Protein AF-A0A0F9PXG5-F1 (afdb_monomer)

Sequence (577 aa):
MISINYDQIYNNWIKPELEKRKAEGLIENDFRFTKCLITFSKNSGTIVKFNKEAVFTVLMKVLLKESKNKGDPITIEEVNDIADVELPKENGEKIPFIYVQFNGSYSEGALYDIIFDFTPKYFLTDTEKEQSAELTRKSLVKLFRRELREKIIRYIAHFKDILVQNGFWVIPALLPSPLNKIIVTIQNNNVSEAKELFLNHCSNQFLKELLKNWWELKEFSDRREVIEEAFFCHNNGRFIPAISTLLPHLEGIITEFGHSISTNMPFRQESKTKKVRDLLSEISLATYEFQSVLYFTFSFLIDGPLLETFKDWFQKVNVNFPNRHVVGHGKFIRELYTQENSIKVFLLLDTIYWIIKEFTNVNVIEHQEMTKKLHKINILDLKGKIEEALNEVEEILNYSKFTMKYDFFRQAVYYKMVFYYELEKLEEALELFEKYGINELSETFLNPFNIKSLLLAKKGEFEEAHRIIDEVIENTQKILEKLNYTDSKGEIFQMEGKFEESIKIYEGILKRVKEDLEPKAFIYFNHITHLKLGICYNEEGNVEKALEHIKEGKRIAEKRKLEKWIKKAEELLSKIN

Foldseek 3Di:
DDDDDPVNVCVPPVVVVVVVCVVVVVDDPPDDFQKWKWWADPVPGIDIAGDVRRDWDWDWQFQDPDDDDPPDDDDLQRGDATDWIDADDDPNHHTWMKMWGFWFDPPFDTDIDIQTDPLSPDPDDPVVNVVSVVVSTVVVRVVVLVVSQLVQLVVCVVCLVLQLLLLHWSQVLQPPPDVSVLSVCVVVVNNVVSLVRLDVVLDLVSLVVLLVPLCVDPLRVVCVVLQVVLSVCLNVVNQLSNCLSLLVSVLVSLQVLLVVQDVDADDDSLRNLVSSLVSLCLDRPDGSSLNSLSVRLSCSCNVGQAAPDDDDLPDDGSLSEDHSVCSVVPPDDPSVRGSNNSSSSSSSVSSVSVNSVVSVVSVVVVVVVLVVLLVVLVVCVLQVVLVVSLVSLVVQCSSVSDAPVDPSVLSSLLSNLVSCVVVVVLVVSVVSCVVRVVDDDDLVRLSSLLSVLLSCLLVVVLVVSLVSLVVSLVSHPDPLVNLVSLLSVLVSCVSVVVLVVSLVSLVVSLVCLVPPHDPVSVQDCQLVSLQSNLVSCVSVVNLVSSLVSLVVSLVSCVVVVSNVSVVVSVVSVVPRD

Structure (mmCIF, N/CA/C/O backbone):
data_AF-A0A0F9PXG5-F1
#
_entry.id   AF-A0A0F9PXG5-F1
#
loop_
_atom_site.group_PDB
_atom_site.id
_atom_site.type_symbol
_atom_site.label_atom_id
_atom_site.label_alt_id
_atom_site.label_comp_id
_atom_site.label_asym_id
_atom_site.label_entity_id
_atom_site.label_seq_id
_atom_site.pdbx_PDB_ins_code
_atom_site.Cartn_x
_atom_site.Cartn_y
_atom_site.Cartn_z
_atom_site.occupancy
_atom_site.B_iso_or_equiv
_atom_site.auth_seq_id
_atom_site.auth_comp_id
_atom_site.auth_asym_id
_atom_site.auth_atom_id
_atom_site.pdbx_PDB_model_num
ATOM 1 N N . MET A 1 1 ? -5.270 26.452 6.415 1.00 36.47 1 MET A N 1
ATOM 2 C CA . MET A 1 1 ? -5.156 25.462 5.325 1.00 36.47 1 MET A CA 1
ATOM 3 C C . MET A 1 1 ? -6.578 25.015 5.013 1.00 36.47 1 MET A C 1
ATOM 5 O O . MET A 1 1 ? -7.193 24.405 5.874 1.00 36.47 1 MET A O 1
ATOM 9 N N . ILE A 1 2 ? -7.164 25.461 3.899 1.00 42.31 2 ILE A N 1
ATOM 10 C CA . ILE A 1 2 ? -8.535 25.073 3.524 1.00 42.31 2 ILE A CA 1
ATOM 11 C C . ILE A 1 2 ? -8.444 23.638 3.000 1.00 42.31 2 ILE A C 1
ATOM 13 O O . ILE A 1 2 ? -7.787 23.411 1.988 1.00 42.31 2 ILE A O 1
ATOM 17 N N . SER A 1 3 ? -9.028 22.668 3.704 1.00 45.66 3 SER A N 1
ATOM 18 C CA . SER A 1 3 ? -9.149 21.301 3.194 1.00 45.66 3 SER A CA 1
ATOM 19 C C . SER A 1 3 ? -10.336 21.253 2.236 1.00 45.66 3 SER A C 1
ATOM 21 O O . SER A 1 3 ? -11.483 21.285 2.677 1.00 45.66 3 SER A O 1
ATOM 23 N N . ILE A 1 4 ? -10.065 21.212 0.935 1.00 64.44 4 ILE A N 1
ATOM 24 C CA . ILE A 1 4 ? -11.089 20.932 -0.073 1.00 64.44 4 ILE A CA 1
ATOM 25 C C . ILE A 1 4 ? -11.163 19.411 -0.207 1.00 64.44 4 ILE A C 1
ATOM 27 O O . ILE A 1 4 ? -10.162 18.788 -0.561 1.00 64.44 4 ILE A O 1
ATOM 31 N N . ASN A 1 5 ? -12.316 18.816 0.097 1.00 78.88 5 ASN A N 1
ATOM 32 C CA . ASN A 1 5 ? -12.546 17.387 -0.123 1.00 78.88 5 ASN A CA 1
ATOM 33 C C . ASN A 1 5 ? -13.300 17.144 -1.444 1.00 78.88 5 ASN A C 1
ATOM 35 O O . ASN A 1 5 ? -13.889 18.060 -2.024 1.00 78.88 5 ASN A O 1
ATOM 39 N N . TYR A 1 6 ? -13.264 15.903 -1.933 1.00 82.56 6 TYR A N 1
ATOM 40 C CA . TYR A 1 6 ? -13.930 15.528 -3.181 1.00 82.56 6 TYR A CA 1
ATOM 41 C C . TYR A 1 6 ? -15.434 15.824 -3.150 1.00 82.56 6 TYR A C 1
ATOM 43 O O . TYR A 1 6 ? -15.949 16.353 -4.128 1.00 82.56 6 TYR A O 1
ATOM 51 N N . ASP A 1 7 ? -16.122 15.572 -2.034 1.00 82.19 7 ASP A N 1
ATOM 52 C CA . ASP A 1 7 ? -17.572 15.779 -1.931 1.00 82.19 7 ASP A CA 1
ATOM 53 C C . ASP A 1 7 ? -17.975 17.236 -2.148 1.00 82.19 7 ASP A C 1
ATOM 55 O O . ASP A 1 7 ? -18.969 17.515 -2.818 1.00 82.19 7 ASP A O 1
ATOM 59 N N . GLN A 1 8 ? -17.193 18.185 -1.628 1.00 86.81 8 GLN A N 1
ATOM 60 C CA . GLN A 1 8 ? -17.407 19.605 -1.893 1.00 86.81 8 GLN A CA 1
ATOM 61 C C . GLN A 1 8 ? -17.221 19.920 -3.374 1.00 86.81 8 GLN A C 1
ATOM 63 O O . GLN A 1 8 ? -18.039 20.630 -3.957 1.00 86.81 8 GLN A O 1
ATOM 68 N N . ILE A 1 9 ? -16.169 19.383 -3.999 1.00 91.50 9 ILE A N 1
ATOM 69 C CA . ILE A 1 9 ? -15.919 19.607 -5.425 1.00 91.50 9 ILE A CA 1
ATOM 70 C C . ILE A 1 9 ? -17.053 19.016 -6.266 1.00 91.50 9 ILE A C 1
ATOM 72 O O . ILE A 1 9 ? -17.557 19.655 -7.196 1.00 91.50 9 ILE A O 1
ATOM 76 N N . TYR A 1 10 ? -17.463 17.802 -5.910 1.00 90.50 10 TYR A N 1
ATOM 77 C CA . TYR A 1 10 ? -18.487 17.055 -6.602 1.00 90.50 10 TYR A CA 1
ATOM 78 C C . TYR A 1 10 ? -19.829 17.774 -6.525 1.00 90.50 10 TYR A C 1
ATOM 80 O O . TYR A 1 10 ? -20.414 18.088 -7.556 1.00 90.50 10 TYR A O 1
ATOM 88 N N . ASN A 1 11 ? -20.284 18.108 -5.319 1.00 91.81 11 ASN A N 1
ATOM 89 C CA . ASN A 1 11 ? -21.596 18.711 -5.114 1.00 91.81 11 ASN A CA 1
ATOM 90 C C . ASN A 1 11 ? -21.688 20.152 -5.634 1.00 91.81 11 ASN A C 1
ATOM 92 O O . ASN A 1 11 ? -22.747 20.541 -6.119 1.00 91.81 11 ASN A O 1
ATOM 96 N N . ASN A 1 12 ? -20.604 20.935 -5.574 1.00 94.06 12 ASN A N 1
ATOM 97 C CA . ASN A 1 12 ? -20.651 22.352 -5.950 1.00 94.06 12 ASN A CA 1
ATOM 98 C C . ASN A 1 12 ? -20.439 22.609 -7.446 1.00 94.06 12 ASN A C 1
ATOM 100 O O . ASN A 1 12 ? -20.960 23.596 -7.962 1.00 94.06 12 ASN A O 1
ATOM 104 N N . TRP A 1 13 ? -19.658 21.773 -8.139 1.00 96.06 13 TRP A N 1
ATOM 105 C CA . TRP A 1 13 ? -19.266 22.050 -9.528 1.00 96.06 13 TRP A CA 1
ATOM 106 C C . TRP A 1 13 ? -19.490 20.875 -10.477 1.00 96.06 13 TRP A C 1
ATOM 108 O O . TRP A 1 13 ? -20.027 21.078 -11.561 1.00 96.06 13 TRP A O 1
ATOM 118 N N . ILE A 1 14 ? -19.116 19.651 -10.093 1.00 94.69 14 ILE A N 1
ATOM 119 C CA . ILE A 1 14 ? -19.193 18.502 -11.011 1.00 94.69 14 ILE A CA 1
ATOM 120 C C . ILE A 1 14 ? -20.640 18.052 -11.221 1.00 94.69 14 ILE A C 1
ATOM 122 O O . ILE A 1 14 ? -21.097 17.978 -12.357 1.00 94.69 14 ILE A O 1
ATOM 126 N N . LYS A 1 15 ? -21.368 17.760 -10.139 1.00 95.25 15 LYS A N 1
ATOM 127 C CA . LYS A 1 15 ? -22.744 17.257 -10.181 1.00 95.25 15 LYS A CA 1
ATOM 128 C C . LYS A 1 15 ? -23.694 18.233 -10.890 1.00 95.25 15 LYS A C 1
ATOM 130 O O . LYS A 1 15 ? -24.381 17.766 -11.796 1.00 95.25 15 LYS A O 1
ATOM 135 N N . PRO A 1 16 ? -23.697 19.550 -10.594 1.00 97.38 16 PRO A N 1
ATOM 136 C CA . PRO A 1 16 ? -24.563 20.489 -11.307 1.00 97.38 16 PRO A CA 1
ATOM 137 C C . PRO A 1 16 ? -24.283 20.550 -12.814 1.00 97.38 16 PRO A C 1
ATOM 139 O O . PRO A 1 16 ? -25.218 20.586 -13.611 1.00 97.38 16 PRO A O 1
ATOM 142 N N . GLU A 1 17 ? -23.011 20.519 -13.228 1.00 97.56 17 GLU A N 1
ATOM 143 C CA . GLU A 1 17 ? -22.664 20.512 -14.655 1.00 97.56 17 GLU A CA 1
ATOM 144 C C . GLU A 1 17 ? -23.072 19.194 -15.334 1.00 97.56 17 GLU A C 1
ATOM 146 O O . GLU A 1 17 ? -23.584 19.213 -16.453 1.00 97.56 17 GLU A O 1
ATOM 151 N N . LEU A 1 18 ? -22.883 18.046 -14.672 1.00 95.56 18 LEU A N 1
ATOM 152 C CA . LEU A 1 18 ? -23.339 16.752 -15.191 1.00 95.56 18 LEU A CA 1
ATOM 153 C C . LEU A 1 18 ? -24.863 16.720 -15.357 1.00 95.56 18 LEU A C 1
ATOM 155 O O . LEU A 1 18 ? -25.353 16.285 -16.397 1.00 95.56 18 LEU A O 1
ATOM 159 N N . GLU A 1 19 ? -25.614 17.202 -14.364 1.00 95.88 19 GLU A N 1
ATOM 160 C CA . GLU A 1 19 ? -27.078 17.290 -14.417 1.00 95.88 19 GLU A CA 1
ATOM 161 C C . GLU A 1 19 ? -27.542 18.208 -15.553 1.00 95.88 19 GLU A C 1
ATOM 163 O O . GLU A 1 19 ? -28.428 17.829 -16.322 1.00 95.88 19 GLU A O 1
ATOM 168 N N . LYS A 1 20 ? -26.890 19.365 -15.724 1.00 97.19 20 LYS A N 1
ATOM 169 C CA . LYS A 1 20 ? -27.151 20.289 -16.832 1.00 97.19 20 LYS A CA 1
ATOM 170 C C . LYS A 1 20 ? -26.907 19.632 -18.192 1.00 97.19 20 LYS A C 1
ATOM 172 O O . LYS A 1 20 ? -27.815 19.589 -19.019 1.00 97.19 20 LYS A O 1
ATOM 177 N N . ARG A 1 21 ? -25.715 19.071 -18.426 1.00 97.31 21 ARG A N 1
ATOM 178 C CA . ARG A 1 21 ? -25.371 18.432 -19.710 1.00 97.31 21 ARG A CA 1
ATOM 179 C C . ARG A 1 21 ? -26.264 17.231 -20.014 1.00 97.31 21 ARG A C 1
ATOM 181 O O . ARG A 1 21 ? -26.576 16.986 -21.176 1.00 97.31 21 ARG A O 1
ATOM 188 N N . LYS A 1 22 ? -26.699 16.498 -18.983 1.00 95.62 22 LYS A N 1
ATOM 189 C CA . LYS A 1 22 ? -27.663 15.401 -19.120 1.00 95.62 22 LYS A CA 1
ATOM 190 C C . LYS A 1 22 ? -29.046 15.911 -19.532 1.00 95.62 22 LYS A C 1
ATOM 192 O O . LYS A 1 22 ? -29.649 15.329 -20.428 1.00 95.62 22 LYS A O 1
ATOM 197 N N . ALA A 1 23 ? -29.530 16.998 -18.931 1.00 96.38 23 ALA A N 1
ATOM 198 C CA . ALA A 1 23 ? -30.794 17.630 -19.318 1.00 96.38 23 ALA A CA 1
ATOM 199 C C . ALA A 1 23 ? -30.759 18.188 -20.754 1.00 96.38 23 ALA A C 1
ATOM 201 O O . ALA A 1 23 ? -31.767 18.154 -21.454 1.00 96.38 23 ALA A O 1
ATOM 202 N N . GLU A 1 24 ? -29.592 18.650 -21.207 1.00 97.56 24 GLU A N 1
ATOM 203 C CA . GLU A 1 24 ? -29.355 19.153 -22.567 1.00 97.56 24 GLU A CA 1
ATOM 204 C C . GLU A 1 24 ? -29.084 18.038 -23.601 1.00 97.56 24 GLU A C 1
ATOM 206 O O . GLU A 1 24 ? -28.956 18.323 -24.790 1.00 97.56 24 GLU A O 1
ATOM 211 N N . GLY A 1 25 ? -28.985 16.771 -23.178 1.00 95.44 25 GLY A N 1
ATOM 212 C CA . GLY A 1 25 ? -28.681 15.641 -24.066 1.00 95.44 25 GLY A CA 1
ATOM 213 C C . GLY A 1 25 ? -27.252 15.641 -24.625 1.00 95.44 25 GLY A C 1
ATOM 214 O O . GLY A 1 25 ? -26.995 15.013 -25.649 1.00 95.44 25 GLY A O 1
ATOM 215 N N . LEU A 1 26 ? -26.319 16.344 -23.974 1.00 94.50 26 LEU A N 1
ATOM 216 C CA . LEU A 1 26 ? -24.920 16.468 -24.408 1.00 94.50 26 LEU A CA 1
ATOM 217 C C . LEU A 1 26 ? -24.028 15.307 -23.949 1.00 94.50 26 LEU A C 1
ATOM 219 O O . LEU A 1 26 ? -22.894 15.186 -24.411 1.00 94.50 26 LEU A O 1
ATOM 223 N N . ILE A 1 27 ? -24.509 14.481 -23.018 1.00 93.81 27 ILE A N 1
ATOM 224 C CA . ILE A 1 27 ? -23.796 13.310 -22.497 1.00 93.81 27 ILE A CA 1
ATOM 225 C C . ILE A 1 27 ? -24.729 12.100 -22.397 1.00 93.81 27 ILE A C 1
ATOM 227 O O . ILE A 1 27 ? -25.932 12.242 -22.175 1.00 93.81 27 ILE A O 1
ATOM 231 N N . GLU A 1 28 ? -24.158 10.907 -22.553 1.00 92.31 28 GLU A N 1
ATOM 232 C CA . GLU A 1 28 ? -24.869 9.627 -22.472 1.00 92.31 28 GLU A CA 1
ATOM 233 C C . GLU A 1 28 ? -25.287 9.290 -21.028 1.00 92.31 28 GLU A C 1
ATOM 235 O O . GLU A 1 28 ? -24.721 9.791 -20.053 1.00 92.31 28 GLU A O 1
ATOM 240 N N . ASN A 1 29 ? -26.287 8.415 -20.874 1.00 83.88 29 ASN A N 1
ATOM 241 C CA . ASN A 1 29 ? -26.815 8.038 -19.556 1.00 83.88 29 ASN A CA 1
ATOM 242 C C . ASN A 1 29 ? -25.798 7.305 -18.669 1.00 83.88 29 ASN A C 1
ATOM 244 O O . ASN A 1 29 ? -25.914 7.358 -17.445 1.00 83.88 29 ASN A O 1
ATOM 248 N N . ASP A 1 30 ? -24.825 6.633 -19.274 1.00 87.62 30 ASP A N 1
ATOM 249 C CA . ASP A 1 30 ? -23.741 5.895 -18.631 1.00 87.62 30 ASP A CA 1
ATOM 250 C C . ASP A 1 30 ? -22.410 6.664 -18.644 1.00 87.62 30 ASP A C 1
ATOM 252 O O . ASP A 1 30 ? -21.361 6.088 -18.343 1.00 87.62 30 ASP A O 1
ATOM 256 N N . PHE A 1 31 ? -22.439 7.971 -18.939 1.00 91.38 31 PHE A N 1
ATOM 257 C CA . PHE A 1 31 ? -21.251 8.817 -18.937 1.00 91.38 31 PHE A CA 1
ATOM 258 C C . PHE A 1 31 ? -20.500 8.729 -17.602 1.00 91.38 31 PHE A C 1
ATOM 260 O O . PHE A 1 31 ? -21.036 9.018 -16.530 1.00 91.38 31 PHE A O 1
ATOM 267 N N . ARG A 1 32 ? -19.211 8.388 -17.680 1.00 88.38 32 ARG A N 1
ATOM 268 C CA . ARG A 1 32 ? -18.279 8.414 -16.548 1.00 88.38 32 ARG A CA 1
ATOM 269 C C . ARG A 1 32 ? -17.172 9.413 -16.834 1.00 88.38 32 ARG A C 1
ATOM 271 O O . ARG A 1 32 ? -16.545 9.372 -17.896 1.00 88.38 32 ARG A O 1
ATOM 278 N N . PHE A 1 33 ? -16.889 10.287 -15.873 1.00 90.00 33 PHE A N 1
ATOM 279 C CA . PHE A 1 33 ? -15.689 11.106 -15.944 1.00 90.00 33 PHE A CA 1
ATOM 280 C C . PHE A 1 33 ? -14.537 10.415 -15.213 1.00 90.00 33 PHE A C 1
ATOM 282 O O . PHE A 1 33 ? -14.688 9.899 -14.109 1.00 90.00 33 PHE A O 1
ATOM 289 N N . THR A 1 34 ? -13.371 10.418 -15.842 1.00 88.06 34 THR A N 1
ATOM 290 C CA . THR A 1 34 ? -12.097 10.027 -15.230 1.00 88.06 34 THR A CA 1
ATOM 291 C C . THR A 1 34 ? -11.223 11.247 -14.962 1.00 88.06 34 THR A C 1
ATOM 293 O O . THR A 1 34 ? -10.235 11.152 -14.241 1.00 88.06 34 THR A O 1
ATOM 296 N N . LYS A 1 35 ? -11.554 12.394 -15.570 1.00 93.94 35 LYS A N 1
ATOM 297 C CA . LYS A 1 35 ? -10.848 13.667 -15.410 1.00 93.94 35 LYS A CA 1
ATOM 298 C C . LYS A 1 35 ? -11.836 14.822 -15.406 1.00 93.94 35 LYS A C 1
ATOM 300 O O . LYS A 1 35 ? -12.778 14.824 -16.200 1.00 93.94 35 LYS A O 1
ATOM 305 N N . CYS A 1 36 ? -11.586 15.810 -14.563 1.00 96.56 36 CYS A N 1
ATOM 306 C CA . CYS A 1 36 ? -12.350 17.044 -14.504 1.00 96.56 36 CYS A CA 1
ATOM 307 C C . CYS A 1 36 ? -11.406 18.227 -14.284 1.00 96.56 36 CYS A C 1
ATOM 309 O O . CYS A 1 36 ? -10.600 18.209 -13.358 1.00 96.56 36 CYS A O 1
ATOM 311 N N . LEU A 1 37 ? -11.519 19.261 -15.114 1.00 97.62 37 LEU A N 1
ATOM 312 C CA . LEU A 1 37 ? -10.841 20.541 -14.930 1.00 97.62 37 LEU A CA 1
ATOM 313 C C . LEU A 1 37 ? -11.894 21.626 -14.710 1.00 97.62 37 LEU A C 1
ATOM 315 O O . LEU A 1 37 ? -12.709 21.895 -15.590 1.00 97.62 37 LEU A O 1
ATOM 319 N N . ILE A 1 38 ? -11.856 22.246 -13.539 1.00 97.56 38 ILE A N 1
ATOM 320 C CA . ILE A 1 38 ? -12.719 23.354 -13.141 1.00 97.56 38 ILE A CA 1
ATOM 321 C C . ILE A 1 38 ? -11.864 24.612 -13.156 1.00 97.56 38 ILE A C 1
ATOM 323 O O . ILE A 1 38 ? -10.874 24.680 -12.434 1.00 97.56 38 ILE A O 1
ATOM 327 N N . THR A 1 39 ? -12.228 25.609 -13.953 1.00 96.50 39 THR A N 1
ATOM 328 C CA . THR A 1 39 ? -11.513 26.891 -14.025 1.00 96.50 39 THR A CA 1
ATOM 329 C C . THR A 1 39 ? -12.414 28.037 -13.598 1.00 96.50 39 THR A C 1
ATOM 331 O O . THR A 1 39 ? -13.595 28.049 -13.941 1.00 96.50 39 THR A O 1
ATOM 334 N N . PHE A 1 40 ? -11.855 29.025 -12.899 1.00 94.38 40 PHE A N 1
ATOM 335 C CA . PHE A 1 40 ? -12.609 30.157 -12.358 1.00 94.38 40 PHE A CA 1
ATOM 336 C C . PHE A 1 40 ? -12.202 31.468 -13.033 1.00 94.38 40 PHE A C 1
ATOM 338 O O . PHE A 1 40 ? -11.329 32.188 -12.540 1.00 94.38 40 PHE A O 1
ATOM 345 N N . SER A 1 41 ? -12.858 31.796 -14.141 1.00 88.00 41 SER A N 1
ATOM 346 C CA . SER A 1 41 ? -12.647 33.047 -14.866 1.00 88.00 41 SER A CA 1
ATOM 347 C C . SER A 1 41 ? -13.385 34.223 -14.212 1.00 88.00 41 SER A C 1
ATOM 349 O O . SER A 1 41 ? -14.432 34.057 -13.584 1.00 88.00 41 SER A O 1
ATOM 351 N N . LYS A 1 42 ? -12.842 35.436 -14.384 1.00 82.06 42 LYS A N 1
ATOM 352 C CA . LYS A 1 42 ? -13.555 36.690 -14.083 1.00 82.06 42 LYS A CA 1
ATOM 353 C C . LYS A 1 42 ? -14.616 37.027 -15.139 1.00 82.06 42 LYS A C 1
ATOM 355 O O . LYS A 1 42 ? -15.621 37.633 -14.794 1.00 82.06 42 LYS A O 1
ATOM 360 N N . ASN A 1 43 ? -14.386 36.644 -16.395 1.00 84.38 43 ASN A N 1
ATOM 361 C CA . ASN A 1 43 ? -15.199 37.030 -17.551 1.00 84.38 43 ASN A CA 1
ATOM 362 C C . ASN A 1 43 ? -16.242 35.968 -17.913 1.00 84.38 43 ASN A C 1
ATOM 364 O O . ASN A 1 43 ? -17.393 36.292 -18.181 1.00 84.38 43 ASN A O 1
ATOM 368 N N . SER A 1 44 ? -15.834 34.699 -17.925 1.00 84.06 44 SER A N 1
ATOM 369 C CA . SER A 1 44 ? -16.652 33.563 -18.364 1.00 84.06 44 SER A CA 1
ATOM 370 C C . SER A 1 44 ? -17.244 32.750 -17.203 1.00 84.06 44 SER A C 1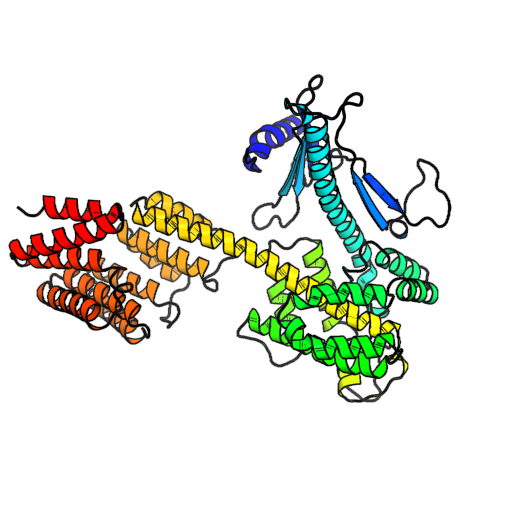
ATOM 372 O O . SER A 1 44 ? -17.989 31.799 -17.426 1.00 84.06 44 SER A O 1
ATOM 374 N N . GLY A 1 45 ? -16.960 33.146 -15.956 1.00 91.25 45 GLY A N 1
ATOM 375 C CA . GLY A 1 45 ? -17.436 32.464 -14.756 1.00 91.25 45 GLY A CA 1
ATOM 376 C C . GLY A 1 45 ? -16.726 31.131 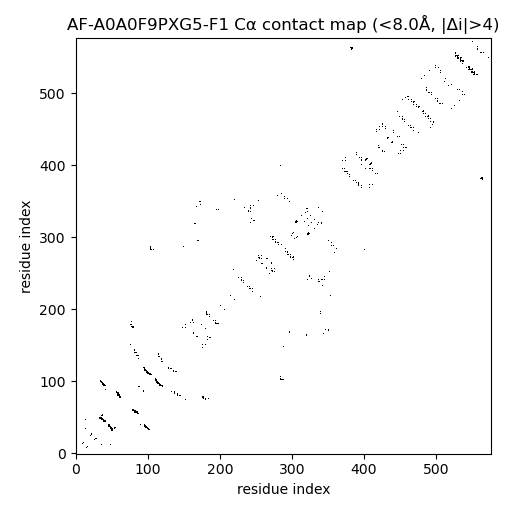-14.502 1.00 91.25 45 GLY A C 1
ATOM 377 O O . GLY A 1 45 ? -15.542 30.963 -14.806 1.00 91.25 45 GLY A O 1
ATOM 378 N N . THR A 1 46 ? -17.435 30.185 -13.887 1.00 95.62 46 THR A N 1
ATOM 379 C CA . THR A 1 46 ? -16.909 28.837 -13.635 1.00 95.62 46 THR A CA 1
ATOM 380 C C . THR A 1 46 ? -17.152 27.956 -14.853 1.00 95.62 46 THR A C 1
ATOM 382 O O . THR A 1 46 ? -18.295 27.775 -15.263 1.00 95.62 46 THR A O 1
ATOM 385 N N . ILE A 1 47 ? -16.086 27.371 -15.395 1.00 96.56 47 ILE A N 1
ATOM 386 C CA . ILE A 1 47 ? -16.161 26.415 -16.504 1.00 96.56 47 ILE A CA 1
ATOM 387 C C . ILE A 1 47 ? -15.708 25.054 -15.993 1.00 96.56 47 ILE A C 1
ATOM 389 O O . ILE A 1 47 ? -14.638 24.942 -15.395 1.00 96.56 47 ILE A O 1
ATOM 393 N N . VAL A 1 48 ? -16.507 24.025 -16.263 1.00 97.38 48 VAL A N 1
ATOM 394 C CA . VAL A 1 48 ? -16.216 22.635 -15.907 1.00 97.38 48 VAL A CA 1
ATOM 395 C C . VAL A 1 48 ? -16.024 21.834 -17.192 1.00 97.38 48 VAL A C 1
ATOM 397 O O . VAL A 1 48 ? -16.894 21.812 -18.062 1.00 97.38 48 VAL A O 1
ATOM 400 N N . LYS A 1 49 ? -14.856 21.204 -17.326 1.00 97.50 49 LYS A N 1
ATOM 401 C CA . LYS A 1 49 ? -14.450 20.415 -18.494 1.00 97.50 49 LYS A CA 1
ATOM 402 C C . LYS A 1 49 ? -14.221 18.969 -18.087 1.00 97.50 49 LYS A C 1
ATOM 404 O O . LYS A 1 49 ? -13.483 18.724 -17.132 1.00 97.50 49 LYS A O 1
ATOM 409 N N . PHE A 1 50 ? -14.778 18.015 -18.831 1.00 97.06 50 PHE A N 1
ATOM 410 C CA . PHE A 1 50 ? -14.648 16.586 -18.523 1.00 97.06 50 PHE A CA 1
ATOM 411 C C . PHE A 1 50 ? -13.804 15.825 -19.546 1.00 97.06 50 PHE A C 1
ATOM 413 O O . PHE A 1 50 ? -13.843 16.096 -20.745 1.00 97.06 50 PHE A O 1
ATOM 420 N N . ASN A 1 51 ? -13.082 14.802 -19.080 1.00 93.94 51 ASN A N 1
ATOM 421 C CA . ASN A 1 51 ? -12.372 13.827 -19.912 1.00 93.94 51 ASN A CA 1
ATOM 422 C C . ASN A 1 51 ? -11.488 14.483 -20.990 1.00 93.94 51 ASN A C 1
ATOM 424 O O . ASN A 1 51 ? -10.457 15.066 -20.665 1.00 93.94 51 ASN A O 1
ATOM 428 N N . LYS A 1 52 ? -11.880 14.391 -22.269 1.00 93.25 52 LYS A N 1
ATOM 429 C CA . LYS A 1 52 ? -11.131 14.939 -23.413 1.00 93.25 52 LYS A CA 1
ATOM 430 C C . LYS A 1 52 ? -11.095 16.471 -23.436 1.00 93.25 52 LYS A C 1
ATOM 432 O O . LYS A 1 52 ? -10.221 17.030 -24.082 1.00 93.25 52 LYS A O 1
ATOM 437 N N . GLU A 1 53 ? -12.016 17.141 -22.746 1.00 95.75 53 GLU A N 1
ATOM 438 C CA . GLU A 1 53 ? -12.057 18.605 -22.638 1.00 95.75 53 GLU A CA 1
ATOM 439 C C . GLU A 1 53 ? -11.076 19.132 -21.580 1.00 95.75 53 GLU A C 1
ATOM 441 O O . GLU A 1 53 ? -10.638 20.282 -21.645 1.00 95.75 53 GLU A O 1
ATOM 446 N N . ALA A 1 54 ? -10.730 18.303 -20.590 1.00 94.88 54 ALA A N 1
ATOM 447 C CA . ALA A 1 54 ? -9.826 18.643 -19.496 1.00 94.88 54 ALA A CA 1
ATOM 448 C C . ALA A 1 54 ? -8.359 18.552 -19.959 1.00 94.88 54 ALA A C 1
ATOM 450 O O . ALA A 1 54 ? -7.630 17.624 -19.607 1.00 94.88 54 ALA A O 1
ATOM 451 N N . VAL A 1 55 ? -7.949 19.502 -20.802 1.00 92.25 55 VAL A N 1
ATOM 452 C CA . VAL A 1 55 ? -6.644 19.506 -21.479 1.00 92.25 55 VAL A CA 1
ATOM 453 C C . VAL A 1 55 ? -5.652 20.433 -20.780 1.00 92.25 55 VAL A C 1
ATOM 455 O O . VAL A 1 55 ? -5.993 21.553 -20.404 1.00 92.25 55 VAL A O 1
ATOM 458 N N . PHE A 1 56 ? -4.406 19.971 -20.680 1.00 94.38 56 PHE A N 1
ATOM 459 C CA . PHE A 1 56 ? -3.235 20.766 -20.317 1.00 94.38 56 PHE A CA 1
ATOM 460 C C . PHE A 1 56 ? -2.213 20.723 -21.453 1.00 94.38 56 PHE A C 1
ATOM 462 O O . PHE A 1 56 ? -2.078 19.702 -22.132 1.00 94.38 56 PHE A O 1
ATOM 469 N N . THR A 1 57 ? -1.457 21.807 -21.621 1.00 93.06 57 THR A N 1
ATOM 470 C CA . THR A 1 57 ? -0.256 21.805 -22.463 1.00 93.06 57 THR A CA 1
ATOM 471 C C . THR A 1 57 ? 0.915 21.309 -21.625 1.00 93.06 57 THR A C 1
ATOM 473 O O . THR A 1 57 ? 1.153 21.815 -20.529 1.00 93.06 57 THR A O 1
ATOM 476 N N . VAL A 1 58 ? 1.657 20.323 -22.125 1.00 93.38 58 VAL A N 1
ATOM 477 C CA . VAL A 1 58 ? 2.828 19.770 -21.432 1.00 93.38 58 VAL A CA 1
ATOM 478 C C . VAL A 1 58 ? 4.088 19.987 -22.257 1.00 93.38 58 VAL A C 1
ATOM 480 O O . VAL A 1 58 ? 4.071 19.849 -23.481 1.00 93.38 58 VAL A O 1
ATOM 483 N N . LEU A 1 59 ? 5.196 20.292 -21.585 1.00 93.56 59 LEU A N 1
ATOM 484 C CA . LEU A 1 59 ? 6.517 20.289 -22.194 1.00 93.56 59 LEU A CA 1
ATOM 485 C C . LEU A 1 59 ? 7.083 18.874 -22.100 1.00 93.56 59 LEU A C 1
ATOM 487 O O . LEU A 1 59 ? 7.501 18.425 -21.032 1.00 93.56 59 LEU A O 1
ATOM 491 N N . MET A 1 60 ? 7.080 18.159 -23.219 1.00 90.56 60 MET A N 1
ATOM 492 C CA . MET A 1 60 ? 7.567 16.785 -23.295 1.00 90.56 60 MET A CA 1
ATOM 493 C C . MET A 1 60 ? 9.040 16.753 -23.708 1.00 90.56 60 MET A C 1
ATOM 495 O O . MET A 1 60 ? 9.445 17.432 -24.649 1.00 90.56 60 MET A O 1
ATOM 499 N N . LYS A 1 61 ? 9.848 15.939 -23.025 1.00 91.44 61 LYS A N 1
ATOM 500 C CA . LYS A 1 61 ? 11.192 15.579 -23.483 1.00 91.44 61 LYS A CA 1
ATOM 501 C C . LYS A 1 61 ? 11.061 14.438 -24.481 1.00 91.44 61 LYS A C 1
ATOM 503 O O . LYS A 1 61 ? 10.518 13.386 -24.139 1.00 91.44 61 LYS A O 1
ATOM 508 N N . VAL A 1 62 ? 11.588 14.648 -25.681 1.00 89.75 62 VAL A N 1
ATOM 509 C CA . VAL A 1 62 ? 11.559 13.673 -26.774 1.00 89.75 62 VAL A CA 1
ATOM 510 C C . VAL A 1 62 ? 12.968 13.318 -27.242 1.00 89.75 62 VAL A C 1
ATOM 512 O O . VAL A 1 62 ? 13.878 14.144 -27.188 1.00 89.75 62 VAL A O 1
ATOM 515 N N . LEU A 1 63 ? 13.145 12.078 -27.689 1.00 83.44 63 LEU A N 1
ATOM 516 C CA . LEU A 1 63 ? 14.369 11.549 -28.284 1.00 83.44 63 LEU A CA 1
ATOM 517 C C . LEU A 1 63 ? 14.189 11.493 -29.798 1.00 83.44 63 LEU A C 1
ATOM 519 O O . LEU A 1 63 ? 13.733 10.491 -30.345 1.00 83.44 63 LEU A O 1
ATOM 523 N N . LEU A 1 64 ? 14.536 12.585 -30.470 1.00 81.94 64 LEU A N 1
ATOM 524 C CA . LEU A 1 64 ? 14.388 12.696 -31.914 1.00 81.94 64 LEU A CA 1
ATOM 525 C C . LEU A 1 64 ? 15.657 12.233 -32.636 1.00 81.94 64 LEU A C 1
ATOM 527 O O . LEU A 1 64 ? 16.758 12.661 -32.292 1.00 81.94 64 LEU A O 1
ATOM 531 N N . LYS A 1 65 ? 15.491 11.381 -33.656 1.00 75.06 65 LYS A N 1
ATOM 532 C CA . LYS A 1 65 ? 16.556 11.098 -34.637 1.00 75.06 65 LYS A CA 1
ATOM 533 C C . LYS A 1 65 ? 16.713 12.261 -35.632 1.00 75.06 65 LYS A C 1
ATOM 535 O O . LYS A 1 65 ? 17.826 12.547 -36.056 1.00 75.06 65 LYS A O 1
ATOM 540 N N . GLU A 1 66 ? 15.616 12.952 -35.949 1.00 81.69 66 GLU A N 1
ATOM 541 C CA . GLU A 1 66 ? 15.549 14.067 -36.903 1.00 81.69 66 GLU A CA 1
ATOM 542 C C . GLU A 1 66 ? 14.699 15.215 -36.339 1.00 81.69 66 GLU A C 1
ATOM 544 O O . GLU A 1 66 ? 13.781 14.990 -35.548 1.00 81.69 66 GLU A O 1
ATOM 549 N N . SER A 1 67 ? 14.984 16.459 -36.730 1.00 84.06 67 SER A N 1
ATOM 550 C CA . SER A 1 67 ? 14.186 17.614 -36.304 1.00 84.06 67 SER A CA 1
ATOM 551 C C . SER A 1 67 ? 12.747 17.498 -36.809 1.00 84.06 67 SER A C 1
ATOM 553 O O . SER A 1 67 ? 12.538 17.294 -38.003 1.00 84.06 67 SER A O 1
ATOM 555 N N . LYS A 1 68 ? 11.768 17.698 -35.921 1.00 85.56 68 LYS A N 1
ATOM 556 C CA . LYS A 1 68 ? 10.339 17.731 -36.259 1.00 85.56 68 LYS A CA 1
ATOM 557 C C . LYS A 1 68 ? 9.795 19.157 -36.267 1.00 85.56 68 LYS A C 1
ATOM 559 O O . LYS A 1 68 ? 10.187 19.983 -35.441 1.00 85.56 68 LYS A O 1
ATOM 564 N N . ASN A 1 69 ? 8.877 19.431 -37.185 1.00 89.25 69 ASN A N 1
ATOM 565 C CA . ASN A 1 69 ? 8.147 20.686 -37.285 1.00 89.25 69 ASN A CA 1
ATOM 566 C C . ASN A 1 69 ? 6.932 20.698 -36.350 1.00 89.25 69 ASN A C 1
ATOM 568 O O . ASN A 1 69 ? 6.431 19.670 -35.890 1.00 89.25 69 ASN A O 1
ATOM 572 N N . LYS A 1 70 ? 6.417 21.900 -36.073 1.00 87.00 70 LYS A N 1
ATOM 573 C CA . LYS A 1 70 ? 5.180 22.061 -35.304 1.00 87.00 70 LYS A CA 1
ATOM 574 C C . LYS A 1 70 ? 4.018 21.385 -36.040 1.00 87.00 70 LYS A C 1
ATOM 576 O O . LYS A 1 70 ? 3.690 21.779 -37.153 1.00 87.00 70 LYS A O 1
ATOM 581 N N . GLY A 1 71 ? 3.357 20.449 -35.364 1.00 87.56 71 GLY A N 1
ATOM 582 C CA . GLY A 1 71 ? 2.230 19.684 -35.906 1.00 87.56 71 GLY A CA 1
ATOM 583 C C . GLY A 1 71 ? 2.598 18.261 -36.325 1.00 87.56 71 GLY A C 1
ATOM 584 O O . GLY A 1 71 ? 1.693 17.447 -36.495 1.00 87.56 71 GLY A O 1
ATOM 585 N N . ASP A 1 72 ? 3.892 17.940 -36.415 1.00 88.50 72 ASP A N 1
ATOM 586 C CA . ASP A 1 72 ? 4.330 16.579 -36.710 1.00 88.50 72 ASP A CA 1
ATOM 587 C C . ASP A 1 72 ? 3.959 15.629 -35.556 1.00 88.50 72 ASP A C 1
ATOM 589 O O . ASP A 1 72 ? 4.084 15.994 -34.378 1.00 88.50 72 ASP A O 1
ATOM 593 N N . PRO A 1 73 ? 3.508 14.398 -35.858 1.00 89.31 73 PRO A N 1
ATOM 594 C CA . PRO A 1 73 ? 3.153 13.431 -34.830 1.00 89.31 73 PRO A CA 1
ATOM 595 C C . PRO A 1 73 ? 4.390 12.990 -34.041 1.00 89.31 73 PRO A C 1
ATOM 597 O O . PRO A 1 73 ? 5.457 12.763 -34.615 1.00 89.31 73 PRO A O 1
ATOM 600 N N . ILE A 1 74 ? 4.229 12.811 -32.728 1.00 88.31 74 ILE A N 1
ATOM 601 C CA . ILE A 1 74 ? 5.223 12.180 -31.850 1.00 88.31 74 ILE A CA 1
ATOM 602 C C . ILE A 1 74 ? 4.770 10.751 -31.562 1.00 88.31 74 ILE A C 1
ATOM 604 O O . ILE A 1 74 ? 3.632 10.516 -31.153 1.00 88.31 74 ILE A O 1
ATOM 608 N N . THR A 1 75 ? 5.667 9.806 -31.804 1.00 88.75 75 THR A N 1
ATOM 609 C CA . THR A 1 75 ? 5.450 8.372 -31.590 1.00 88.75 75 THR A CA 1
ATOM 610 C C . THR A 1 75 ? 5.823 7.971 -30.165 1.00 88.75 75 THR A C 1
ATOM 612 O O . THR A 1 75 ? 6.501 8.715 -29.454 1.00 88.75 75 THR A O 1
ATOM 615 N N . ILE A 1 76 ? 5.364 6.804 -29.709 1.00 84.00 76 ILE A N 1
ATOM 616 C CA . ILE A 1 76 ? 5.535 6.405 -28.309 1.00 84.00 76 ILE A CA 1
ATOM 617 C C . ILE A 1 76 ? 7.006 6.175 -27.957 1.00 84.00 76 ILE A C 1
ATOM 619 O O . ILE A 1 76 ? 7.406 6.506 -26.848 1.00 84.00 76 ILE A O 1
ATOM 623 N N . GLU A 1 77 ? 7.808 5.670 -28.894 1.00 86.44 77 GLU A N 1
ATOM 624 C CA . GLU A 1 77 ? 9.248 5.411 -28.788 1.00 86.44 77 GLU A CA 1
ATOM 625 C C . GLU A 1 77 ? 10.107 6.680 -28.725 1.00 86.44 77 GLU A C 1
ATOM 627 O O . GLU A 1 77 ? 11.244 6.635 -28.251 1.00 86.44 77 GLU A O 1
ATOM 632 N N . GLU A 1 78 ? 9.570 7.813 -29.177 1.00 89.69 78 GLU A N 1
ATOM 633 C CA . GLU A 1 78 ? 10.235 9.114 -29.099 1.00 89.69 78 GLU A CA 1
ATOM 634 C C . GLU A 1 78 ? 10.009 9.783 -27.743 1.00 89.69 78 GLU A C 1
ATOM 636 O O . GLU A 1 78 ? 10.732 10.714 -27.396 1.00 89.69 78 GLU A O 1
ATOM 641 N N . VAL A 1 79 ? 9.030 9.333 -26.953 1.00 89.12 79 VAL A N 1
ATOM 642 C CA . VAL A 1 79 ? 8.715 9.947 -25.661 1.00 89.12 79 VAL A CA 1
ATOM 643 C C . VAL A 1 79 ? 9.703 9.499 -24.585 1.00 89.12 79 VAL A C 1
ATOM 645 O O . VAL A 1 79 ? 9.870 8.306 -24.335 1.00 89.12 79 VAL A O 1
ATOM 648 N N . ASN A 1 80 ? 10.315 10.470 -23.900 1.00 89.50 80 ASN A N 1
ATOM 649 C CA . ASN A 1 80 ? 11.268 10.219 -22.820 1.00 89.50 80 ASN A CA 1
ATOM 650 C C . ASN A 1 80 ? 10.768 10.652 -21.441 1.00 89.50 80 ASN A C 1
ATOM 652 O O . ASN A 1 80 ? 10.973 9.935 -20.471 1.00 89.50 80 ASN A O 1
ATOM 656 N N . ASP A 1 81 ? 10.161 11.832 -21.319 1.00 91.06 81 ASP A N 1
ATOM 657 C CA . ASP A 1 81 ? 9.685 12.338 -20.027 1.00 91.06 81 ASP A CA 1
ATOM 658 C C . ASP A 1 81 ? 8.754 13.548 -20.208 1.00 91.06 81 ASP A C 1
ATOM 660 O O . ASP A 1 81 ? 8.680 14.128 -21.290 1.00 91.06 81 ASP A O 1
ATOM 664 N N . ILE A 1 82 ? 8.096 13.988 -19.139 1.00 93.25 82 ILE A N 1
ATOM 665 C CA . ILE A 1 82 ? 7.429 15.292 -19.059 1.00 93.25 82 ILE A CA 1
ATOM 666 C C . ILE A 1 82 ? 8.304 16.221 -18.217 1.00 93.25 82 ILE A C 1
ATOM 668 O O . ILE A 1 82 ? 8.594 15.931 -17.059 1.00 93.25 82 ILE A O 1
ATOM 672 N N . ALA A 1 83 ? 8.760 17.321 -18.815 1.00 94.06 83 ALA A N 1
ATOM 673 C CA . ALA A 1 83 ? 9.598 18.317 -18.158 1.00 94.06 83 ALA A CA 1
ATOM 674 C C . ALA A 1 83 ? 8.775 19.312 -17.338 1.00 94.06 83 ALA A C 1
ATOM 676 O O . ALA A 1 83 ? 9.178 19.651 -16.230 1.00 94.06 83 ALA A O 1
ATOM 677 N N . ASP A 1 84 ? 7.660 19.782 -17.901 1.00 96.12 84 ASP A N 1
ATOM 678 C CA . ASP A 1 84 ? 6.855 20.851 -17.316 1.00 96.12 84 ASP A CA 1
ATOM 679 C C . ASP A 1 84 ? 5.397 20.807 -17.805 1.00 96.12 84 ASP A C 1
ATOM 681 O O . ASP A 1 84 ? 5.066 20.098 -18.761 1.00 96.12 84 ASP A O 1
ATOM 685 N N . VAL A 1 85 ? 4.524 21.569 -17.147 1.00 96.25 85 VAL A N 1
ATOM 686 C CA . VAL A 1 85 ? 3.098 21.697 -17.459 1.00 96.25 85 VAL A CA 1
ATOM 687 C C . VAL A 1 85 ? 2.698 23.167 -17.448 1.00 96.25 85 VAL A C 1
ATOM 689 O O . VAL A 1 85 ? 2.918 23.881 -16.471 1.00 96.25 85 VAL A O 1
ATOM 692 N N . GLU A 1 86 ? 2.041 23.619 -18.512 1.00 95.50 86 GLU A N 1
ATOM 693 C CA . GLU A 1 86 ? 1.467 24.957 -18.551 1.00 95.50 86 GLU A CA 1
ATOM 694 C C . GLU A 1 86 ? 0.178 25.009 -17.721 1.00 95.50 86 GLU A C 1
ATOM 696 O O . GLU A 1 86 ? -0.757 24.235 -17.942 1.00 95.50 86 GLU A O 1
ATOM 701 N N . LEU A 1 87 ? 0.122 25.940 -16.766 1.00 95.31 87 LEU A N 1
ATOM 702 C CA . LEU A 1 87 ? -1.082 26.179 -15.969 1.00 95.31 87 LEU A CA 1
ATOM 703 C C . LEU A 1 87 ? -2.176 26.858 -16.815 1.00 95.31 87 LEU A C 1
ATOM 705 O O . LEU A 1 87 ? -1.840 27.629 -17.719 1.00 95.31 87 LEU A O 1
ATOM 709 N N . PRO A 1 88 ? -3.470 26.637 -16.513 1.00 95.00 88 PRO A N 1
ATOM 710 C CA . PRO A 1 88 ? -4.575 27.245 -17.246 1.00 95.00 88 PRO A CA 1
ATOM 711 C C . PRO A 1 88 ? -4.479 28.774 -17.299 1.00 95.00 88 PRO A C 1
ATOM 713 O O . PRO A 1 88 ? -4.208 29.433 -16.290 1.00 95.00 88 PRO A O 1
ATOM 716 N N . LYS A 1 89 ? -4.742 29.336 -18.483 1.00 93.25 89 LYS A N 1
ATOM 717 C CA . LYS A 1 89 ? -4.739 30.780 -18.734 1.00 93.25 89 LYS A CA 1
ATOM 718 C C . LYS A 1 89 ? -5.996 31.223 -19.475 1.00 93.25 89 LYS A C 1
ATOM 720 O O . LYS A 1 89 ? -6.527 30.482 -20.297 1.00 93.25 89 LYS A O 1
ATOM 725 N N . GLU A 1 90 ? -6.410 32.461 -19.237 1.00 90.88 90 GLU A N 1
ATOM 726 C CA . GLU A 1 90 ? -7.409 33.180 -20.028 1.00 90.88 90 GLU A CA 1
ATOM 727 C C . GLU A 1 90 ? -6.806 34.527 -20.441 1.00 90.88 90 GLU A C 1
ATOM 729 O O . GLU A 1 90 ? -6.281 35.254 -19.602 1.00 90.88 90 GLU A O 1
ATOM 734 N N . ASN A 1 91 ? -6.813 34.840 -21.741 1.00 88.88 91 ASN A N 1
ATOM 735 C CA . ASN A 1 91 ? -6.199 36.059 -22.296 1.00 88.88 91 ASN A CA 1
ATOM 736 C C . ASN A 1 91 ? -4.726 36.278 -21.881 1.00 88.88 91 ASN A C 1
ATOM 738 O O . ASN A 1 91 ? -4.275 37.407 -21.722 1.00 88.88 91 ASN A O 1
ATOM 742 N N . GLY A 1 92 ? -3.970 35.188 -21.705 1.00 88.56 92 GLY A N 1
ATOM 743 C CA . GLY A 1 92 ? -2.559 35.220 -21.299 1.00 88.56 92 GLY A CA 1
ATOM 744 C C . GLY A 1 92 ? -2.323 35.270 -19.786 1.00 88.56 92 GLY A C 1
ATOM 745 O O . GLY A 1 92 ? -1.201 35.010 -19.349 1.00 88.56 92 GLY A O 1
ATOM 746 N N . GLU A 1 93 ? -3.357 35.507 -18.977 1.00 88.81 93 GLU A N 1
ATOM 747 C CA . GLU A 1 93 ? -3.259 35.543 -17.516 1.00 88.81 93 GLU A CA 1
ATOM 748 C C . GLU A 1 93 ? -3.601 34.187 -16.894 1.00 88.81 93 GLU A C 1
ATOM 750 O O . GLU A 1 93 ? -4.547 33.522 -17.316 1.00 88.81 93 GLU A O 1
ATOM 755 N N . LYS A 1 94 ? -2.843 33.767 -15.870 1.00 91.25 94 LYS A N 1
ATOM 756 C CA . LYS A 1 94 ? -3.122 32.534 -15.113 1.00 91.25 94 LYS A CA 1
ATOM 757 C C . LYS A 1 94 ? -4.481 32.657 -14.419 1.00 91.25 94 LYS A C 1
ATOM 759 O O . LYS A 1 94 ? -4.748 33.666 -13.767 1.00 91.25 94 LYS A O 1
ATOM 764 N N . ILE A 1 95 ? -5.303 31.616 -14.498 1.00 93.56 95 ILE A N 1
ATOM 765 C CA . ILE A 1 95 ? -6.603 31.571 -13.817 1.00 93.56 95 ILE A CA 1
ATOM 766 C C . ILE A 1 95 ? -6.618 30.496 -12.728 1.00 93.56 95 ILE A C 1
ATOM 768 O O . ILE A 1 95 ? -5.945 29.474 -12.871 1.00 93.56 95 ILE A O 1
ATOM 772 N N . PRO A 1 96 ? -7.388 30.691 -11.645 1.00 94.62 96 PRO A N 1
ATOM 773 C CA . PRO A 1 96 ? -7.556 29.659 -10.638 1.00 94.62 96 PRO A CA 1
ATOM 774 C C . PRO A 1 96 ? -8.207 28.411 -11.217 1.00 94.62 96 PRO A C 1
ATOM 776 O O . PRO A 1 96 ? -9.105 28.513 -12.063 1.00 94.62 96 PRO A O 1
ATOM 779 N N . PHE A 1 97 ? -7.823 27.246 -10.707 1.00 95.94 97 PHE A N 1
ATOM 780 C CA . PHE A 1 97 ? -8.402 25.985 -11.145 1.00 95.94 97 PHE A CA 1
ATOM 781 C C . PHE A 1 97 ? -8.385 24.896 -10.069 1.00 95.94 97 PHE A C 1
ATOM 783 O O . PHE A 1 97 ? -7.607 24.942 -9.118 1.00 95.94 97 PHE A O 1
ATOM 790 N N . ILE A 1 98 ? -9.232 23.887 -10.274 1.00 96.25 98 ILE A N 1
ATOM 791 C CA . ILE A 1 98 ? -9.187 22.579 -9.619 1.00 96.25 98 ILE A CA 1
ATOM 792 C C . ILE A 1 98 ? -9.128 21.525 -10.723 1.00 96.25 98 ILE A C 1
ATOM 794 O O . ILE A 1 98 ? -9.949 21.525 -11.638 1.00 96.25 98 ILE A O 1
ATOM 798 N N . TYR A 1 99 ? -8.177 20.611 -10.634 1.00 96.56 99 TYR A N 1
ATOM 799 C CA . TYR A 1 99 ? -8.056 19.439 -11.479 1.00 96.56 99 TYR A CA 1
ATOM 800 C C . TYR A 1 99 ? -8.272 18.186 -10.636 1.00 96.56 99 TYR A C 1
ATOM 802 O O . TYR A 1 99 ? -7.641 18.009 -9.597 1.00 96.56 99 TYR A O 1
ATOM 810 N N . VAL A 1 100 ? -9.182 17.332 -11.090 1.00 93.69 100 VAL A N 1
ATOM 811 C CA . VAL A 1 100 ? -9.558 16.078 -10.442 1.00 93.69 100 VAL A CA 1
ATOM 812 C C . VAL A 1 100 ? -9.291 14.947 -11.424 1.00 93.69 100 VAL A C 1
ATOM 814 O O . VAL A 1 100 ? -9.797 14.980 -12.547 1.00 93.69 100 VAL A O 1
ATOM 817 N N . GLN A 1 101 ? -8.527 13.940 -11.016 1.00 90.44 101 GLN A N 1
ATOM 818 C CA . GLN A 1 101 ? -8.223 12.774 -11.840 1.00 90.44 101 GLN A CA 1
ATOM 819 C C . GLN A 1 101 ? -8.455 11.485 -11.065 1.00 90.44 101 GLN A C 1
ATOM 821 O O . GLN A 1 101 ? -7.878 11.270 -10.007 1.00 90.44 101 GLN A O 1
ATOM 826 N N . PHE A 1 102 ? -9.277 10.612 -11.631 1.00 84.25 102 PHE A N 1
ATOM 827 C CA . PHE A 1 102 ? -9.501 9.265 -11.132 1.00 84.25 102 PHE A CA 1
ATOM 828 C C . PHE A 1 102 ? -8.204 8.451 -11.211 1.00 84.25 102 PHE A C 1
ATOM 830 O O . PHE A 1 102 ? -7.548 8.450 -12.258 1.00 84.25 102 PHE A O 1
ATOM 837 N N . ASN A 1 103 ? -7.830 7.776 -10.123 1.00 73.94 103 ASN A N 1
ATOM 838 C CA . ASN A 1 103 ? -6.545 7.076 -10.019 1.00 73.94 103 ASN A CA 1
ATOM 839 C C . ASN A 1 103 ? -6.642 5.593 -9.591 1.00 73.94 103 ASN A C 1
ATOM 841 O O . ASN A 1 103 ? -5.601 4.938 -9.524 1.00 73.94 103 ASN A O 1
ATOM 845 N N . GLY A 1 104 ? -7.837 5.030 -9.351 1.00 64.19 104 GLY A N 1
ATOM 846 C CA . GLY A 1 104 ? -7.955 3.644 -8.874 1.00 64.19 104 GLY A CA 1
ATOM 847 C C . GLY A 1 104 ? -9.375 3.144 -8.579 1.00 64.19 104 GLY A C 1
ATOM 848 O O . GLY A 1 104 ? -10.314 3.928 -8.540 1.00 64.19 104 GLY A O 1
ATOM 849 N N . SER A 1 105 ? -9.495 1.817 -8.420 1.00 52.03 105 SER A N 1
ATOM 850 C CA . SER A 1 105 ? -10.691 0.960 -8.576 1.00 52.03 105 SER A CA 1
ATOM 851 C C . SER A 1 105 ? -12.056 1.542 -8.170 1.00 52.03 105 SER A C 1
ATOM 853 O O . SER A 1 105 ? -12.251 2.052 -7.073 1.00 52.03 105 SER A O 1
ATOM 855 N N . TYR A 1 106 ? -13.057 1.322 -9.031 1.00 43.88 106 TYR A N 1
ATOM 856 C CA . TYR A 1 106 ? -14.471 1.631 -8.776 1.00 43.88 106 TYR A CA 1
ATOM 857 C C . TYR A 1 106 ? -15.132 0.731 -7.719 1.00 43.88 106 TYR A C 1
ATOM 859 O O . TYR A 1 106 ? -16.276 0.987 -7.352 1.00 43.88 106 TYR A O 1
ATOM 867 N N . SER A 1 107 ? -14.464 -0.333 -7.263 1.00 38.94 107 SER A N 1
ATOM 868 C CA . SER A 1 107 ? -15.081 -1.331 -6.386 1.00 38.94 107 SER A CA 1
ATOM 869 C C . SER A 1 107 ? -15.261 -0.874 -4.934 1.00 38.94 107 SER A C 1
ATOM 871 O O . SER A 1 107 ? -16.114 -1.436 -4.261 1.00 38.94 107 SER A O 1
ATOM 873 N N . GLU A 1 108 ? -14.501 0.117 -4.442 1.00 41.50 108 GLU A N 1
ATOM 874 C CA . GLU A 1 108 ? -14.428 0.415 -2.992 1.00 41.50 108 GLU A CA 1
ATOM 875 C C . GLU A 1 108 ? -14.343 1.919 -2.657 1.00 41.50 108 GLU A C 1
ATOM 877 O O . GLU A 1 108 ? -13.796 2.317 -1.632 1.00 41.50 108 GLU A O 1
ATOM 882 N N . GLY A 1 109 ? -14.902 2.766 -3.525 1.00 48.91 109 GLY A N 1
ATOM 883 C CA . GLY A 1 109 ? -14.818 4.225 -3.418 1.00 48.91 109 GLY A CA 1
ATOM 884 C C . GLY A 1 109 ? -13.789 4.783 -4.396 1.00 48.91 109 GLY A C 1
ATOM 885 O O . GLY A 1 109 ? -12.617 4.422 -4.378 1.00 48.91 109 GLY A O 1
ATOM 886 N N . ALA A 1 110 ? -14.245 5.642 -5.304 1.00 53.03 110 ALA A N 1
ATOM 887 C CA . ALA A 1 110 ? -13.386 6.201 -6.335 1.00 53.03 110 ALA A CA 1
ATOM 888 C C . ALA A 1 110 ? -12.314 7.100 -5.701 1.00 53.03 110 ALA A C 1
ATOM 890 O O . ALA A 1 110 ? -12.628 8.143 -5.127 1.00 53.03 110 ALA A O 1
ATOM 891 N N . LEU A 1 111 ? -11.049 6.703 -5.822 1.00 68.00 111 LEU A N 1
ATOM 892 C CA . LEU A 1 111 ? -9.931 7.547 -5.430 1.00 68.00 111 LEU A CA 1
ATOM 893 C C . LEU A 1 111 ? -9.662 8.577 -6.536 1.00 68.00 111 LEU A C 1
ATOM 895 O O . LEU A 1 111 ? -9.551 8.248 -7.724 1.00 68.00 111 LEU A O 1
ATOM 899 N N . TYR A 1 112 ? -9.564 9.843 -6.132 1.00 82.38 112 TYR A N 1
ATOM 900 C CA . TYR A 1 112 ? -9.248 10.951 -7.023 1.00 82.38 112 TYR A CA 1
ATOM 901 C C . TYR A 1 112 ? -8.030 11.714 -6.516 1.00 82.38 112 TYR A C 1
ATOM 903 O O . TYR A 1 112 ? -7.988 12.146 -5.365 1.00 82.38 112 TYR A O 1
ATOM 911 N N . ASP A 1 113 ? -7.073 11.955 -7.406 1.00 85.38 113 ASP A N 1
ATOM 912 C CA . ASP A 1 113 ? -6.061 12.981 -7.200 1.00 85.38 113 ASP A CA 1
ATOM 913 C C . ASP A 1 113 ? -6.689 14.349 -7.453 1.00 85.38 113 ASP A C 1
ATOM 915 O O . ASP A 1 113 ? -7.278 14.587 -8.511 1.00 85.38 113 ASP A O 1
ATOM 919 N N . ILE A 1 114 ? -6.553 15.249 -6.481 1.00 90.25 114 ILE A N 1
ATOM 920 C CA . ILE A 1 114 ? -7.042 16.623 -6.563 1.00 90.25 114 ILE A CA 1
ATOM 921 C C . ILE A 1 114 ? -5.833 17.555 -6.514 1.00 90.25 114 ILE A C 1
ATOM 923 O O . ILE A 1 114 ? -5.110 17.600 -5.520 1.00 90.25 114 ILE A O 1
ATOM 927 N N . ILE A 1 115 ? -5.630 18.322 -7.581 1.00 92.06 115 ILE A N 1
ATOM 928 C CA . ILE A 1 115 ? -4.619 19.379 -7.662 1.00 92.06 115 ILE A CA 1
ATOM 929 C C . ILE A 1 115 ? -5.341 20.690 -7.924 1.00 92.06 115 ILE A C 1
ATOM 931 O O . ILE A 1 115 ? -6.155 20.771 -8.835 1.00 92.06 115 ILE A O 1
ATOM 935 N N . PHE A 1 116 ? -5.043 21.733 -7.164 1.00 92.56 116 PHE A N 1
ATOM 936 C CA . PHE A 1 116 ? -5.655 23.040 -7.363 1.00 92.56 116 PHE A CA 1
ATOM 937 C C . PHE A 1 116 ? -4.631 24.156 -7.208 1.00 92.56 116 PHE A C 1
ATOM 939 O O . PHE A 1 116 ? -3.654 24.020 -6.474 1.00 92.56 116 PHE A O 1
ATOM 946 N N . ASP A 1 117 ? -4.903 25.275 -7.868 1.00 91.25 117 ASP A N 1
ATOM 947 C CA . ASP A 1 117 ? -4.171 26.523 -7.694 1.00 91.25 117 ASP A CA 1
ATOM 948 C C . ASP A 1 117 ? -5.174 27.672 -7.633 1.00 91.25 117 ASP A C 1
ATOM 950 O O . ASP A 1 117 ? -5.900 27.940 -8.591 1.00 91.25 117 ASP A O 1
ATOM 954 N N . PHE A 1 118 ? -5.228 28.344 -6.483 1.00 88.94 118 PHE A N 1
ATOM 955 C CA . PHE A 1 118 ? -6.049 29.537 -6.276 1.00 88.94 118 PHE A CA 1
ATOM 956 C C . PHE A 1 118 ? -5.222 30.818 -6.141 1.00 88.94 118 PHE A C 1
ATOM 958 O O . PHE A 1 118 ? -5.789 31.895 -5.943 1.00 88.94 118 PHE A O 1
ATOM 965 N N . THR A 1 119 ? -3.896 30.738 -6.283 1.00 84.06 119 THR A N 1
ATOM 966 C CA . THR A 1 119 ? -2.992 31.883 -6.111 1.00 84.06 119 THR A CA 1
ATOM 967 C C . THR A 1 119 ? -3.263 33.075 -7.022 1.00 84.06 119 THR A C 1
ATOM 969 O O . THR A 1 119 ? -3.078 34.196 -6.538 1.00 84.06 119 THR A O 1
ATOM 972 N N . PRO A 1 120 ? -3.808 32.930 -8.250 1.00 76.31 120 PRO A N 1
ATOM 973 C CA . PRO A 1 120 ? -4.147 34.095 -9.065 1.00 76.31 120 PRO A CA 1
ATOM 974 C C . PRO A 1 120 ? -5.205 35.028 -8.443 1.00 76.31 120 PRO A C 1
ATOM 976 O O . PRO A 1 120 ? -5.361 36.157 -8.902 1.00 76.31 120 PRO A O 1
ATOM 979 N N . LYS A 1 121 ? -5.939 34.591 -7.404 1.00 69.31 121 LYS A N 1
ATOM 980 C CA . LYS A 1 121 ? -6.970 35.391 -6.714 1.00 69.31 121 LYS A CA 1
ATOM 981 C C . LYS A 1 121 ? -6.535 35.998 -5.373 1.00 69.31 121 LYS A C 1
ATOM 983 O O . LYS A 1 121 ? -7.301 36.783 -4.820 1.00 69.31 121 LYS A O 1
ATOM 988 N N . TYR A 1 122 ? -5.355 35.671 -4.845 1.00 70.50 122 TYR A N 1
ATOM 989 C CA . TYR A 1 122 ? -4.914 36.150 -3.528 1.00 70.50 122 TYR A CA 1
ATOM 990 C C . TYR A 1 122 ? -4.001 37.384 -3.606 1.00 70.50 122 TYR A C 1
ATOM 992 O O . TYR A 1 122 ? -3.266 37.580 -4.577 1.00 70.50 122 TYR A O 1
ATOM 1000 N N . PHE A 1 123 ? -4.005 38.184 -2.533 1.00 73.06 123 PHE A N 1
ATOM 1001 C CA . PHE A 1 123 ? -3.062 39.285 -2.292 1.00 73.06 123 PHE A CA 1
ATOM 1002 C C . PHE A 1 123 ? -1.676 38.747 -1.893 1.00 73.06 123 PHE A C 1
ATOM 1004 O O . PHE A 1 123 ? -1.202 38.976 -0.786 1.00 73.06 123 PHE A O 1
ATOM 1011 N N . LEU A 1 124 ? -1.060 37.974 -2.785 1.00 78.94 124 LEU A N 1
ATOM 1012 C CA . LEU A 1 124 ? 0.303 37.467 -2.642 1.00 78.94 124 LEU A CA 1
ATOM 1013 C C . LEU A 1 124 ? 1.278 38.331 -3.443 1.00 78.94 124 LEU A C 1
ATOM 1015 O O . LEU A 1 124 ? 0.905 38.907 -4.473 1.00 78.94 124 LEU A O 1
ATOM 1019 N N . THR A 1 125 ? 2.531 38.372 -2.997 1.00 84.56 125 THR A N 1
ATOM 1020 C CA . THR A 1 125 ? 3.635 38.932 -3.784 1.00 84.56 125 THR A CA 1
ATOM 1021 C C . THR A 1 125 ? 3.878 38.096 -5.044 1.00 84.56 125 THR A C 1
ATOM 1023 O O . THR A 1 125 ? 3.527 36.914 -5.105 1.00 84.56 125 THR A O 1
ATOM 1026 N N . ASP A 1 126 ? 4.504 38.684 -6.064 1.00 85.88 126 ASP A N 1
ATOM 1027 C CA . ASP A 1 126 ? 4.801 37.964 -7.312 1.00 85.88 126 ASP A CA 1
ATOM 1028 C C . ASP A 1 126 ? 5.727 36.760 -7.080 1.00 85.88 126 ASP A C 1
ATOM 1030 O O . ASP A 1 126 ? 5.549 35.706 -7.693 1.00 85.88 126 ASP A O 1
ATOM 1034 N N . THR A 1 127 ? 6.650 36.871 -6.121 1.00 85.81 127 THR A N 1
ATOM 1035 C CA . THR A 1 127 ? 7.528 35.773 -5.700 1.00 85.81 127 THR A CA 1
ATOM 1036 C C . THR A 1 127 ? 6.739 34.605 -5.105 1.00 85.81 127 THR A C 1
ATOM 1038 O O . THR A 1 127 ? 6.960 33.458 -5.489 1.00 85.81 127 THR A O 1
ATOM 1041 N N . GLU A 1 128 ? 5.797 34.870 -4.197 1.00 83.25 128 GLU A N 1
ATOM 1042 C CA . GLU A 1 128 ? 4.968 33.826 -3.574 1.00 83.25 128 GLU A CA 1
ATOM 1043 C C . GLU A 1 128 ? 4.042 33.151 -4.593 1.00 83.25 128 GLU A C 1
ATOM 1045 O O . GLU A 1 128 ? 3.871 31.928 -4.570 1.00 83.25 128 GLU A O 1
ATOM 1050 N N . LYS A 1 129 ? 3.484 33.931 -5.530 1.00 83.62 129 LYS A N 1
ATOM 1051 C CA . LYS A 1 129 ? 2.684 33.397 -6.640 1.00 83.62 129 LYS A CA 1
ATOM 1052 C C . LYS A 1 129 ? 3.502 32.449 -7.508 1.00 83.62 129 LYS A C 1
ATOM 1054 O O . LYS A 1 129 ? 3.017 31.376 -7.856 1.00 83.62 129 LYS A O 1
ATOM 1059 N N . GLU A 1 130 ? 4.738 32.809 -7.848 1.00 88.19 130 GLU A N 1
ATOM 1060 C CA . GLU A 1 130 ? 5.568 31.953 -8.695 1.00 88.19 130 GLU A CA 1
ATOM 1061 C C . GLU A 1 130 ? 6.052 30.696 -7.962 1.00 88.19 130 GLU A C 1
ATOM 1063 O O . GLU A 1 130 ? 6.049 29.614 -8.545 1.00 88.19 130 GLU A O 1
ATOM 1068 N N . GLN A 1 131 ? 6.373 30.789 -6.669 1.00 86.75 131 GLN A N 1
ATOM 1069 C CA . GLN A 1 131 ? 6.703 29.615 -5.852 1.00 86.75 131 GLN A CA 1
ATOM 1070 C C . GLN A 1 131 ? 5.534 28.627 -5.757 1.00 86.75 131 GLN A C 1
ATOM 1072 O O . GLN A 1 131 ? 5.726 27.417 -5.893 1.00 86.75 131 GLN A O 1
ATOM 1077 N N . SER A 1 132 ? 4.313 29.122 -5.552 1.00 85.75 132 SER A N 1
ATOM 1078 C CA . SER A 1 132 ? 3.128 28.265 -5.505 1.00 85.75 132 SER A CA 1
ATOM 1079 C C . SER A 1 132 ? 2.786 27.665 -6.872 1.00 85.75 132 SER A C 1
ATOM 1081 O O . SER A 1 132 ? 2.479 26.471 -6.958 1.00 85.75 132 SER A O 1
ATOM 1083 N N . ALA A 1 133 ? 2.920 28.447 -7.947 1.00 89.00 133 ALA A N 1
ATOM 1084 C CA . ALA A 1 133 ? 2.775 27.951 -9.311 1.00 89.00 133 ALA A CA 1
ATOM 1085 C C . ALA A 1 133 ? 3.789 26.836 -9.608 1.00 89.00 133 ALA A C 1
ATOM 1087 O O . ALA A 1 133 ? 3.420 25.810 -10.172 1.00 89.00 133 ALA A O 1
ATOM 1088 N N . GLU A 1 134 ? 5.043 26.985 -9.177 1.00 91.69 134 GLU A N 1
ATOM 1089 C CA . GLU A 1 134 ? 6.080 25.96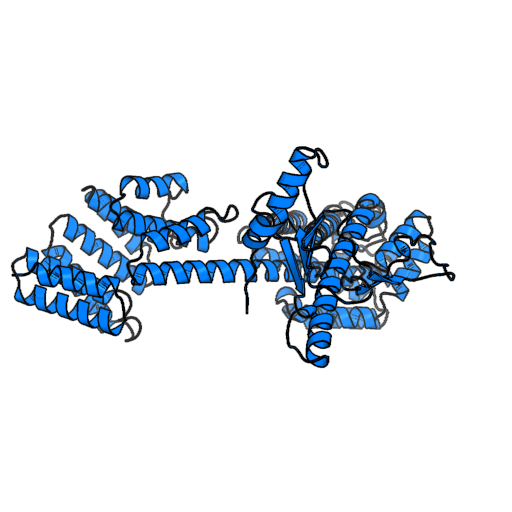5 -9.346 1.00 91.69 134 GLU A CA 1
ATOM 1090 C C . GLU A 1 134 ? 5.744 24.659 -8.610 1.00 91.69 134 GLU A C 1
ATOM 1092 O O . GLU A 1 134 ? 5.880 23.573 -9.173 1.00 91.69 134 GLU A O 1
ATOM 1097 N N . LEU A 1 135 ? 5.248 24.733 -7.372 1.00 89.69 135 LEU A N 1
ATOM 1098 C CA . LEU A 1 135 ? 4.789 23.547 -6.634 1.00 89.69 135 LEU A CA 1
ATOM 1099 C C . LEU A 1 135 ? 3.610 22.853 -7.332 1.00 89.69 135 LEU A C 1
ATOM 1101 O O . LEU A 1 135 ? 3.566 21.619 -7.416 1.00 89.69 135 LEU A O 1
ATOM 1105 N N . THR A 1 136 ? 2.682 23.641 -7.872 1.00 92.31 136 THR A N 1
ATOM 1106 C CA . THR A 1 136 ? 1.539 23.140 -8.643 1.00 92.31 136 THR A CA 1
ATOM 1107 C C . THR A 1 136 ? 2.009 22.447 -9.921 1.00 92.31 136 THR A C 1
ATOM 1109 O O . THR A 1 136 ? 1.615 21.307 -10.177 1.00 92.31 136 THR A O 1
ATOM 1112 N N . ARG A 1 137 ? 2.910 23.077 -10.690 1.00 94.50 137 ARG A N 1
ATOM 1113 C CA . ARG A 1 137 ? 3.513 22.487 -11.896 1.00 94.50 137 ARG A CA 1
ATOM 1114 C C . ARG A 1 137 ? 4.222 21.179 -11.575 1.00 94.50 137 ARG A C 1
ATOM 1116 O O . ARG A 1 137 ? 3.934 20.178 -12.220 1.00 94.50 137 ARG A O 1
ATOM 1123 N N . LYS A 1 138 ? 5.048 21.123 -10.524 1.00 93.94 138 LYS A N 1
ATOM 1124 C CA . LYS A 1 138 ? 5.707 19.876 -10.085 1.00 93.94 138 LYS A CA 1
ATOM 1125 C C . LYS A 1 138 ? 4.710 18.759 -9.772 1.00 93.94 138 LYS A C 1
ATOM 1127 O O . LYS A 1 138 ? 4.945 17.607 -10.142 1.00 93.94 138 LYS A O 1
ATOM 1132 N N . SER A 1 139 ? 3.598 19.090 -9.119 1.00 91.81 139 SER A N 1
ATOM 1133 C CA . SER A 1 139 ? 2.543 18.124 -8.788 1.00 91.81 139 SER A CA 1
ATOM 1134 C C . SER A 1 139 ? 1.838 17.605 -10.046 1.00 91.81 139 SER A C 1
ATOM 1136 O O . SER A 1 139 ? 1.663 16.396 -10.195 1.00 91.81 139 SER A O 1
ATOM 1138 N N . LEU A 1 140 ? 1.518 18.494 -10.994 1.00 94.75 140 LEU A N 1
ATOM 1139 C CA . LEU A 1 140 ? 0.948 18.124 -12.294 1.00 94.75 140 LEU A CA 1
ATOM 1140 C C . LEU A 1 140 ? 1.925 17.300 -13.141 1.00 94.75 140 LEU A C 1
ATOM 1142 O O . LEU A 1 140 ? 1.521 16.299 -13.725 1.00 94.75 140 LEU A O 1
ATOM 1146 N N . VAL A 1 141 ? 3.213 17.658 -13.171 1.00 95.06 141 VAL A N 1
ATOM 1147 C CA . VAL A 1 141 ? 4.260 16.876 -13.847 1.00 95.06 141 VAL A CA 1
ATOM 1148 C C . VAL A 1 141 ? 4.300 15.458 -13.283 1.00 95.06 141 VAL A C 1
ATOM 1150 O O . VAL A 1 141 ? 4.304 14.500 -14.051 1.00 95.06 141 VAL A O 1
ATOM 1153 N N . LYS A 1 142 ? 4.289 15.294 -11.953 1.00 91.44 142 LYS A N 1
ATOM 1154 C CA . LYS A 1 142 ? 4.249 13.967 -11.316 1.00 91.44 142 LYS A CA 1
ATOM 1155 C C . LYS A 1 142 ? 3.008 13.178 -11.748 1.00 91.44 142 LYS A C 1
ATOM 1157 O O . LYS A 1 142 ? 3.132 12.010 -12.117 1.00 91.44 142 LYS A O 1
ATOM 1162 N N . LEU A 1 143 ? 1.839 13.818 -11.741 1.00 90.50 143 LEU A N 1
ATOM 1163 C CA . LEU A 1 143 ? 0.573 13.198 -12.126 1.00 90.50 143 LEU A CA 1
ATOM 1164 C C . LEU A 1 143 ? 0.566 12.757 -13.599 1.00 90.50 143 LEU A C 1
ATOM 1166 O O . LEU A 1 143 ? 0.240 11.610 -13.905 1.00 90.50 143 LEU A O 1
ATOM 1170 N N . PHE A 1 144 ? 0.988 13.628 -14.516 1.00 92.31 144 PHE A N 1
ATOM 1171 C CA . PHE A 1 144 ? 1.020 13.309 -15.943 1.00 92.31 144 PHE A CA 1
ATOM 1172 C C . PHE A 1 144 ? 2.144 12.348 -16.323 1.00 92.31 144 PHE A C 1
ATOM 1174 O O . PHE A 1 144 ? 1.970 11.573 -17.262 1.00 92.31 144 PHE A O 1
ATOM 1181 N N . ARG A 1 145 ? 3.267 12.322 -15.593 1.00 91.94 145 ARG A N 1
ATOM 1182 C CA . ARG A 1 145 ? 4.282 11.266 -15.746 1.00 91.94 145 ARG A CA 1
ATOM 1183 C C . ARG A 1 145 ? 3.692 9.895 -15.442 1.00 91.94 145 ARG A C 1
ATOM 1185 O O . ARG A 1 145 ? 3.923 8.967 -16.211 1.00 91.94 145 ARG A O 1
ATOM 1192 N N . ARG A 1 146 ? 2.903 9.777 -14.369 1.00 88.19 146 ARG A N 1
ATOM 1193 C CA . ARG A 1 146 ? 2.193 8.533 -14.038 1.00 88.19 146 ARG A CA 1
ATOM 1194 C C . ARG A 1 146 ? 1.233 8.143 -15.159 1.00 88.19 146 ARG A C 1
ATOM 1196 O O . ARG A 1 146 ? 1.304 7.030 -15.658 1.00 88.19 146 ARG A O 1
ATOM 1203 N N . GLU A 1 147 ? 0.417 9.078 -15.646 1.00 87.88 147 GLU A N 1
ATOM 1204 C CA . GLU A 1 147 ? -0.487 8.807 -16.775 1.00 87.88 147 GLU A CA 1
ATOM 1205 C C . GLU A 1 147 ? 0.264 8.353 -18.040 1.00 87.88 147 GLU A C 1
ATOM 1207 O O . GLU A 1 147 ? -0.159 7.418 -18.724 1.00 87.88 147 GLU A O 1
ATOM 1212 N N . LEU A 1 148 ? 1.380 9.007 -18.365 1.00 90.50 148 LEU A N 1
ATOM 1213 C CA . LEU A 1 148 ? 2.223 8.628 -19.493 1.00 90.50 148 LEU A CA 1
ATOM 1214 C C . LEU A 1 148 ? 2.758 7.199 -19.325 1.00 90.50 148 LEU A C 1
ATOM 1216 O O . LEU A 1 148 ? 2.684 6.404 -20.263 1.00 90.50 148 LEU A O 1
ATOM 1220 N N . ARG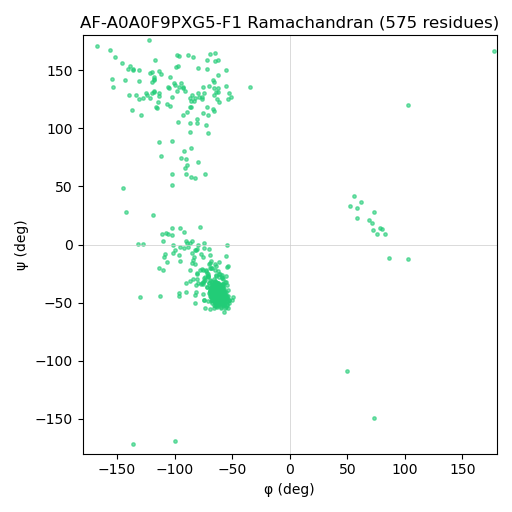 A 1 149 ? 3.245 6.855 -18.128 1.00 91.31 149 ARG A N 1
ATOM 1221 C CA . ARG A 1 149 ? 3.701 5.499 -17.804 1.00 91.31 149 ARG A CA 1
ATOM 1222 C C . ARG A 1 149 ? 2.583 4.481 -17.936 1.00 91.31 149 ARG A C 1
ATOM 1224 O O . ARG A 1 149 ? 2.793 3.465 -18.581 1.00 91.31 149 ARG A O 1
ATOM 1231 N N . GLU A 1 150 ? 1.389 4.757 -17.422 1.00 88.50 150 GLU A N 1
ATOM 1232 C CA . GLU A 1 150 ? 0.240 3.854 -17.551 1.00 88.50 150 GLU A CA 1
ATOM 1233 C C . GLU A 1 150 ? -0.139 3.603 -19.016 1.00 88.50 150 GLU A C 1
ATOM 1235 O O . GLU A 1 150 ? -0.407 2.461 -19.398 1.00 88.50 150 GLU A O 1
ATOM 1240 N N . LYS A 1 151 ? -0.127 4.644 -19.860 1.00 89.00 151 LYS A N 1
ATOM 1241 C CA . LYS A 1 151 ? -0.359 4.500 -21.307 1.00 89.00 151 LYS A CA 1
ATOM 1242 C C . LYS A 1 151 ? 0.701 3.625 -21.962 1.00 89.00 151 LYS A C 1
ATOM 1244 O O . LYS A 1 151 ? 0.363 2.754 -22.760 1.00 89.00 151 LYS A O 1
ATOM 1249 N N . ILE A 1 152 ? 1.964 3.825 -21.600 1.00 90.31 152 ILE A N 1
ATOM 1250 C CA . ILE A 1 152 ? 3.070 3.014 -22.108 1.00 90.31 152 ILE A CA 1
ATOM 1251 C C . ILE A 1 152 ? 2.955 1.578 -21.615 1.00 90.31 152 ILE A C 1
ATOM 1253 O O . ILE A 1 152 ? 3.047 0.670 -22.422 1.00 90.31 152 ILE A O 1
ATOM 1257 N N . ILE A 1 153 ? 2.654 1.339 -20.344 1.00 91.06 153 ILE A N 1
ATOM 1258 C CA . ILE A 1 153 ? 2.445 -0.010 -19.810 1.00 91.06 153 ILE A CA 1
ATOM 1259 C C . ILE A 1 153 ? 1.292 -0.710 -20.533 1.00 91.06 153 ILE A C 1
ATOM 1261 O O . ILE A 1 153 ? 1.429 -1.872 -20.899 1.00 91.06 153 ILE A O 1
ATOM 1265 N N . ARG A 1 154 ? 0.178 -0.014 -20.803 1.00 89.62 154 ARG A N 1
ATOM 1266 C CA . ARG A 1 154 ? -0.924 -0.552 -21.623 1.00 89.62 154 ARG A CA 1
ATOM 1267 C C . ARG A 1 154 ? -0.462 -0.905 -23.028 1.00 89.62 154 ARG A C 1
ATOM 1269 O O . ARG A 1 154 ? -0.832 -1.958 -23.529 1.00 89.62 154 ARG A O 1
ATOM 1276 N N . TYR A 1 155 ? 0.344 -0.060 -23.662 1.00 89.06 155 TYR A N 1
ATOM 1277 C CA . TYR A 1 155 ? 0.932 -0.373 -24.962 1.00 89.06 155 TYR A CA 1
ATOM 1278 C C . TYR A 1 155 ? 1.826 -1.620 -24.876 1.00 89.06 155 TYR A C 1
ATOM 1280 O O . TYR A 1 155 ? 1.606 -2.585 -25.600 1.00 89.06 155 TYR A O 1
ATOM 1288 N N . ILE A 1 156 ? 2.748 -1.650 -23.914 1.00 86.56 156 ILE A N 1
ATOM 1289 C CA . ILE A 1 156 ? 3.685 -2.748 -23.660 1.00 86.56 156 ILE A CA 1
ATOM 1290 C C . ILE A 1 156 ? 2.962 -4.070 -23.359 1.00 86.56 156 ILE A C 1
ATOM 1292 O O . ILE A 1 156 ? 3.404 -5.125 -23.811 1.00 86.56 156 ILE A O 1
ATOM 1296 N N . ALA A 1 157 ? 1.834 -4.023 -22.649 1.00 85.69 157 ALA A N 1
ATOM 1297 C CA . ALA A 1 157 ? 1.019 -5.185 -22.305 1.00 85.69 157 ALA A CA 1
ATOM 1298 C C . ALA A 1 157 ? 0.584 -6.006 -23.529 1.00 85.69 157 ALA A C 1
ATOM 1300 O O . ALA A 1 157 ? 0.497 -7.230 -23.436 1.00 85.69 157 ALA A O 1
ATOM 1301 N N . HIS A 1 158 ? 0.367 -5.358 -24.680 1.00 88.94 158 HIS A N 1
ATOM 1302 C CA . HIS A 1 158 ? 0.017 -6.034 -25.936 1.00 88.94 158 HIS A CA 1
ATOM 1303 C C . HIS A 1 158 ? 1.173 -6.876 -26.503 1.00 88.94 158 HIS A C 1
ATOM 1305 O O . HIS A 1 158 ? 0.955 -7.712 -27.373 1.00 88.94 158 HIS A O 1
ATOM 1311 N N . PHE A 1 159 ? 2.395 -6.680 -26.000 1.00 88.31 159 PHE A N 1
ATOM 1312 C CA . PHE A 1 159 ? 3.622 -7.321 -26.476 1.00 88.31 159 PHE A CA 1
ATOM 1313 C C . PHE A 1 159 ? 4.296 -8.170 -25.393 1.00 88.31 159 PHE A C 1
ATOM 1315 O O . PHE A 1 159 ? 5.507 -8.399 -25.440 1.00 88.31 159 PHE A O 1
ATOM 1322 N N . LYS A 1 160 ? 3.513 -8.649 -24.418 1.00 88.12 160 LYS A N 1
ATOM 1323 C CA . LYS A 1 160 ? 3.989 -9.482 -23.306 1.00 88.12 160 LYS A CA 1
ATOM 1324 C C . LYS A 1 160 ? 4.836 -10.665 -23.783 1.00 88.12 160 LYS A C 1
ATOM 1326 O O . LYS A 1 160 ? 5.919 -10.882 -23.250 1.00 88.12 160 LYS A O 1
ATOM 1331 N N . ASP A 1 161 ? 4.376 -11.403 -24.788 1.00 89.12 161 ASP A N 1
ATOM 1332 C CA . ASP A 1 161 ? 5.063 -12.621 -25.230 1.00 89.12 161 ASP A CA 1
AT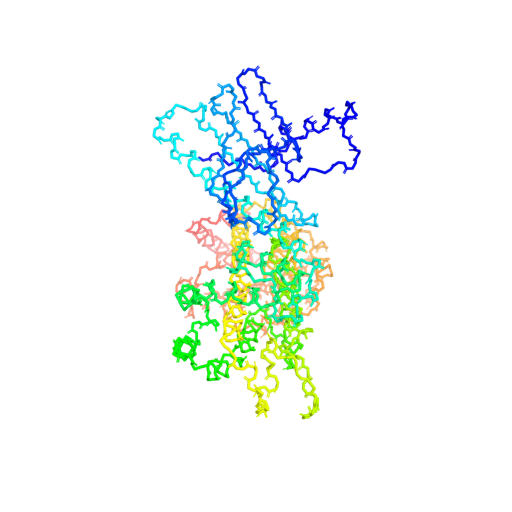OM 1333 C C . ASP A 1 161 ? 6.426 -12.308 -25.859 1.00 89.12 161 ASP A C 1
ATOM 1335 O O . ASP A 1 161 ? 7.418 -12.964 -25.548 1.00 89.12 161 ASP A O 1
ATOM 1339 N N . ILE A 1 162 ? 6.499 -11.248 -26.671 1.00 89.38 162 ILE A N 1
ATOM 1340 C CA . ILE A 1 162 ? 7.749 -10.760 -27.273 1.00 89.38 162 ILE A CA 1
ATOM 1341 C C . ILE A 1 162 ? 8.737 -10.330 -26.181 1.00 89.38 162 ILE A C 1
ATOM 1343 O O . ILE A 1 162 ? 9.924 -10.652 -26.261 1.00 89.38 162 ILE A O 1
ATOM 1347 N N . LEU A 1 163 ? 8.256 -9.635 -25.147 1.00 89.31 163 LEU A N 1
ATOM 1348 C CA . LEU A 1 163 ? 9.073 -9.249 -23.998 1.00 89.31 163 LEU A CA 1
ATOM 1349 C C . LEU A 1 163 ? 9.655 -10.468 -23.281 1.00 89.31 163 LEU A C 1
ATOM 1351 O O . LEU A 1 163 ? 10.874 -10.564 -23.134 1.00 89.31 163 LEU A O 1
ATOM 1355 N N . VAL A 1 164 ? 8.799 -11.414 -22.886 1.00 91.31 164 VAL A N 1
ATOM 1356 C CA . VAL A 1 164 ? 9.205 -12.612 -22.136 1.00 91.31 164 VAL A CA 1
ATOM 1357 C C . VAL A 1 164 ? 10.192 -13.450 -22.951 1.00 91.31 164 VAL A C 1
ATOM 1359 O O . VAL A 1 164 ? 11.221 -13.870 -22.420 1.00 91.31 164 VAL A O 1
ATOM 1362 N N . GLN A 1 165 ? 9.941 -13.636 -24.253 1.00 90.44 165 GLN A N 1
ATOM 1363 C CA . GLN A 1 165 ? 10.848 -14.354 -25.155 1.00 90.44 165 GLN A CA 1
ATOM 1364 C C . GLN A 1 165 ? 12.245 -13.729 -25.195 1.00 90.44 165 GLN A C 1
ATOM 1366 O O . GLN A 1 165 ? 13.233 -14.461 -25.243 1.00 90.44 165 GLN A O 1
ATOM 1371 N N . ASN A 1 166 ? 12.339 -12.400 -25.111 1.00 92.75 166 ASN A N 1
ATOM 1372 C CA . ASN A 1 166 ? 13.599 -11.655 -25.092 1.00 92.75 166 ASN A CA 1
ATOM 1373 C C . ASN A 1 166 ? 14.136 -11.401 -23.669 1.00 92.75 166 ASN A C 1
ATOM 1375 O O . ASN A 1 166 ? 15.093 -10.645 -23.498 1.00 92.75 166 ASN A O 1
ATOM 1379 N N . GLY A 1 167 ? 13.570 -12.042 -22.640 1.00 93.94 167 GLY A N 1
ATOM 1380 C CA . GLY A 1 167 ? 14.051 -11.943 -21.260 1.00 93.94 167 GLY A CA 1
ATOM 1381 C C . GLY A 1 167 ? 13.751 -10.603 -20.584 1.00 93.94 167 GLY A C 1
ATOM 1382 O O . GLY A 1 167 ? 14.515 -10.174 -19.721 1.00 93.94 167 GLY A O 1
ATOM 1383 N N . PHE A 1 168 ? 12.678 -9.932 -20.997 1.00 94.44 168 PHE A N 1
ATOM 1384 C CA . PHE A 1 168 ? 12.211 -8.673 -20.427 1.00 94.44 168 PHE A CA 1
ATOM 1385 C C . PHE A 1 168 ? 10.818 -8.822 -19.798 1.00 94.44 168 PHE A C 1
ATOM 1387 O O . PHE A 1 168 ? 10.034 -9.707 -20.138 1.00 94.44 168 PHE A O 1
ATOM 1394 N N . TRP A 1 169 ? 10.505 -7.896 -18.898 1.00 94.75 169 TRP A N 1
ATOM 1395 C CA . TRP A 1 169 ? 9.185 -7.664 -18.310 1.00 94.75 169 TRP A CA 1
ATOM 1396 C C . TRP A 1 169 ? 8.930 -6.148 -18.297 1.00 94.75 169 TRP A C 1
ATOM 1398 O O . TRP A 1 169 ? 9.691 -5.373 -18.883 1.00 94.75 169 TRP A O 1
ATOM 1408 N N . VAL A 1 170 ? 7.861 -5.695 -17.645 1.00 93.62 170 VAL A N 1
ATOM 1409 C CA . VAL A 1 170 ? 7.669 -4.260 -17.401 1.00 93.62 170 VAL A CA 1
ATOM 1410 C C . VAL A 1 170 ? 8.659 -3.812 -16.325 1.00 93.62 170 VAL A C 1
ATOM 1412 O O . VAL A 1 170 ? 8.440 -4.083 -15.150 1.00 93.62 170 VAL A O 1
ATOM 1415 N N . ILE A 1 171 ? 9.743 -3.145 -16.729 1.00 95.25 171 ILE A N 1
ATOM 1416 C CA . ILE A 1 171 ? 10.839 -2.715 -15.843 1.00 95.25 171 ILE A CA 1
ATOM 1417 C C . ILE A 1 171 ? 10.632 -1.244 -15.442 1.00 95.25 171 ILE A C 1
ATOM 1419 O O . ILE A 1 171 ? 10.897 -0.366 -16.270 1.00 95.25 171 ILE A O 1
ATOM 1423 N N . PRO A 1 172 ? 10.212 -0.928 -14.199 1.00 94.19 172 PRO A N 1
ATOM 1424 C CA . PRO A 1 172 ? 9.886 0.444 -13.794 1.00 94.19 172 PRO A CA 1
ATOM 1425 C C . PRO A 1 172 ? 11.043 1.435 -13.955 1.00 94.19 172 PRO A C 1
ATOM 1427 O O . PRO A 1 172 ? 10.825 2.578 -14.359 1.00 94.19 172 PRO A O 1
ATOM 1430 N N . ALA A 1 173 ? 12.278 0.992 -13.703 1.00 95.31 173 ALA A N 1
ATOM 1431 C CA . ALA A 1 173 ? 13.481 1.811 -13.846 1.00 95.31 173 ALA A CA 1
ATOM 1432 C C . ALA A 1 173 ? 13.764 2.259 -15.291 1.00 95.31 173 ALA A C 1
ATOM 1434 O O . ALA A 1 173 ? 14.509 3.212 -15.498 1.00 95.31 173 ALA A O 1
ATOM 1435 N N . LEU A 1 174 ? 13.168 1.591 -16.284 1.00 94.81 174 LEU A N 1
ATOM 1436 C CA . LEU A 1 174 ? 13.315 1.905 -17.706 1.00 94.81 174 LEU A CA 1
ATOM 1437 C C . LEU A 1 174 ? 12.052 2.551 -18.296 1.00 94.81 174 LEU A C 1
ATOM 1439 O O . LEU A 1 174 ? 11.942 2.671 -19.519 1.00 94.81 174 LEU A O 1
ATOM 1443 N N . LEU A 1 175 ? 11.083 2.930 -17.449 1.00 92.06 175 LEU A N 1
ATOM 1444 C CA . LEU A 1 175 ? 9.856 3.603 -17.863 1.00 92.06 175 LEU A CA 1
ATOM 1445 C C . LEU A 1 175 ? 9.952 5.133 -17.713 1.00 92.06 175 LEU A C 1
ATOM 1447 O O . LEU A 1 175 ? 10.310 5.644 -16.644 1.00 92.06 175 LEU A O 1
ATOM 1451 N N . PRO A 1 176 ? 9.490 5.894 -18.721 1.00 89.12 176 PRO A N 1
ATOM 1452 C CA . PRO A 1 176 ? 8.915 5.412 -19.985 1.00 89.12 176 PRO A CA 1
ATOM 1453 C C . PRO A 1 176 ? 9.964 4.891 -20.989 1.00 89.12 176 PRO A C 1
ATOM 1455 O O . PRO A 1 176 ? 9.685 3.938 -21.715 1.00 89.12 176 PRO A O 1
ATOM 1458 N N . SER A 1 177 ? 11.158 5.488 -20.982 1.00 90.25 177 SER A N 1
ATOM 1459 C CA . SER A 1 177 ? 12.291 5.203 -21.867 1.00 90.25 177 SER A CA 1
ATOM 1460 C C . SER A 1 177 ? 13.491 4.709 -21.052 1.00 90.25 177 SER A C 1
ATOM 1462 O O . SER A 1 177 ? 13.687 5.189 -19.932 1.00 90.25 177 SER A O 1
ATOM 1464 N N . PRO A 1 178 ? 14.300 3.765 -21.576 1.00 93.19 178 PRO A N 1
ATOM 1465 C CA . PRO A 1 178 ? 14.342 3.289 -22.965 1.00 93.19 178 PRO A CA 1
ATOM 1466 C C . PRO A 1 178 ? 13.422 2.099 -23.284 1.00 93.19 178 PRO A C 1
ATOM 1468 O O . PRO A 1 178 ? 13.476 1.595 -24.406 1.00 93.19 178 PRO A O 1
ATOM 1471 N N . LEU A 1 179 ? 12.611 1.605 -22.339 1.00 92.94 179 LEU A N 1
ATOM 1472 C CA . LEU A 1 179 ? 11.879 0.345 -22.523 1.00 92.94 179 LEU A CA 1
ATOM 1473 C C . LEU A 1 179 ? 10.901 0.379 -23.707 1.00 92.94 179 LEU A C 1
ATOM 1475 O O . LEU A 1 179 ? 10.874 -0.558 -24.503 1.00 92.94 179 LEU A O 1
ATOM 1479 N N . ASN A 1 180 ? 10.139 1.465 -23.863 1.00 91.06 180 ASN A N 1
ATOM 1480 C CA . ASN A 1 180 ? 9.269 1.693 -25.024 1.00 91.06 180 ASN A CA 1
ATOM 1481 C C . ASN A 1 180 ? 10.022 1.542 -26.360 1.00 91.06 180 ASN A C 1
ATOM 1483 O O . ASN A 1 180 ? 9.569 0.827 -27.253 1.00 91.06 180 ASN A O 1
ATOM 1487 N N . LYS A 1 181 ? 11.198 2.166 -26.480 1.00 91.38 181 LYS A N 1
ATOM 1488 C CA . LYS A 1 181 ? 12.028 2.138 -27.684 1.00 91.38 181 LYS A CA 1
ATOM 1489 C C . LYS A 1 181 ? 12.622 0.755 -27.928 1.00 91.38 181 LYS A C 1
ATOM 1491 O O . LYS A 1 181 ? 12.632 0.300 -29.069 1.00 91.38 181 LYS A O 1
ATOM 1496 N N . ILE A 1 182 ? 13.078 0.073 -26.877 1.00 92.88 182 ILE A N 1
ATOM 1497 C CA . ILE A 1 182 ? 13.572 -1.310 -26.954 1.00 92.88 182 ILE A CA 1
ATOM 1498 C C . ILE A 1 182 ? 12.488 -2.213 -27.553 1.00 92.88 182 ILE A C 1
ATOM 1500 O O . ILE A 1 182 ? 12.758 -2.945 -28.499 1.00 92.88 182 ILE A O 1
ATOM 1504 N N . ILE A 1 183 ? 11.249 -2.108 -27.069 1.00 90.75 183 ILE A N 1
ATOM 1505 C CA . ILE A 1 183 ? 10.132 -2.945 -27.526 1.00 90.75 183 ILE A CA 1
ATOM 1506 C C . ILE A 1 183 ? 9.797 -2.690 -28.995 1.00 90.75 183 ILE A C 1
ATOM 1508 O O . ILE A 1 183 ? 9.712 -3.645 -29.764 1.00 90.75 183 ILE A O 1
ATOM 1512 N N . VAL A 1 184 ? 9.675 -1.424 -29.405 1.00 90.69 184 VAL A N 1
ATOM 1513 C CA . VAL A 1 184 ? 9.432 -1.067 -30.815 1.00 90.69 184 VAL A CA 1
ATOM 1514 C C . VAL A 1 184 ? 10.568 -1.568 -31.715 1.00 90.69 184 VAL A C 1
ATOM 1516 O O . VAL A 1 184 ? 10.335 -2.087 -32.805 1.00 90.69 184 VAL A O 1
ATOM 1519 N N . THR A 1 185 ? 11.812 -1.491 -31.243 1.00 92.50 185 THR A N 1
ATOM 1520 C CA . THR A 1 185 ? 12.981 -1.968 -31.997 1.00 92.50 185 THR A CA 1
ATOM 1521 C C . THR A 1 185 ? 12.966 -3.496 -32.163 1.00 92.50 185 THR A C 1
ATOM 1523 O O . THR A 1 185 ? 13.258 -4.000 -33.249 1.00 92.50 185 THR A O 1
ATOM 1526 N N . ILE A 1 186 ? 12.553 -4.244 -31.130 1.00 91.56 186 ILE A N 1
ATOM 1527 C CA . ILE A 1 186 ? 12.369 -5.705 -31.207 1.00 91.56 186 ILE A CA 1
ATOM 1528 C C . ILE A 1 186 ? 11.239 -6.067 -32.181 1.00 91.56 186 ILE A C 1
ATOM 1530 O O . ILE A 1 186 ? 11.403 -6.990 -32.974 1.00 91.56 186 ILE A O 1
ATOM 1534 N N . GLN A 1 187 ? 10.120 -5.335 -32.170 1.00 89.62 187 GLN A N 1
ATOM 1535 C CA . GLN A 1 187 ? 8.999 -5.563 -33.097 1.00 89.62 187 GLN A CA 1
ATOM 1536 C C . GLN A 1 187 ? 9.405 -5.404 -34.562 1.00 89.62 187 GLN A C 1
ATOM 1538 O O . GLN A 1 187 ? 8.944 -6.152 -35.420 1.00 89.62 187 GLN A O 1
ATOM 1543 N N . ASN A 1 188 ? 10.319 -4.475 -34.840 1.00 90.50 188 ASN A N 1
ATOM 1544 C CA . ASN A 1 188 ? 10.894 -4.275 -36.167 1.00 90.50 188 ASN A CA 1
ATOM 1545 C C . ASN A 1 188 ? 11.980 -5.314 -36.517 1.00 90.50 188 ASN A C 1
ATOM 1547 O O . ASN A 1 188 ? 12.742 -5.117 -37.461 1.00 90.50 188 ASN A O 1
ATOM 1551 N N . ASN A 1 189 ? 12.060 -6.419 -35.766 1.00 88.44 189 ASN A N 1
ATOM 1552 C CA . ASN A 1 189 ? 13.040 -7.499 -35.900 1.00 88.44 189 ASN A CA 1
ATOM 1553 C C . ASN A 1 189 ? 14.506 -7.052 -35.760 1.00 88.44 189 ASN A C 1
ATOM 1555 O O . ASN A 1 189 ? 15.408 -7.758 -36.210 1.00 88.44 189 ASN A O 1
ATOM 1559 N N . ASN A 1 190 ? 14.773 -5.919 -35.099 1.00 92.25 190 ASN A N 1
ATOM 1560 C CA . ASN A 1 190 ? 16.131 -5.420 -34.885 1.00 92.25 190 ASN A CA 1
ATOM 1561 C C . ASN A 1 190 ? 16.633 -5.696 -33.456 1.00 92.25 190 ASN A C 1
ATOM 1563 O O . ASN A 1 190 ? 16.954 -4.794 -32.682 1.00 92.25 190 ASN A O 1
ATOM 1567 N N . VAL A 1 191 ? 16.697 -6.977 -33.087 1.00 91.44 191 VAL A N 1
ATOM 1568 C CA . VAL A 1 191 ? 17.082 -7.421 -31.731 1.00 91.44 191 VAL A CA 1
ATOM 1569 C C . VAL A 1 191 ? 18.482 -6.926 -31.336 1.00 91.44 191 VAL A C 1
ATOM 1571 O O . VAL A 1 191 ? 18.718 -6.592 -30.175 1.00 91.44 191 VAL A O 1
ATOM 1574 N N . SER A 1 192 ? 19.407 -6.823 -32.294 1.00 92.94 192 SER A N 1
ATOM 1575 C CA . SER A 1 192 ? 20.763 -6.319 -32.054 1.00 92.94 192 SER A CA 1
ATOM 1576 C C . SER A 1 192 ? 20.783 -4.839 -31.657 1.00 92.94 192 SER A C 1
ATOM 1578 O O . SER A 1 192 ? 21.429 -4.505 -30.666 1.00 92.94 192 SER A O 1
ATOM 1580 N N . GLU A 1 193 ? 20.041 -3.969 -32.357 1.00 94.75 193 GLU A N 1
ATOM 1581 C CA . GLU A 1 193 ? 19.911 -2.548 -31.977 1.00 94.75 193 GLU A CA 1
ATOM 1582 C C . GLU A 1 193 ? 19.214 -2.414 -30.616 1.00 94.75 193 GLU A C 1
ATOM 1584 O O . GLU A 1 193 ? 19.647 -1.634 -29.770 1.00 94.75 193 GLU A O 1
ATOM 1589 N N . ALA A 1 194 ? 18.178 -3.217 -30.350 1.00 94.25 194 ALA A N 1
ATOM 1590 C CA . ALA A 1 194 ? 17.480 -3.206 -29.064 1.00 94.25 194 ALA A CA 1
ATOM 1591 C C . ALA A 1 194 ? 18.411 -3.561 -27.891 1.00 94.25 194 ALA A C 1
ATOM 1593 O O . ALA A 1 194 ? 18.381 -2.912 -26.841 1.00 94.25 194 ALA A O 1
ATOM 1594 N N . LYS A 1 195 ? 19.279 -4.560 -28.085 1.00 95.00 195 LYS A N 1
ATOM 1595 C CA . LYS A 1 195 ? 20.310 -4.946 -27.119 1.00 95.00 195 LYS A CA 1
ATOM 1596 C C . LYS A 1 195 ? 21.328 -3.833 -26.895 1.00 95.00 195 LYS A C 1
ATOM 1598 O O . LYS A 1 195 ? 21.681 -3.562 -25.751 1.00 95.00 195 LYS A O 1
ATOM 1603 N N . GLU A 1 196 ? 21.793 -3.181 -27.955 1.00 95.88 196 GLU A N 1
ATOM 1604 C CA . GLU A 1 196 ? 22.728 -2.061 -27.838 1.00 95.88 196 GLU A CA 1
ATOM 1605 C C . GLU A 1 196 ? 22.104 -0.887 -27.069 1.00 95.88 196 GLU A C 1
ATOM 1607 O O . GLU A 1 196 ? 22.714 -0.364 -26.137 1.00 95.88 196 GLU A O 1
ATOM 1612 N N . LEU A 1 197 ? 20.854 -0.529 -27.384 1.00 94.44 197 LEU A N 1
ATOM 1613 C CA . LEU A 1 197 ? 20.097 0.498 -26.661 1.00 94.44 197 LEU A CA 1
ATOM 1614 C C . LEU A 1 197 ? 19.993 0.180 -25.165 1.00 94.44 197 LEU A C 1
ATOM 1616 O O . LEU A 1 197 ? 20.199 1.063 -24.330 1.00 94.44 197 LEU A O 1
ATOM 1620 N N . PHE A 1 198 ? 19.701 -1.078 -24.830 1.00 96.94 198 PHE A N 1
ATOM 1621 C CA . PHE A 1 198 ? 19.638 -1.548 -23.451 1.00 96.94 198 PHE A CA 1
ATOM 1622 C C . PHE A 1 198 ? 20.992 -1.431 -22.737 1.00 96.94 198 PHE A C 1
ATOM 1624 O O . PHE A 1 198 ? 21.071 -0.829 -21.667 1.00 96.94 198 PHE A O 1
ATOM 1631 N N . LEU A 1 199 ? 22.067 -1.951 -23.339 1.00 97.00 199 LEU A N 1
ATOM 1632 C CA . LEU A 1 199 ? 23.409 -1.938 -22.745 1.00 97.00 199 LEU A CA 1
ATOM 1633 C C . LEU A 1 199 ? 23.966 -0.518 -22.578 1.00 97.00 199 LEU A C 1
ATOM 1635 O O . LEU A 1 199 ? 24.576 -0.221 -21.552 1.00 97.00 199 LEU A O 1
ATOM 1639 N N . ASN A 1 200 ? 23.725 0.367 -23.548 1.00 95.38 200 ASN A N 1
ATOM 1640 C CA . ASN A 1 200 ? 24.182 1.755 -23.494 1.00 95.38 200 ASN A CA 1
ATOM 1641 C C . ASN A 1 200 ? 23.474 2.551 -22.392 1.00 95.38 200 ASN A C 1
ATOM 1643 O O . ASN A 1 200 ? 24.090 3.401 -21.749 1.00 95.38 200 ASN A O 1
ATOM 1647 N N . HIS A 1 201 ? 22.186 2.285 -22.157 1.00 95.50 201 HIS A N 1
ATOM 1648 C CA . HIS A 1 201 ? 21.442 2.949 -21.091 1.00 95.50 201 HIS A CA 1
ATOM 1649 C C . HIS A 1 201 ? 21.821 2.409 -19.705 1.00 95.50 201 HIS A C 1
ATOM 1651 O O . HIS A 1 201 ? 22.108 3.179 -18.785 1.00 95.50 201 HIS A O 1
ATOM 1657 N N . CYS A 1 202 ? 21.858 1.085 -19.554 1.00 97.25 202 CYS A N 1
ATOM 1658 C CA . CYS A 1 202 ? 22.106 0.409 -18.283 1.00 97.25 202 CYS A CA 1
ATOM 1659 C C . CYS A 1 202 ? 23.602 0.318 -17.943 1.00 97.25 202 CYS A C 1
ATOM 1661 O O . CYS A 1 202 ? 24.150 -0.761 -17.722 1.00 97.25 202 CYS A O 1
ATOM 1663 N N . SER A 1 203 ? 24.261 1.474 -17.888 1.00 96.69 203 SER A N 1
ATOM 1664 C CA . SER A 1 203 ? 25.668 1.599 -17.507 1.00 96.69 203 SER A CA 1
ATOM 1665 C C . SER A 1 203 ? 25.935 1.189 -16.050 1.00 96.69 203 SER A C 1
ATOM 1667 O O . SER A 1 203 ? 25.037 1.166 -15.206 1.00 96.69 203 SER A O 1
ATOM 1669 N N . ASN A 1 204 ? 27.207 0.967 -15.707 1.00 96.31 204 ASN A N 1
ATOM 1670 C CA . ASN A 1 204 ? 27.608 0.694 -14.320 1.00 96.31 204 ASN A CA 1
ATOM 1671 C C . ASN A 1 204 ? 27.210 1.834 -13.370 1.00 96.31 204 ASN A C 1
ATOM 1673 O O . ASN A 1 204 ? 26.844 1.585 -12.224 1.00 96.31 204 ASN A O 1
ATOM 1677 N N . GLN A 1 205 ? 27.245 3.081 -13.851 1.00 97.25 205 GLN A N 1
ATOM 1678 C CA . GLN A 1 205 ? 26.797 4.234 -13.075 1.00 97.25 205 GLN A CA 1
ATOM 1679 C C . GLN A 1 205 ? 25.283 4.194 -12.846 1.00 97.25 205 GLN A C 1
ATOM 1681 O O . GLN A 1 205 ? 24.841 4.449 -11.733 1.00 97.25 205 GLN A O 1
ATOM 1686 N N . PHE A 1 206 ? 24.497 3.826 -13.861 1.00 97.19 206 PHE A N 1
ATOM 1687 C CA . PHE A 1 206 ? 23.053 3.644 -13.717 1.00 97.19 206 PHE A CA 1
ATOM 1688 C C . PHE A 1 206 ? 22.727 2.581 -12.658 1.00 97.19 206 PHE A C 1
ATOM 1690 O O . PHE A 1 206 ? 21.971 2.856 -11.729 1.00 97.19 206 PHE A O 1
ATOM 1697 N N . LEU A 1 207 ? 23.362 1.406 -12.730 1.00 97.56 207 LEU A N 1
ATOM 1698 C CA . LEU A 1 207 ? 23.179 0.355 -11.725 1.00 97.56 207 LEU A CA 1
ATOM 1699 C C . LEU A 1 207 ? 23.581 0.829 -10.323 1.00 97.56 207 LEU A C 1
ATOM 1701 O O . LEU A 1 207 ? 22.842 0.620 -9.366 1.00 97.56 207 LEU A O 1
ATOM 1705 N N . LYS A 1 208 ? 24.714 1.530 -10.194 1.00 97.25 208 LYS A N 1
ATOM 1706 C CA . LYS A 1 208 ? 25.164 2.089 -8.912 1.00 97.25 208 LYS A CA 1
ATOM 1707 C C . LYS A 1 208 ? 24.134 3.034 -8.292 1.00 97.25 208 LYS A C 1
ATOM 1709 O O . LYS A 1 208 ? 23.974 3.029 -7.076 1.00 97.25 208 LYS A O 1
ATOM 1714 N N . GLU A 1 209 ? 23.458 3.848 -9.102 1.00 96.56 209 GLU A N 1
ATOM 1715 C CA . GLU A 1 209 ? 22.395 4.736 -8.622 1.00 96.56 209 GLU A CA 1
ATOM 1716 C C . GLU A 1 209 ? 21.153 3.963 -8.156 1.00 96.56 209 GLU A C 1
ATOM 1718 O O . GLU A 1 209 ? 20.575 4.344 -7.139 1.00 96.56 209 GLU A O 1
ATOM 1723 N N . LEU A 1 210 ? 20.782 2.857 -8.816 1.00 94.62 210 LEU A N 1
ATOM 1724 C CA . LEU A 1 210 ? 19.682 1.994 -8.355 1.00 94.62 210 LEU A CA 1
ATOM 1725 C C . LEU A 1 210 ? 19.955 1.433 -6.953 1.00 94.62 210 LEU A C 1
ATOM 1727 O O . LEU A 1 210 ? 19.125 1.563 -6.051 1.00 94.62 210 LEU A O 1
ATOM 1731 N N . LEU A 1 211 ? 21.158 0.884 -6.749 1.00 95.94 211 LEU A N 1
ATOM 1732 C CA . LEU A 1 211 ? 21.542 0.221 -5.500 1.00 95.94 211 LEU A CA 1
ATOM 1733 C C . LEU A 1 211 ? 21.492 1.150 -4.277 1.00 95.94 211 LEU A C 1
ATOM 1735 O O . LEU A 1 211 ? 21.296 0.669 -3.165 1.00 95.94 211 LEU A O 1
ATOM 1739 N N . LYS A 1 212 ? 21.634 2.474 -4.445 1.00 95.56 212 LYS A N 1
ATOM 1740 C CA . LYS A 1 212 ? 21.610 3.425 -3.316 1.00 95.56 212 LYS A CA 1
ATOM 1741 C C . LYS A 1 212 ? 20.324 3.350 -2.498 1.00 95.56 212 LYS A C 1
ATOM 1743 O O . LYS A 1 212 ? 20.375 3.545 -1.288 1.00 95.56 212 LYS A O 1
ATOM 1748 N N . ASN A 1 213 ? 19.199 3.074 -3.154 1.00 92.50 213 ASN A N 1
ATOM 1749 C CA . ASN A 1 213 ? 17.890 3.067 -2.507 1.00 92.50 213 ASN A CA 1
ATOM 1750 C C . ASN A 1 213 ? 17.569 1.707 -1.872 1.00 92.50 213 ASN A C 1
ATOM 1752 O O . ASN A 1 213 ? 16.750 1.629 -0.958 1.00 92.50 213 ASN A O 1
ATOM 1756 N N . TRP A 1 214 ? 18.220 0.630 -2.324 1.00 96.31 214 TRP A N 1
ATOM 1757 C CA . TRP A 1 214 ? 17.872 -0.736 -1.926 1.00 96.31 214 TRP A CA 1
ATOM 1758 C C . TRP A 1 214 ? 17.970 -0.963 -0.418 1.00 96.31 214 TRP A C 1
ATOM 1760 O O . TRP A 1 214 ? 17.205 -1.734 0.148 1.00 96.31 214 TRP A O 1
ATOM 1770 N N . TRP A 1 215 ? 18.853 -0.231 0.256 1.00 96.25 215 TRP A N 1
ATOM 1771 C CA . TRP A 1 215 ? 19.143 -0.410 1.678 1.00 96.25 215 TRP A CA 1
ATOM 1772 C C . TRP A 1 215 ? 18.056 0.119 2.621 1.00 96.25 215 TRP A C 1
ATOM 1774 O O . TRP A 1 215 ? 18.183 -0.038 3.830 1.00 96.25 215 TRP A O 1
ATOM 1784 N N . GLU A 1 216 ? 16.997 0.733 2.090 1.00 92.38 216 GLU A N 1
ATOM 1785 C CA . GLU A 1 216 ? 15.832 1.163 2.874 1.00 92.38 216 GLU A CA 1
ATOM 1786 C C . GLU A 1 216 ? 14.946 -0.007 3.335 1.00 92.38 216 GLU A C 1
ATOM 1788 O O . GLU A 1 216 ? 14.197 0.142 4.299 1.00 92.38 216 GLU A O 1
ATOM 1793 N N . LEU A 1 217 ? 15.011 -1.158 2.655 1.00 92.19 217 LEU A N 1
ATOM 1794 C CA . LEU A 1 217 ? 14.220 -2.346 2.979 1.00 92.19 217 LEU A CA 1
ATOM 1795 C C . LEU A 1 217 ? 15.090 -3.415 3.636 1.00 92.19 217 LEU A C 1
ATOM 1797 O O . LEU A 1 217 ? 16.175 -3.729 3.139 1.00 92.19 217 LEU A O 1
ATOM 1801 N N . LYS A 1 218 ? 14.579 -4.020 4.714 1.00 92.69 218 LYS A N 1
ATOM 1802 C CA . LYS A 1 218 ? 15.302 -5.025 5.505 1.00 92.69 218 LYS A CA 1
ATOM 1803 C C . LYS A 1 218 ? 15.746 -6.215 4.651 1.00 92.69 218 LYS A C 1
ATOM 1805 O O . LYS A 1 218 ? 16.884 -6.667 4.748 1.00 92.69 218 LYS A O 1
ATOM 1810 N N . GLU A 1 219 ? 14.873 -6.680 3.762 1.00 93.81 219 GLU A N 1
ATOM 1811 C CA . GLU A 1 219 ? 15.112 -7.820 2.874 1.00 93.81 219 GLU A CA 1
ATOM 1812 C C . GLU A 1 219 ? 16.339 -7.614 1.968 1.00 93.81 219 GLU A C 1
ATOM 1814 O O . GLU A 1 219 ? 17.005 -8.580 1.585 1.00 93.81 219 GLU A O 1
ATOM 1819 N N . PHE A 1 220 ? 16.667 -6.357 1.655 1.00 97.19 220 PHE A N 1
ATOM 1820 C CA . PHE A 1 220 ? 17.825 -5.971 0.852 1.00 97.19 220 PHE A CA 1
ATOM 1821 C C . PHE A 1 220 ? 19.028 -5.573 1.711 1.00 97.19 220 PHE A C 1
ATOM 1823 O O . PHE A 1 220 ? 20.146 -5.982 1.397 1.00 97.19 220 PHE A O 1
ATOM 1830 N N . SER A 1 221 ? 18.830 -4.815 2.797 1.00 96.56 221 SER A N 1
ATOM 1831 C CA . SER A 1 221 ? 19.926 -4.381 3.674 1.00 96.56 221 SER A CA 1
ATOM 1832 C C . SER A 1 221 ? 20.657 -5.557 4.318 1.00 96.56 221 SER A C 1
ATOM 1834 O O . SER A 1 221 ? 21.883 -5.538 4.396 1.00 96.56 221 SER A O 1
ATOM 1836 N N . ASP A 1 222 ? 19.931 -6.616 4.688 1.00 96.25 222 ASP A N 1
ATOM 1837 C CA . ASP A 1 222 ? 20.507 -7.836 5.271 1.00 96.25 222 ASP A CA 1
ATOM 1838 C C . ASP A 1 222 ? 21.421 -8.588 4.277 1.00 96.25 222 ASP A C 1
ATOM 1840 O O . ASP A 1 222 ? 22.225 -9.430 4.671 1.00 96.25 222 ASP A O 1
ATOM 1844 N N . ARG A 1 223 ? 21.323 -8.277 2.976 1.00 97.19 223 ARG A N 1
ATOM 1845 C CA . ARG A 1 223 ? 22.104 -8.879 1.878 1.00 97.19 223 ARG A CA 1
ATOM 1846 C C . ARG A 1 223 ? 23.099 -7.914 1.249 1.00 97.19 223 ARG A C 1
ATOM 1848 O O . ARG A 1 223 ? 23.667 -8.226 0.200 1.00 97.19 223 ARG A O 1
ATOM 1855 N N . ARG A 1 224 ? 23.296 -6.742 1.853 1.00 97.62 224 ARG A N 1
ATOM 1856 C CA . ARG A 1 224 ? 24.058 -5.647 1.255 1.00 97.62 224 ARG A CA 1
ATOM 1857 C C . ARG A 1 224 ? 25.445 -6.079 0.788 1.00 97.62 224 ARG A C 1
ATOM 1859 O O . ARG A 1 224 ? 25.771 -5.850 -0.369 1.00 97.62 224 ARG A O 1
ATOM 1866 N N . GLU A 1 225 ? 26.213 -6.749 1.646 1.00 97.88 225 GLU A N 1
ATOM 1867 C CA . GLU A 1 225 ? 27.574 -7.203 1.321 1.00 97.88 225 GLU A CA 1
ATOM 1868 C C . GLU A 1 225 ? 27.593 -8.112 0.086 1.00 97.88 225 GLU A C 1
ATOM 1870 O O . GLU A 1 225 ? 28.401 -7.932 -0.822 1.00 97.88 225 GLU A O 1
ATOM 1875 N N . VAL A 1 226 ? 26.650 -9.054 0.003 1.00 98.06 226 VAL A N 1
ATOM 1876 C CA . VAL A 1 226 ? 26.575 -10.005 -1.111 1.00 98.06 226 VAL A CA 1
ATOM 1877 C C . VAL A 1 226 ? 26.178 -9.316 -2.419 1.00 98.06 226 VAL A C 1
ATOM 1879 O O . VAL A 1 226 ? 26.720 -9.625 -3.483 1.00 98.06 226 VAL A O 1
ATOM 1882 N N . ILE A 1 227 ? 25.243 -8.366 -2.354 1.00 98.31 227 ILE A N 1
ATOM 1883 C CA . ILE A 1 227 ? 24.805 -7.590 -3.519 1.00 98.31 227 ILE A CA 1
ATOM 1884 C C . ILE A 1 227 ? 25.922 -6.648 -3.991 1.00 98.31 227 ILE A C 1
ATOM 1886 O O . ILE A 1 227 ? 26.160 -6.546 -5.196 1.00 98.31 227 ILE A O 1
ATOM 1890 N N . GLU A 1 228 ? 26.626 -5.985 -3.069 1.00 98.19 228 GLU A N 1
ATOM 1891 C CA . GLU A 1 228 ? 27.761 -5.111 -3.381 1.00 98.19 228 GLU A CA 1
ATOM 1892 C C . GLU A 1 228 ? 28.919 -5.904 -4.013 1.00 98.19 228 GLU A C 1
ATOM 1894 O O . GLU A 1 228 ? 29.495 -5.443 -5.000 1.00 98.19 228 GLU A O 1
ATOM 1899 N N . GLU A 1 229 ? 29.199 -7.126 -3.549 1.00 98.50 229 GLU A N 1
ATOM 1900 C CA . GLU A 1 229 ? 30.207 -8.006 -4.158 1.00 98.50 229 GLU A CA 1
ATOM 1901 C C . GLU A 1 229 ? 29.796 -8.474 -5.564 1.00 98.50 229 GLU A C 1
ATOM 1903 O O . GLU A 1 229 ? 30.594 -8.459 -6.508 1.00 98.50 229 GLU A O 1
ATOM 1908 N N . ALA A 1 230 ? 28.525 -8.836 -5.759 1.00 98.56 230 ALA A N 1
ATOM 1909 C CA . ALA A 1 230 ? 28.017 -9.165 -7.088 1.00 98.56 230 ALA A CA 1
ATOM 1910 C C . ALA A 1 230 ? 28.098 -7.963 -8.045 1.00 98.56 230 ALA A C 1
ATOM 1912 O O . ALA A 1 230 ? 28.434 -8.125 -9.223 1.00 98.56 230 ALA A O 1
ATOM 1913 N N . PHE A 1 231 ? 27.834 -6.752 -7.546 1.00 98.56 231 PHE A N 1
ATOM 1914 C CA . PHE A 1 231 ? 27.984 -5.515 -8.309 1.00 98.56 231 PHE A CA 1
ATOM 1915 C C . PHE A 1 231 ? 29.449 -5.226 -8.642 1.00 98.56 231 PHE A C 1
ATOM 1917 O O . PHE A 1 231 ? 29.760 -4.883 -9.785 1.00 98.56 231 PHE A O 1
ATOM 1924 N N . PHE A 1 232 ? 30.367 -5.440 -7.698 1.00 98.50 232 PHE A N 1
ATOM 1925 C CA . PHE A 1 232 ? 31.802 -5.356 -7.950 1.00 98.50 232 PHE A CA 1
ATOM 1926 C C . PHE A 1 232 ? 32.228 -6.323 -9.062 1.00 98.50 232 PHE A C 1
ATOM 1928 O O . PHE A 1 232 ? 32.902 -5.917 -10.013 1.00 98.50 232 PHE A O 1
ATOM 1935 N N . CYS A 1 233 ? 31.781 -7.580 -9.007 1.00 98.69 233 CYS A N 1
ATOM 1936 C CA . CYS A 1 233 ? 32.026 -8.561 -10.060 1.00 98.69 233 CYS A CA 1
ATOM 1937 C C . CYS A 1 233 ? 31.491 -8.090 -11.422 1.00 98.69 233 CYS A C 1
ATOM 1939 O O . CYS A 1 233 ? 32.233 -8.106 -12.407 1.00 98.69 233 CYS A O 1
ATOM 1941 N N . HIS A 1 234 ? 30.244 -7.616 -11.477 1.00 98.50 234 HIS A N 1
ATOM 1942 C CA . HIS A 1 234 ? 29.638 -7.071 -12.693 1.00 98.50 234 HIS A CA 1
ATOM 1943 C C . HIS A 1 234 ? 30.464 -5.920 -13.284 1.00 98.50 234 HIS A C 1
ATOM 1945 O O . HIS A 1 234 ? 30.824 -5.954 -14.461 1.00 98.50 234 HIS A O 1
ATOM 1951 N N . ASN A 1 235 ? 30.818 -4.937 -12.452 1.00 97.94 235 ASN A N 1
ATOM 1952 C CA . ASN A 1 235 ? 31.566 -3.745 -12.851 1.00 97.94 235 ASN A CA 1
ATOM 1953 C C . ASN A 1 235 ? 32.960 -4.080 -13.416 1.00 97.94 235 ASN A C 1
ATOM 1955 O O . ASN A 1 235 ? 33.488 -3.334 -14.235 1.00 97.94 235 ASN A O 1
ATOM 1959 N N . ASN A 1 236 ? 33.532 -5.223 -13.022 1.00 98.12 236 ASN A N 1
ATOM 1960 C CA . ASN A 1 236 ? 34.807 -5.744 -13.521 1.00 98.12 236 ASN A CA 1
ATOM 1961 C C . ASN A 1 236 ? 34.654 -6.757 -14.678 1.00 98.12 236 ASN A C 1
ATOM 1963 O O . ASN A 1 236 ? 35.590 -7.500 -14.977 1.00 98.12 236 ASN A O 1
ATOM 1967 N N . GLY A 1 237 ? 33.478 -6.846 -15.309 1.00 97.94 237 GLY A N 1
ATOM 1968 C CA . GLY A 1 237 ? 33.222 -7.761 -16.428 1.00 97.94 237 GLY A CA 1
ATOM 1969 C C . GLY A 1 237 ? 33.120 -9.239 -16.033 1.00 97.94 237 GLY A C 1
ATOM 1970 O O . GLY A 1 237 ? 33.148 -10.122 -16.892 1.00 97.94 237 GLY A O 1
ATOM 1971 N N . ARG A 1 238 ? 33.006 -9.544 -14.735 1.00 98.38 238 ARG A N 1
ATOM 1972 C CA . ARG A 1 238 ? 32.893 -10.908 -14.203 1.00 98.38 238 ARG A CA 1
ATOM 1973 C C . ARG A 1 238 ? 31.421 -11.282 -14.024 1.00 98.38 238 ARG A C 1
ATOM 1975 O O . ARG A 1 238 ? 30.900 -11.333 -12.913 1.00 98.38 238 ARG A O 1
ATOM 1982 N N . PHE A 1 239 ? 30.740 -11.563 -15.132 1.00 98.38 239 PHE A N 1
ATOM 1983 C CA . PHE A 1 239 ? 29.291 -11.819 -15.127 1.00 98.38 239 PHE A CA 1
ATOM 1984 C C . PHE A 1 239 ? 28.901 -13.182 -14.545 1.00 98.38 239 PHE A C 1
ATOM 1986 O O . PHE A 1 239 ? 27.842 -13.297 -13.936 1.00 98.38 239 PHE A O 1
ATOM 1993 N N . ILE A 1 240 ? 29.758 -14.203 -14.683 1.00 98.12 240 ILE A N 1
ATOM 1994 C CA . ILE A 1 240 ? 29.521 -15.540 -14.108 1.00 98.12 240 ILE A CA 1
ATOM 1995 C C . ILE A 1 240 ? 29.306 -15.467 -12.589 1.00 98.12 240 ILE A C 1
ATOM 1997 O O . ILE A 1 240 ? 28.237 -15.891 -12.138 1.00 98.12 240 ILE A O 1
ATOM 2001 N N . PRO A 1 241 ? 30.254 -14.934 -11.788 1.00 97.88 241 PRO A N 1
ATOM 2002 C CA . PRO A 1 241 ? 30.049 -14.829 -10.348 1.00 97.88 241 PRO A CA 1
ATOM 2003 C C . PRO A 1 241 ? 28.923 -13.852 -10.000 1.00 97.88 241 PRO A C 1
ATOM 2005 O O . PRO A 1 241 ? 28.124 -14.175 -9.135 1.00 97.88 241 PRO A O 1
ATOM 2008 N N . ALA A 1 242 ? 28.765 -12.730 -10.713 1.00 98.38 242 ALA A N 1
ATOM 2009 C CA . ALA A 1 242 ? 27.673 -11.792 -10.439 1.00 98.38 242 ALA A CA 1
ATOM 2010 C C . ALA A 1 242 ? 26.283 -12.456 -10.538 1.00 98.38 242 ALA A C 1
ATOM 2012 O O . ALA A 1 242 ? 25.472 -12.359 -9.619 1.00 98.38 242 ALA A O 1
ATOM 2013 N N . ILE A 1 243 ? 26.017 -13.180 -11.631 1.00 98.12 243 ILE A N 1
ATOM 2014 C CA . ILE A 1 243 ? 24.737 -13.871 -11.852 1.00 98.12 243 ILE A CA 1
ATOM 2015 C C . ILE A 1 243 ? 24.562 -15.029 -10.867 1.00 98.12 243 ILE A C 1
ATOM 2017 O O . ILE A 1 243 ? 23.489 -15.187 -10.286 1.00 98.12 243 ILE A O 1
ATOM 2021 N N . SER A 1 244 ? 25.612 -15.830 -10.671 1.00 96.62 244 SER A N 1
ATOM 2022 C CA . SER A 1 244 ? 25.549 -17.018 -9.809 1.00 96.62 244 SER A CA 1
ATOM 2023 C C . SER A 1 244 ? 25.315 -16.646 -8.345 1.00 96.62 244 SER A C 1
ATOM 2025 O O . SER A 1 244 ? 24.613 -17.366 -7.641 1.00 96.62 244 SER A O 1
ATOM 2027 N N . THR A 1 245 ? 25.850 -15.501 -7.913 1.00 96.69 245 THR A N 1
ATOM 2028 C CA . THR A 1 245 ? 25.621 -14.939 -6.583 1.00 96.69 245 THR A CA 1
ATOM 2029 C C . THR A 1 245 ? 24.199 -14.402 -6.438 1.00 96.69 245 THR A C 1
ATOM 2031 O O . THR A 1 245 ? 23.529 -14.745 -5.474 1.00 96.69 245 THR A O 1
ATOM 2034 N N . LEU A 1 246 ? 23.691 -13.595 -7.376 1.00 97.12 246 LEU A N 1
ATOM 2035 C CA . LEU A 1 246 ? 22.408 -12.896 -7.189 1.00 97.12 246 LEU A CA 1
ATOM 2036 C C . LEU A 1 246 ? 21.164 -13.779 -7.341 1.00 97.12 246 LEU A C 1
ATOM 2038 O O . LEU A 1 246 ? 20.167 -13.542 -6.657 1.00 97.12 246 LEU A O 1
ATOM 2042 N N . LEU A 1 247 ? 21.190 -14.781 -8.225 1.00 94.88 247 LEU A N 1
ATOM 2043 C CA . LEU A 1 247 ? 19.999 -15.585 -8.534 1.00 94.88 247 LEU A CA 1
ATOM 2044 C C . LEU A 1 247 ? 19.361 -16.261 -7.306 1.00 94.88 247 LEU A C 1
ATOM 2046 O O . LEU A 1 247 ? 18.142 -16.153 -7.157 1.00 94.88 247 LEU A O 1
ATOM 2050 N N . PRO A 1 248 ? 20.117 -16.924 -6.404 1.00 93.38 248 PRO A N 1
ATOM 2051 C CA . PRO A 1 248 ? 19.543 -17.480 -5.179 1.00 93.38 248 PRO A CA 1
ATOM 2052 C C . PRO A 1 248 ? 18.918 -16.419 -4.262 1.00 93.38 248 PRO A C 1
ATOM 2054 O O . PRO A 1 248 ? 17.901 -16.682 -3.619 1.00 93.38 248 PRO A O 1
ATOM 2057 N N . HIS A 1 249 ? 19.485 -15.209 -4.207 1.00 95.00 249 HIS A N 1
ATOM 2058 C CA . HIS A 1 249 ? 18.990 -14.154 -3.319 1.00 95.00 249 HIS A CA 1
ATOM 2059 C C . HIS A 1 249 ? 17.652 -13.573 -3.760 1.00 95.00 249 HIS A C 1
ATOM 2061 O O . HIS A 1 249 ? 16.884 -13.162 -2.895 1.00 95.00 249 HIS A O 1
ATOM 2067 N N . LEU A 1 250 ? 17.326 -13.607 -5.053 1.00 93.38 250 LEU A N 1
ATOM 2068 C CA . LEU A 1 250 ? 15.998 -13.224 -5.527 1.00 93.38 250 LEU A CA 1
ATOM 2069 C C . LEU A 1 250 ? 14.900 -14.111 -4.917 1.00 93.38 250 LEU A C 1
ATOM 2071 O O . LEU A 1 250 ? 13.878 -13.603 -4.460 1.00 93.38 250 LEU A O 1
ATOM 2075 N N . GLU A 1 251 ? 15.128 -15.427 -4.842 1.00 88.94 251 GLU A N 1
ATOM 2076 C CA . GLU A 1 251 ? 14.213 -16.347 -4.152 1.00 88.94 251 GLU A CA 1
ATOM 2077 C C . GLU A 1 251 ? 14.135 -16.040 -2.652 1.00 88.94 251 GLU A C 1
ATOM 2079 O O . GLU A 1 251 ? 13.040 -16.019 -2.082 1.00 88.94 251 GLU A O 1
ATOM 2084 N N . GLY A 1 252 ? 15.291 -15.810 -2.023 1.00 93.00 252 GLY A N 1
ATOM 2085 C CA . GLY A 1 252 ? 15.385 -15.502 -0.597 1.00 93.00 252 GLY A CA 1
ATOM 2086 C C . GLY A 1 252 ? 14.598 -14.248 -0.219 1.00 93.00 252 GLY A C 1
ATOM 2087 O O . GLY A 1 252 ? 13.787 -14.306 0.697 1.00 93.00 252 GLY A O 1
ATOM 2088 N N . ILE A 1 253 ? 14.764 -13.159 -0.977 1.00 96.50 253 ILE A N 1
ATOM 2089 C CA . ILE A 1 253 ? 14.067 -11.881 -0.763 1.00 96.50 253 ILE A CA 1
ATOM 2090 C C . ILE A 1 253 ? 12.550 -12.064 -0.861 1.00 96.50 253 ILE A C 1
ATOM 2092 O O . ILE A 1 253 ? 11.826 -11.671 0.049 1.00 96.50 253 ILE A O 1
ATOM 2096 N N . ILE A 1 254 ? 12.056 -12.708 -1.928 1.00 94.38 254 ILE A N 1
ATOM 2097 C CA . ILE A 1 254 ? 10.612 -12.944 -2.104 1.00 94.38 254 ILE A CA 1
ATOM 2098 C C . ILE A 1 254 ? 10.063 -13.834 -0.981 1.00 94.38 254 ILE A C 1
ATOM 2100 O O . ILE A 1 254 ? 8.955 -13.607 -0.501 1.00 94.38 254 ILE A O 1
ATOM 2104 N N . THR A 1 255 ? 10.822 -14.850 -0.559 1.00 90.75 255 THR A N 1
ATOM 2105 C CA . THR A 1 255 ? 10.404 -15.778 0.501 1.00 90.75 255 THR A CA 1
ATOM 2106 C C . THR A 1 255 ? 10.321 -15.078 1.857 1.00 90.75 255 THR A C 1
ATOM 2108 O O . THR A 1 255 ? 9.316 -15.218 2.547 1.00 90.75 255 THR A O 1
ATOM 2111 N N . GLU A 1 256 ? 11.344 -14.312 2.235 1.00 91.38 256 GLU A N 1
ATOM 2112 C CA . GLU A 1 256 ? 11.373 -13.579 3.505 1.00 91.38 256 GLU A CA 1
ATOM 2113 C C . GLU A 1 256 ? 10.295 -12.506 3.572 1.00 91.38 256 GLU A C 1
ATOM 2115 O O . GLU A 1 256 ? 9.576 -12.434 4.567 1.00 91.38 256 GLU A O 1
ATOM 2120 N N . PHE A 1 257 ? 10.114 -11.746 2.490 1.00 91.62 257 PHE A N 1
ATOM 2121 C CA . PHE A 1 257 ? 9.005 -10.808 2.393 1.00 91.62 257 PHE A CA 1
ATOM 2122 C C . PHE A 1 257 ? 7.653 -11.532 2.491 1.00 91.62 257 PHE A C 1
ATOM 2124 O O . PHE A 1 257 ? 6.766 -11.111 3.222 1.00 91.62 257 PHE A O 1
ATOM 2131 N N . GLY A 1 258 ? 7.495 -12.681 1.829 1.00 85.38 258 GLY A N 1
ATOM 2132 C CA . GLY A 1 258 ? 6.289 -13.500 1.962 1.00 85.38 258 GLY A CA 1
ATOM 2133 C C . GLY A 1 258 ? 5.994 -13.913 3.407 1.00 85.38 258 GLY A C 1
ATOM 2134 O O . GLY A 1 258 ? 4.843 -13.857 3.832 1.00 85.38 258 GLY A O 1
ATOM 2135 N N . HIS A 1 259 ? 7.025 -14.263 4.181 1.00 82.50 259 HIS A N 1
ATOM 2136 C CA . HIS A 1 259 ? 6.891 -14.568 5.607 1.00 82.50 259 HIS A CA 1
ATOM 2137 C C . HIS A 1 259 ? 6.599 -13.341 6.478 1.00 82.50 259 HIS A C 1
ATOM 2139 O O . HIS A 1 259 ? 5.966 -13.492 7.522 1.00 82.50 259 HIS A O 1
ATOM 2145 N N . SER A 1 260 ? 7.015 -12.138 6.069 1.00 81.19 260 SER A N 1
ATOM 2146 C CA . SER A 1 260 ? 6.679 -10.910 6.798 1.00 81.19 260 SER A CA 1
ATOM 2147 C C . SER A 1 260 ? 5.204 -10.525 6.644 1.00 81.19 260 SER A C 1
ATOM 2149 O O . SER A 1 260 ? 4.643 -9.902 7.544 1.00 81.19 260 SER A O 1
ATOM 2151 N N . ILE A 1 261 ? 4.550 -10.958 5.558 1.00 78.56 261 ILE A N 1
ATOM 2152 C CA . ILE A 1 261 ? 3.130 -10.679 5.284 1.00 78.56 261 ILE A CA 1
ATOM 2153 C C . ILE A 1 261 ? 2.199 -11.894 5.446 1.00 78.56 261 ILE A C 1
ATOM 2155 O O . ILE A 1 261 ? 0.979 -11.746 5.368 1.00 78.56 261 ILE A O 1
ATOM 2159 N N . SER A 1 262 ? 2.724 -13.107 5.652 1.00 73.50 262 SER A N 1
ATOM 2160 C CA . SER A 1 262 ? 1.911 -14.314 5.837 1.00 73.50 262 SER A CA 1
ATOM 2161 C C . SER A 1 262 ? 2.609 -15.400 6.653 1.00 73.50 262 SER A C 1
ATOM 2163 O O . SER A 1 262 ? 3.751 -15.771 6.396 1.00 73.50 262 SER A O 1
ATOM 2165 N N . THR A 1 263 ? 1.874 -15.998 7.593 1.00 69.94 263 THR A N 1
ATOM 2166 C CA . THR A 1 263 ? 2.345 -17.134 8.403 1.00 69.94 263 THR A CA 1
ATOM 2167 C C . THR A 1 263 ? 2.213 -18.485 7.693 1.00 69.94 263 THR A C 1
ATOM 2169 O O . THR A 1 263 ? 2.860 -19.449 8.093 1.00 69.94 263 THR A O 1
ATOM 2172 N N . ASN A 1 264 ? 1.411 -18.571 6.624 1.00 76.69 264 ASN A N 1
ATOM 2173 C CA . ASN A 1 264 ? 1.160 -19.806 5.876 1.00 76.69 264 ASN A CA 1
ATOM 2174 C C . ASN A 1 264 ? 1.778 -19.734 4.473 1.00 76.69 264 ASN A C 1
ATOM 2176 O O . ASN A 1 264 ? 1.085 -19.514 3.472 1.00 76.69 264 ASN A O 1
ATOM 2180 N N . MET A 1 265 ? 3.100 -19.899 4.417 1.00 82.69 265 MET A N 1
ATOM 2181 C CA . MET A 1 265 ? 3.861 -19.916 3.170 1.00 82.69 265 MET A CA 1
ATOM 2182 C C . MET A 1 265 ? 4.135 -21.356 2.710 1.00 82.69 265 MET A C 1
ATOM 2184 O O . MET A 1 265 ? 4.588 -22.180 3.507 1.00 82.69 265 MET A O 1
ATOM 2188 N N . PRO A 1 266 ? 3.889 -21.691 1.429 1.00 82.19 266 PRO A N 1
ATOM 2189 C CA . PRO A 1 266 ? 4.160 -23.027 0.904 1.00 82.19 266 PRO A CA 1
ATOM 2190 C C . PRO A 1 266 ? 5.668 -23.303 0.809 1.00 82.19 266 PRO A C 1
ATOM 2192 O O . PRO A 1 266 ? 6.484 -22.391 0.817 1.00 82.19 266 PRO A O 1
ATOM 2195 N N . PHE A 1 267 ? 6.059 -24.571 0.655 1.00 79.69 267 PHE A N 1
ATOM 2196 C CA . PHE A 1 267 ? 7.479 -24.936 0.556 1.00 79.69 267 PHE A CA 1
ATOM 2197 C C . PHE A 1 267 ? 8.069 -24.726 -0.851 1.00 79.69 267 PHE A C 1
ATOM 2199 O O . PHE A 1 267 ? 9.196 -24.254 -1.003 1.00 79.69 267 PHE A O 1
ATOM 2206 N N . ARG A 1 268 ? 7.316 -25.073 -1.906 1.00 83.50 268 ARG A N 1
ATOM 2207 C CA . ARG A 1 268 ? 7.797 -25.015 -3.300 1.00 83.50 268 ARG A CA 1
ATOM 2208 C C . ARG A 1 268 ? 7.969 -23.572 -3.774 1.00 83.50 268 ARG A C 1
ATOM 2210 O O . ARG A 1 268 ? 7.078 -22.754 -3.570 1.00 83.50 268 ARG A O 1
ATOM 2217 N N . GLN A 1 269 ? 9.075 -23.290 -4.467 1.00 82.38 269 GLN A N 1
ATOM 2218 C CA . GLN A 1 269 ? 9.437 -21.946 -4.934 1.00 82.38 269 GLN A CA 1
ATOM 2219 C C . GLN A 1 269 ? 8.339 -21.269 -5.761 1.00 82.38 269 GLN A C 1
ATOM 2221 O O . GLN A 1 269 ? 7.876 -20.196 -5.390 1.00 82.38 269 GLN A O 1
ATOM 2226 N N . GLU A 1 270 ? 7.873 -21.920 -6.824 1.00 85.38 270 GLU A N 1
ATOM 2227 C CA . GLU A 1 270 ? 6.797 -21.408 -7.680 1.00 85.38 270 GLU A CA 1
ATOM 2228 C C . GLU A 1 270 ? 5.528 -21.092 -6.871 1.00 85.38 270 GLU A C 1
ATOM 2230 O O . GLU A 1 270 ? 4.933 -20.023 -7.001 1.00 85.38 270 GLU A O 1
ATOM 2235 N N . SER A 1 271 ? 5.155 -21.993 -5.955 1.00 86.88 271 SER A N 1
ATOM 2236 C CA . SER A 1 271 ? 3.999 -21.812 -5.077 1.00 86.88 271 SER A CA 1
ATOM 2237 C C . SER A 1 271 ? 4.183 -20.641 -4.107 1.00 86.88 271 SER A C 1
ATOM 2239 O O . SER A 1 271 ? 3.218 -19.920 -3.862 1.00 86.88 271 SER A O 1
ATOM 2241 N N . LYS A 1 272 ? 5.398 -20.413 -3.582 1.00 89.62 272 LYS A N 1
ATOM 2242 C CA . LYS A 1 272 ? 5.722 -19.255 -2.725 1.00 89.62 272 LYS A CA 1
ATOM 2243 C C . LYS A 1 272 ? 5.563 -17.959 -3.503 1.00 89.62 272 LYS A C 1
ATOM 2245 O O . LYS A 1 272 ? 4.843 -17.069 -3.066 1.00 89.62 272 LYS A O 1
ATOM 2250 N N . THR A 1 273 ? 6.183 -17.879 -4.676 1.00 91.69 273 THR A N 1
ATOM 2251 C CA . THR A 1 273 ? 6.118 -16.705 -5.551 1.00 91.69 273 THR A CA 1
ATOM 2252 C C . THR A 1 273 ? 4.676 -16.402 -5.961 1.00 91.69 273 THR A C 1
ATOM 2254 O O . THR A 1 273 ? 4.251 -15.250 -5.891 1.00 91.69 273 THR A O 1
ATOM 2257 N N . LYS A 1 274 ? 3.882 -17.429 -6.289 1.00 91.69 274 LYS A N 1
ATOM 2258 C CA . LYS A 1 274 ? 2.445 -17.287 -6.556 1.00 91.69 274 LYS A CA 1
ATOM 2259 C C . LYS A 1 274 ? 1.679 -16.772 -5.336 1.00 91.69 274 LYS A C 1
ATOM 2261 O O . LYS A 1 274 ? 0.890 -15.846 -5.472 1.00 91.69 274 LYS A O 1
ATOM 2266 N N . LYS A 1 275 ? 1.946 -17.314 -4.143 1.00 86.94 275 LYS A N 1
ATOM 2267 C CA . LYS A 1 275 ? 1.290 -16.866 -2.909 1.00 86.94 275 LYS A CA 1
ATOM 2268 C C . LYS A 1 275 ? 1.590 -15.398 -2.602 1.00 86.94 275 LYS A C 1
ATOM 2270 O O . LYS A 1 275 ? 0.665 -14.670 -2.262 1.00 86.94 275 LYS A O 1
ATOM 2275 N N . VAL A 1 276 ? 2.839 -14.956 -2.767 1.00 89.12 276 VAL A N 1
ATOM 2276 C CA . VAL A 1 276 ? 3.215 -13.540 -2.599 1.00 89.12 276 VAL A CA 1
ATOM 2277 C C . VAL A 1 276 ? 2.476 -12.660 -3.604 1.00 89.12 276 VAL A C 1
ATOM 2279 O O . VAL A 1 276 ? 1.881 -11.669 -3.200 1.00 89.12 276 VAL A O 1
ATOM 2282 N N . ARG A 1 277 ? 2.445 -13.036 -4.891 1.00 92.44 277 ARG A N 1
ATOM 2283 C CA . ARG A 1 277 ? 1.666 -12.312 -5.908 1.00 92.44 277 ARG A CA 1
ATOM 2284 C C . ARG A 1 277 ? 0.205 -12.166 -5.499 1.00 92.44 277 ARG A C 1
ATOM 2286 O O . ARG A 1 277 ? -0.335 -11.074 -5.600 1.00 92.44 277 ARG A O 1
ATOM 2293 N N . ASP A 1 278 ? -0.417 -13.264 -5.079 1.00 86.38 278 ASP A N 1
ATOM 2294 C CA . ASP A 1 278 ? -1.841 -13.288 -4.753 1.00 86.38 278 ASP A CA 1
ATOM 2295 C C . ASP A 1 278 ? -2.124 -12.357 -3.560 1.00 86.38 278 ASP A C 1
ATOM 2297 O O . ASP A 1 278 ? -2.986 -11.489 -3.664 1.00 86.38 278 ASP A O 1
ATOM 2301 N N . LEU A 1 279 ? -1.305 -12.416 -2.501 1.00 82.44 279 LEU A N 1
ATOM 2302 C CA . LEU A 1 279 ? -1.383 -11.492 -1.359 1.00 82.44 279 LEU A CA 1
ATOM 2303 C C . LEU A 1 279 ? -1.186 -10.023 -1.767 1.00 82.44 279 LEU A C 1
ATOM 2305 O O . LEU A 1 279 ? -1.893 -9.144 -1.289 1.00 82.44 279 LEU A O 1
ATOM 2309 N N . LEU A 1 280 ? -0.238 -9.747 -2.667 1.00 85.12 280 LEU A N 1
ATOM 2310 C CA . LEU A 1 280 ? 0.006 -8.398 -3.183 1.00 85.12 280 LEU A CA 1
ATOM 2311 C C . LEU A 1 280 ? -1.116 -7.908 -4.114 1.00 85.12 280 LEU A C 1
ATOM 2313 O O . LEU A 1 280 ? -1.352 -6.708 -4.227 1.00 85.12 280 LEU A O 1
ATOM 2317 N N . SER A 1 281 ? -1.809 -8.814 -4.801 1.00 81.38 281 SER A N 1
ATOM 2318 C CA . SER A 1 281 ? -2.894 -8.460 -5.721 1.00 81.38 281 SER A CA 1
ATOM 2319 C C . SER A 1 281 ? -4.191 -8.086 -5.004 1.00 81.38 281 SER A C 1
ATOM 2321 O O . SER A 1 281 ? -4.999 -7.349 -5.562 1.00 81.38 281 SER A O 1
ATOM 2323 N N . GLU A 1 282 ? -4.357 -8.522 -3.753 1.00 72.94 282 GLU A N 1
ATOM 2324 C CA . GLU A 1 282 ? -5.510 -8.201 -2.900 1.00 72.94 282 GLU A CA 1
ATOM 2325 C C . GLU A 1 282 ? -5.536 -6.722 -2.446 1.00 72.94 282 GLU A C 1
ATOM 2327 O O . GLU A 1 282 ? -6.498 -6.278 -1.825 1.00 72.94 282 GLU A O 1
ATOM 2332 N N . ILE A 1 283 ? -4.518 -5.921 -2.786 1.00 66.81 283 ILE A N 1
ATOM 2333 C CA . ILE A 1 283 ? -4.440 -4.498 -2.432 1.00 66.81 283 ILE A CA 1
ATOM 2334 C C . ILE A 1 283 ? -5.286 -3.659 -3.388 1.00 66.81 283 ILE A C 1
ATOM 2336 O O . ILE A 1 283 ? -4.901 -3.387 -4.531 1.00 66.81 283 ILE A O 1
ATOM 2340 N N . SER A 1 284 ? -6.410 -3.149 -2.904 1.00 54.97 284 SER A N 1
ATOM 2341 C CA . SER A 1 284 ? -7.344 -2.377 -3.725 1.00 54.97 284 SER A CA 1
ATOM 2342 C C . SER A 1 284 ? -7.011 -0.889 -3.898 1.00 54.97 284 SER A C 1
ATOM 2344 O O . SER A 1 284 ? -7.594 -0.267 -4.784 1.00 54.97 284 SER A O 1
ATOM 2346 N N . LEU A 1 285 ? -6.052 -0.309 -3.152 1.00 58.69 285 LEU A N 1
ATOM 2347 C CA . LEU A 1 285 ? -5.550 1.066 -3.410 1.00 58.69 285 LEU A CA 1
ATOM 2348 C C . LEU A 1 285 ? -4.368 1.121 -4.380 1.00 58.69 285 LEU A C 1
ATOM 2350 O O . LEU A 1 285 ? -3.816 2.193 -4.634 1.00 58.69 285 LEU A O 1
ATOM 2354 N N . ALA A 1 286 ? -3.934 -0.020 -4.903 1.00 67.06 286 ALA A N 1
ATOM 2355 C CA . ALA A 1 286 ? -2.821 -0.030 -5.824 1.00 67.06 286 ALA A CA 1
ATOM 2356 C C . ALA A 1 286 ? -3.176 0.702 -7.127 1.00 67.06 286 ALA A C 1
ATOM 2358 O O . ALA A 1 286 ? -4.232 0.484 -7.728 1.00 67.06 286 ALA A O 1
ATOM 2359 N N . THR A 1 287 ? -2.257 1.547 -7.591 1.00 76.19 287 THR A N 1
ATOM 2360 C CA . THR A 1 287 ? -2.383 2.218 -8.888 1.00 76.19 287 THR A CA 1
ATOM 2361 C C . THR A 1 287 ? -2.399 1.196 -10.026 1.00 76.19 287 THR A C 1
ATOM 2363 O O . THR A 1 287 ? -1.896 0.074 -9.896 1.00 76.19 287 THR A O 1
ATOM 2366 N N . TYR A 1 288 ? -2.926 1.593 -11.188 1.00 81.88 288 TYR A N 1
ATOM 2367 C CA . TYR A 1 288 ? -2.862 0.752 -12.385 1.00 81.88 288 TYR A CA 1
ATOM 2368 C C . TYR A 1 288 ? -1.413 0.384 -12.752 1.00 81.88 288 TYR A C 1
ATOM 2370 O O . TYR A 1 288 ? -1.155 -0.749 -13.162 1.00 81.88 288 TYR A O 1
ATOM 2378 N N . GLU A 1 289 ? -0.470 1.321 -12.582 1.00 85.50 289 GLU A N 1
ATOM 2379 C CA . GLU A 1 289 ? 0.969 1.075 -12.749 1.00 85.50 289 GLU A CA 1
ATOM 2380 C C . GLU A 1 289 ? 1.443 -0.054 -11.827 1.00 85.50 289 GLU A C 1
ATOM 2382 O O . GLU A 1 289 ? 2.000 -1.030 -12.326 1.00 85.50 289 GLU A O 1
ATOM 2387 N N . PHE A 1 290 ? 1.154 0.019 -10.523 1.00 87.06 290 PHE A N 1
ATOM 2388 C CA . PHE A 1 290 ? 1.539 -1.025 -9.569 1.00 87.06 290 PHE A CA 1
ATOM 2389 C C . PHE A 1 290 ? 0.951 -2.383 -9.927 1.00 87.06 290 PHE A C 1
ATOM 2391 O O . PHE A 1 290 ? 1.698 -3.350 -10.048 1.00 87.06 290 PHE A O 1
ATOM 2398 N N . GLN A 1 291 ? -0.363 -2.459 -10.150 1.00 86.31 291 GLN A N 1
ATOM 2399 C CA . GLN A 1 291 ? -1.027 -3.725 -10.469 1.00 86.31 291 GLN A CA 1
ATOM 2400 C C . GLN A 1 291 ? -0.480 -4.343 -11.758 1.00 86.31 291 GLN A C 1
ATOM 2402 O O . GLN A 1 291 ? -0.255 -5.551 -11.838 1.00 86.31 291 GLN A O 1
ATOM 2407 N N . SER A 1 292 ? -0.190 -3.510 -12.758 1.00 88.88 292 SER A N 1
ATOM 2408 C CA . SER A 1 292 ? 0.405 -3.975 -14.007 1.00 88.88 292 SER A CA 1
ATOM 2409 C C . SER A 1 292 ? 1.834 -4.473 -13.799 1.00 88.88 292 SER A C 1
ATOM 2411 O O . SER A 1 292 ? 2.154 -5.581 -14.220 1.00 88.88 292 SER A O 1
ATOM 2413 N N . VAL A 1 293 ? 2.695 -3.692 -13.138 1.00 92.81 293 VAL A N 1
ATOM 2414 C CA . VAL A 1 293 ? 4.081 -4.094 -12.846 1.00 92.81 293 VAL A CA 1
ATOM 2415 C C . VAL A 1 293 ? 4.100 -5.382 -12.025 1.00 92.81 293 VAL A C 1
ATOM 2417 O O . VAL A 1 293 ? 4.840 -6.301 -12.367 1.00 92.81 293 VAL A O 1
ATOM 2420 N N . LEU A 1 294 ? 3.256 -5.491 -10.996 1.00 93.62 294 LEU A N 1
ATOM 2421 C CA . LEU A 1 294 ? 3.095 -6.698 -10.189 1.00 93.62 294 LEU A CA 1
ATOM 2422 C C . LEU A 1 294 ? 2.742 -7.901 -11.071 1.00 93.62 294 LEU A C 1
ATOM 2424 O O . LEU A 1 294 ? 3.445 -8.912 -11.054 1.00 93.62 294 LEU A O 1
ATOM 2428 N N . TYR A 1 295 ? 1.688 -7.781 -11.879 1.00 92.06 295 TYR A N 1
ATOM 2429 C CA . TYR A 1 295 ? 1.229 -8.856 -12.753 1.00 92.06 295 TYR A CA 1
ATOM 2430 C C . TYR A 1 295 ? 2.303 -9.290 -13.761 1.00 92.06 295 TYR A C 1
ATOM 2432 O O . TYR A 1 295 ? 2.610 -10.480 -13.862 1.00 92.06 295 TYR A O 1
ATOM 2440 N N . PHE A 1 296 ? 2.904 -8.343 -14.490 1.00 93.56 296 PHE A N 1
ATOM 2441 C CA . PHE A 1 296 ? 3.900 -8.654 -15.519 1.00 93.56 296 PHE A CA 1
ATOM 2442 C C . PHE A 1 296 ? 5.182 -9.232 -14.927 1.00 93.56 296 PHE A C 1
ATOM 2444 O O . PHE A 1 296 ? 5.705 -10.202 -15.473 1.00 93.56 296 PHE A O 1
ATOM 2451 N N . THR A 1 297 ? 5.660 -8.693 -13.805 1.00 95.50 297 THR A N 1
ATOM 2452 C CA . THR A 1 297 ? 6.847 -9.212 -13.121 1.00 95.50 297 THR A CA 1
ATOM 2453 C C . THR A 1 297 ? 6.600 -10.622 -12.609 1.00 95.50 297 THR A C 1
ATOM 2455 O O . THR A 1 297 ? 7.359 -11.524 -12.937 1.00 95.50 297 THR A O 1
ATOM 2458 N N . PHE A 1 298 ? 5.523 -10.868 -11.857 1.00 94.69 298 PHE A N 1
ATOM 2459 C CA . PHE A 1 298 ? 5.287 -12.202 -11.301 1.00 94.69 298 PHE A CA 1
ATOM 2460 C C . PHE A 1 298 ? 4.929 -13.238 -12.368 1.00 94.69 298 PHE A C 1
ATOM 2462 O O . PHE A 1 298 ? 5.312 -14.395 -12.218 1.00 94.69 298 PHE A O 1
ATOM 2469 N N . SER A 1 299 ? 4.275 -12.847 -13.464 1.00 92.62 299 SER A N 1
ATOM 2470 C CA . SER A 1 299 ? 4.114 -13.744 -14.613 1.00 92.62 299 SER A CA 1
ATOM 2471 C C . SER A 1 299 ? 5.457 -14.040 -15.290 1.00 92.62 299 SER A C 1
ATOM 2473 O O . SER A 1 299 ? 5.709 -15.183 -15.642 1.00 92.62 299 SER A O 1
ATOM 2475 N N . PHE A 1 300 ? 6.373 -13.070 -15.391 1.00 94.94 300 PHE A N 1
ATOM 2476 C CA . PHE A 1 300 ? 7.738 -13.331 -15.862 1.00 94.94 300 PHE A CA 1
ATOM 2477 C C . PHE A 1 300 ? 8.516 -14.275 -14.928 1.00 94.94 300 PHE A C 1
ATOM 2479 O O . PHE A 1 300 ? 9.257 -15.134 -15.402 1.00 94.94 300 PHE A O 1
ATOM 2486 N N . LEU A 1 301 ? 8.345 -14.147 -13.607 1.00 94.25 301 LEU A N 1
ATOM 2487 C CA . LEU A 1 301 ? 8.976 -15.049 -12.640 1.00 94.25 301 LEU A CA 1
ATOM 2488 C C . LEU A 1 301 ? 8.440 -16.479 -12.771 1.00 94.25 301 LEU A C 1
ATOM 2490 O O . LEU A 1 301 ? 9.234 -17.408 -12.849 1.00 94.25 301 LEU A O 1
ATOM 2494 N N . ILE A 1 302 ? 7.112 -16.636 -12.752 1.00 91.69 302 ILE A N 1
ATOM 2495 C CA . ILE A 1 302 ? 6.417 -17.928 -12.634 1.00 91.69 302 ILE A CA 1
ATOM 2496 C C . ILE A 1 302 ? 6.322 -18.633 -13.989 1.00 91.69 302 ILE A C 1
ATOM 2498 O O . ILE A 1 302 ? 6.688 -19.799 -14.097 1.00 91.69 302 ILE A O 1
ATOM 2502 N N . ASP A 1 303 ? 5.848 -17.922 -15.012 1.00 89.69 303 ASP A N 1
ATOM 2503 C CA . ASP A 1 303 ? 5.560 -18.477 -16.340 1.00 89.69 303 ASP A CA 1
ATOM 2504 C C . ASP A 1 303 ? 6.722 -18.263 -17.328 1.00 89.69 303 ASP A C 1
ATOM 2506 O O . ASP A 1 303 ? 6.689 -18.760 -18.454 1.00 89.69 303 ASP A O 1
ATOM 2510 N N . GLY A 1 304 ? 7.728 -17.474 -16.941 1.00 90.50 304 GLY A N 1
ATOM 2511 C CA . GLY A 1 304 ? 8.867 -17.116 -17.780 1.00 90.50 304 GLY A CA 1
ATOM 2512 C C . GLY A 1 304 ? 10.135 -17.940 -17.514 1.00 90.50 304 GLY A C 1
ATOM 2513 O O . GLY A 1 304 ? 10.124 -18.939 -16.792 1.00 90.50 304 GLY A O 1
ATOM 2514 N N . PRO A 1 305 ? 11.275 -17.520 -18.094 1.00 90.44 305 PRO A N 1
ATOM 2515 C CA . PRO A 1 305 ? 12.498 -18.325 -18.133 1.00 90.44 305 PRO A CA 1
ATOM 2516 C C . PRO A 1 305 ? 13.190 -18.504 -16.774 1.00 90.44 305 PRO A C 1
ATOM 2518 O O . PRO A 1 305 ? 14.050 -19.374 -16.647 1.00 90.44 305 PRO A O 1
ATOM 2521 N N . LEU A 1 306 ? 12.863 -17.693 -15.759 1.00 92.19 306 LEU A N 1
ATOM 2522 C CA . LEU A 1 306 ? 13.545 -17.734 -14.463 1.00 92.19 306 LEU A CA 1
ATOM 2523 C C . LEU A 1 306 ? 13.234 -19.021 -13.681 1.00 92.19 306 LEU A C 1
ATOM 2525 O O . LEU A 1 306 ? 14.176 -19.698 -13.262 1.00 92.19 306 LEU A O 1
ATOM 2529 N N . LEU A 1 307 ? 11.949 -19.317 -13.438 1.00 90.88 307 LEU A N 1
ATOM 2530 C CA . LEU A 1 307 ? 11.496 -20.464 -12.629 1.00 90.88 307 LEU A CA 1
ATOM 2531 C C . LEU A 1 307 ? 10.993 -21.638 -13.469 1.00 90.88 307 LEU A C 1
ATOM 2533 O O . LEU A 1 307 ? 10.487 -22.613 -12.913 1.00 90.88 307 LEU A O 1
ATOM 2537 N N . GLU A 1 308 ? 11.161 -21.576 -14.793 1.00 89.00 308 GLU A N 1
ATOM 2538 C CA . GLU A 1 308 ? 10.853 -22.699 -15.670 1.00 89.00 308 GLU A CA 1
ATOM 2539 C C . GLU A 1 308 ? 11.532 -23.973 -15.144 1.00 89.00 308 GLU A C 1
ATOM 2541 O O . GLU A 1 308 ? 12.741 -24.003 -14.878 1.00 89.00 308 GLU A O 1
ATOM 2546 N N . THR A 1 309 ? 10.733 -25.029 -14.968 1.00 86.06 309 THR A N 1
ATOM 2547 C CA . THR A 1 309 ? 11.210 -26.290 -14.403 1.00 86.06 309 THR A CA 1
ATOM 2548 C C . THR A 1 309 ? 12.268 -26.912 -15.309 1.00 86.06 309 THR A C 1
ATOM 2550 O O . THR A 1 309 ? 12.012 -27.205 -16.477 1.00 86.06 309 THR A O 1
ATOM 2553 N N . PHE A 1 310 ? 13.433 -27.192 -14.735 1.00 86.06 310 PHE A N 1
ATOM 2554 C CA . PHE A 1 310 ? 14.497 -27.952 -15.378 1.00 86.06 310 PHE A CA 1
ATOM 2555 C C . PHE A 1 310 ? 14.264 -29.451 -15.144 1.00 86.06 310 PHE A C 1
ATOM 2557 O O . PHE A 1 310 ? 14.562 -29.965 -14.067 1.00 86.06 310 PHE A O 1
ATOM 2564 N N . LYS A 1 311 ? 13.653 -30.136 -16.120 1.00 86.38 311 LYS A N 1
ATOM 2565 C CA . LYS A 1 311 ? 13.213 -31.539 -15.969 1.00 86.38 311 LYS A CA 1
ATOM 2566 C C . LYS A 1 311 ? 14.273 -32.550 -16.383 1.00 86.38 311 LYS A C 1
ATOM 2568 O O . LYS A 1 311 ? 14.333 -33.637 -15.814 1.00 86.38 311 LYS A O 1
ATOM 2573 N N . ASP A 1 312 ? 15.086 -32.204 -17.374 1.00 87.62 312 ASP A N 1
ATOM 2574 C CA . ASP A 1 312 ? 16.108 -33.089 -17.918 1.00 87.62 312 ASP A CA 1
ATOM 2575 C C . ASP A 1 312 ? 17.357 -32.311 -18.361 1.00 87.62 312 ASP A C 1
ATOM 2577 O O . ASP A 1 312 ? 17.311 -31.117 -18.668 1.00 87.62 312 ASP A O 1
ATOM 2581 N N . TRP A 1 313 ? 18.504 -32.996 -18.399 1.00 89.44 313 TRP A N 1
ATOM 2582 C CA . TRP A 1 313 ? 19.790 -32.361 -18.694 1.00 89.44 313 TRP A CA 1
ATOM 2583 C C . TRP A 1 313 ? 19.923 -31.871 -20.146 1.00 89.44 313 TRP A C 1
ATOM 2585 O O . TRP A 1 313 ? 20.733 -30.983 -20.422 1.00 89.44 313 TRP A O 1
ATOM 2595 N N . PHE A 1 314 ? 19.114 -32.386 -21.072 1.00 88.50 314 PHE A N 1
ATOM 2596 C CA . PHE A 1 314 ? 19.166 -32.093 -22.508 1.00 88.50 314 PHE A CA 1
ATOM 2597 C C . PHE A 1 314 ? 18.126 -31.057 -22.957 1.00 88.50 314 PHE A C 1
ATOM 2599 O O . PHE A 1 314 ? 18.171 -30.607 -24.104 1.00 88.50 314 PHE A O 1
ATOM 2606 N N . GLN A 1 315 ? 17.246 -30.620 -22.052 1.00 88.00 315 GLN A N 1
ATOM 2607 C CA . GLN A 1 315 ? 16.246 -29.590 -22.282 1.00 88.00 315 GLN A CA 1
ATOM 2608 C C . GLN A 1 315 ? 16.926 -28.337 -22.841 1.00 88.00 315 GLN A C 1
ATOM 2610 O O . GLN A 1 315 ? 17.943 -27.858 -22.312 1.00 88.00 315 GLN A O 1
ATOM 2615 N N . LYS A 1 316 ? 16.362 -27.816 -23.936 1.00 88.81 316 LYS A N 1
ATOM 2616 C CA . LYS A 1 316 ? 16.754 -26.521 -24.491 1.00 88.81 316 LYS A CA 1
ATOM 2617 C C . LYS A 1 316 ? 16.383 -25.439 -23.485 1.00 88.81 316 LYS A C 1
ATOM 2619 O O . LYS A 1 316 ? 15.249 -25.392 -23.025 1.00 88.81 316 LYS A O 1
ATOM 2624 N N . VAL A 1 317 ? 17.344 -24.585 -23.158 1.00 91.06 317 VAL A N 1
ATOM 2625 C CA . VAL A 1 317 ? 17.173 -23.496 -22.192 1.00 91.06 317 VAL A CA 1
ATOM 2626 C C . VAL A 1 317 ? 17.063 -22.187 -22.960 1.00 91.06 317 VAL A C 1
ATOM 2628 O O . VAL A 1 317 ? 17.856 -21.944 -23.872 1.00 91.06 317 VAL A O 1
ATOM 2631 N N . ASN A 1 318 ? 16.101 -21.339 -22.596 1.00 91.19 318 ASN A N 1
ATOM 2632 C CA . ASN A 1 318 ? 16.056 -19.973 -23.103 1.00 91.19 318 ASN A CA 1
ATOM 2633 C C . ASN A 1 318 ? 17.263 -19.191 -22.561 1.00 91.19 318 ASN A C 1
ATOM 2635 O O . ASN A 1 318 ? 17.396 -19.004 -21.355 1.00 91.19 318 ASN A O 1
ATOM 2639 N N . VAL A 1 319 ? 18.145 -18.737 -23.454 1.00 94.56 319 VAL A N 1
ATOM 2640 C CA . VAL A 1 319 ? 19.389 -18.052 -23.070 1.00 94.56 319 VAL A CA 1
ATOM 2641 C C . VAL A 1 319 ? 19.230 -16.549 -22.817 1.00 94.56 319 VAL A C 1
ATOM 2643 O O . VAL A 1 319 ? 20.156 -15.907 -22.320 1.00 94.56 319 VAL A O 1
ATOM 2646 N N . ASN A 1 320 ? 18.054 -15.986 -23.109 1.00 94.81 320 ASN A N 1
ATOM 2647 C CA . ASN A 1 320 ? 17.785 -14.548 -23.008 1.00 94.81 320 ASN A CA 1
ATOM 2648 C C . ASN A 1 320 ? 17.573 -14.056 -21.567 1.00 94.81 320 ASN A C 1
ATOM 2650 O O . ASN A 1 320 ? 17.470 -12.846 -21.344 1.00 94.81 320 ASN A O 1
ATOM 2654 N N . PHE A 1 321 ? 17.490 -14.979 -20.604 1.00 96.69 321 PHE A N 1
ATOM 2655 C CA . PHE A 1 321 ? 17.519 -14.697 -19.174 1.00 96.69 321 PHE A CA 1
ATOM 2656 C C . PHE A 1 321 ? 18.039 -15.932 -18.410 1.00 96.69 321 PHE A C 1
ATOM 2658 O O . PHE A 1 321 ? 17.707 -17.059 -18.781 1.00 96.69 321 PHE A O 1
ATOM 2665 N N . PRO A 1 322 ? 18.837 -15.772 -17.341 1.00 95.94 322 PRO A N 1
ATOM 2666 C CA . PRO A 1 322 ? 19.395 -16.907 -16.618 1.00 95.94 322 PRO A CA 1
ATOM 2667 C C . PRO A 1 322 ? 18.342 -17.663 -15.789 1.00 95.94 322 PRO A C 1
ATOM 2669 O O . PRO A 1 322 ? 17.756 -17.123 -14.851 1.00 95.94 322 PRO A O 1
ATOM 2672 N N . ASN A 1 323 ? 18.131 -18.942 -16.114 1.00 94.50 323 ASN A N 1
ATOM 2673 C CA . ASN A 1 323 ? 17.217 -19.826 -15.387 1.00 94.50 323 ASN A CA 1
ATOM 2674 C C . ASN A 1 323 ? 17.803 -20.258 -14.029 1.00 94.50 323 ASN A C 1
ATOM 2676 O O . ASN A 1 323 ? 18.927 -20.765 -13.941 1.00 94.50 323 ASN A O 1
ATOM 2680 N N . ARG A 1 324 ? 17.010 -20.110 -12.963 1.00 93.06 324 ARG A N 1
ATOM 2681 C CA . ARG A 1 324 ? 17.407 -20.383 -11.576 1.00 93.06 324 ARG A CA 1
ATOM 2682 C C . ARG A 1 324 ? 17.743 -21.850 -11.325 1.00 93.06 324 ARG A C 1
ATOM 2684 O O . ARG A 1 324 ? 18.658 -22.137 -10.547 1.00 93.06 324 ARG A O 1
ATOM 2691 N N . HIS A 1 325 ? 16.975 -22.774 -11.899 1.00 91.44 325 HIS A N 1
ATOM 2692 C CA . HIS A 1 325 ? 17.148 -24.211 -11.686 1.00 91.44 325 HIS A CA 1
ATOM 2693 C C . HIS A 1 325 ? 18.353 -24.736 -12.466 1.00 91.44 325 HIS A C 1
ATOM 2695 O O . HIS A 1 325 ? 19.166 -25.461 -11.904 1.00 91.44 325 HIS A O 1
ATOM 2701 N N . VAL A 1 326 ? 18.530 -24.301 -13.715 1.00 92.56 326 VAL A N 1
ATOM 2702 C CA . VAL A 1 326 ? 19.691 -24.646 -14.554 1.00 92.56 326 VAL A CA 1
ATOM 2703 C C . VAL A 1 326 ? 20.995 -24.237 -13.868 1.00 92.56 326 VAL A C 1
ATOM 2705 O O . VAL A 1 326 ? 21.879 -25.074 -13.681 1.00 92.56 326 VAL A O 1
ATOM 2708 N N . VAL A 1 327 ? 21.089 -22.973 -13.431 1.00 92.38 327 VAL A N 1
ATOM 2709 C CA . VAL A 1 327 ? 22.272 -22.464 -12.720 1.00 92.38 327 VAL A CA 1
ATOM 2710 C C . VAL A 1 327 ? 22.437 -23.162 -11.367 1.00 92.38 327 VAL A C 1
ATOM 2712 O O . VAL A 1 327 ? 23.537 -23.595 -11.034 1.00 92.38 327 VAL A O 1
ATOM 2715 N N . GLY A 1 328 ? 21.350 -23.334 -10.607 1.00 89.62 328 GLY A N 1
ATOM 2716 C CA . GLY A 1 328 ? 21.379 -23.971 -9.286 1.00 89.62 328 GLY A CA 1
ATOM 2717 C C . GLY A 1 328 ? 21.786 -25.448 -9.301 1.00 89.62 328 GLY A C 1
ATOM 2718 O O . GLY A 1 328 ? 22.418 -25.911 -8.358 1.00 89.62 328 GLY A O 1
ATOM 2719 N N . HIS A 1 329 ? 21.474 -26.178 -10.374 1.00 91.00 329 HIS A N 1
ATOM 2720 C CA . HIS A 1 329 ? 21.910 -27.563 -10.581 1.00 91.00 329 HIS A CA 1
ATOM 2721 C C . HIS A 1 329 ? 23.294 -27.676 -11.243 1.00 91.00 329 HIS A C 1
ATOM 2723 O O . HIS A 1 329 ? 23.762 -28.786 -11.492 1.00 91.00 329 HIS A O 1
ATOM 2729 N N . GLY A 1 330 ? 23.962 -26.553 -11.531 1.00 91.12 330 GLY A N 1
ATOM 2730 C CA . GLY A 1 330 ? 25.323 -26.531 -12.067 1.00 91.12 330 GLY A CA 1
ATOM 2731 C C . GLY A 1 330 ? 25.438 -26.820 -13.567 1.00 91.12 330 GLY A C 1
ATOM 2732 O O . GLY A 1 330 ? 26.545 -27.058 -14.052 1.00 91.12 330 GLY A O 1
ATOM 2733 N N . LYS A 1 331 ? 24.336 -26.792 -14.334 1.00 92.75 331 LYS A N 1
ATOM 2734 C CA . LYS A 1 331 ? 24.411 -26.906 -15.799 1.00 92.75 331 LYS A CA 1
ATOM 2735 C C . LYS A 1 331 ? 25.002 -25.617 -16.367 1.00 92.75 331 LYS A C 1
ATOM 2737 O O . LYS A 1 331 ? 24.377 -24.559 -16.336 1.00 92.75 331 LYS A O 1
ATOM 2742 N N . PHE A 1 332 ? 26.211 -25.713 -16.911 1.00 93.12 332 PHE A N 1
ATOM 2743 C CA . PHE A 1 332 ? 26.916 -24.564 -17.467 1.00 93.12 332 PHE A CA 1
ATOM 2744 C C . PHE A 1 332 ? 26.512 -24.303 -18.924 1.00 93.12 332 PHE A C 1
ATOM 2746 O O . PHE A 1 332 ? 26.752 -25.129 -19.803 1.00 93.12 332 PHE A O 1
ATOM 2753 N N . ILE A 1 333 ? 25.930 -23.129 -19.175 1.00 94.88 333 ILE A N 1
ATOM 2754 C CA . ILE A 1 333 ? 25.588 -22.616 -20.508 1.00 94.88 333 ILE A CA 1
ATOM 2755 C C . ILE A 1 333 ? 26.160 -21.202 -20.599 1.00 94.88 333 ILE A C 1
ATOM 2757 O O . ILE A 1 333 ? 25.713 -20.305 -19.882 1.00 94.88 333 ILE A O 1
ATOM 2761 N N . ARG A 1 334 ? 27.179 -20.998 -21.440 1.00 95.44 334 ARG A N 1
ATOM 2762 C CA . ARG A 1 334 ? 27.972 -19.757 -21.472 1.00 95.44 334 ARG A CA 1
ATOM 2763 C C . ARG A 1 334 ? 27.118 -18.527 -21.786 1.00 95.44 334 ARG A C 1
ATOM 2765 O O . ARG A 1 334 ? 27.352 -17.457 -21.233 1.00 95.44 334 ARG A O 1
ATOM 2772 N N . GLU A 1 335 ? 26.119 -18.696 -22.639 1.00 96.75 335 GLU A N 1
ATOM 2773 C CA . GLU A 1 335 ? 25.194 -17.671 -23.117 1.00 96.75 335 GLU A CA 1
ATOM 2774 C C . GLU A 1 335 ? 24.306 -17.108 -21.999 1.00 96.75 335 GLU A C 1
ATOM 2776 O O . GLU A 1 335 ? 23.841 -15.974 -22.099 1.00 96.75 335 GLU A O 1
ATOM 2781 N N . LEU A 1 336 ? 24.126 -17.844 -20.893 1.00 96.69 336 LEU A N 1
ATOM 2782 C CA . LEU A 1 336 ? 23.421 -17.326 -19.719 1.00 96.69 336 LEU A CA 1
ATOM 2783 C C . LEU A 1 336 ? 24.236 -16.257 -18.987 1.00 96.69 336 LEU A C 1
ATOM 2785 O O . LEU A 1 336 ? 23.651 -15.385 -18.349 1.00 96.69 336 LEU A O 1
ATOM 2789 N N . TYR A 1 337 ? 25.565 -16.272 -19.113 1.00 97.75 337 TYR A N 1
ATOM 2790 C CA . TYR A 1 337 ? 26.479 -15.441 -18.332 1.00 97.75 337 TYR A CA 1
ATOM 2791 C C . TYR A 1 337 ? 27.012 -14.233 -19.110 1.00 97.75 337 TYR A C 1
ATOM 2793 O O . TYR A 1 337 ? 28.219 -13.994 -19.190 1.00 97.75 337 TYR A O 1
ATOM 2801 N N . THR A 1 338 ? 26.101 -13.468 -19.705 1.00 97.88 338 THR A N 1
ATOM 2802 C CA . THR A 1 338 ? 26.415 -12.251 -20.468 1.00 97.88 338 THR A CA 1
ATOM 2803 C C . THR A 1 338 ? 26.263 -10.989 -19.618 1.00 97.88 338 THR A C 1
ATOM 2805 O O . THR A 1 338 ? 25.588 -10.993 -18.586 1.00 97.88 338 THR A O 1
ATOM 2808 N N . GLN A 1 339 ? 26.853 -9.878 -20.076 1.00 98.25 339 GLN A N 1
ATOM 2809 C CA . GLN A 1 339 ? 26.640 -8.557 -19.473 1.00 98.25 339 GLN A CA 1
ATOM 2810 C C . GLN A 1 339 ? 25.149 -8.210 -19.399 1.00 98.25 339 GLN A C 1
ATOM 2812 O O . GLN A 1 339 ? 24.661 -7.786 -18.356 1.00 98.25 339 GLN A O 1
ATOM 2817 N N . GLU A 1 340 ? 24.429 -8.450 -20.496 1.00 98.00 340 GLU A N 1
ATOM 2818 C CA . GLU A 1 340 ? 22.993 -8.208 -20.620 1.00 98.00 340 GLU A CA 1
ATOM 2819 C C . GLU A 1 340 ? 22.197 -8.958 -19.547 1.00 98.00 340 GLU A C 1
ATOM 2821 O O . GLU A 1 340 ? 21.421 -8.350 -18.815 1.00 98.00 340 GLU A O 1
ATOM 2826 N N . ASN A 1 341 ? 22.439 -10.262 -19.399 1.00 98.38 341 ASN A N 1
ATOM 2827 C CA . ASN A 1 341 ? 21.770 -11.075 -18.387 1.00 98.38 341 ASN A CA 1
ATOM 2828 C C . ASN A 1 341 ? 22.135 -10.647 -16.965 1.00 98.38 341 ASN A C 1
ATOM 2830 O O . ASN A 1 341 ? 21.279 -10.654 -16.086 1.00 98.38 341 ASN A O 1
ATOM 2834 N N . SER A 1 342 ? 23.376 -10.215 -16.734 1.00 98.56 342 SER A N 1
ATOM 2835 C CA . SER A 1 342 ? 23.774 -9.688 -15.430 1.00 98.56 342 SER A CA 1
ATOM 2836 C C . SER A 1 342 ? 23.015 -8.401 -15.087 1.00 98.56 342 SER A C 1
ATOM 2838 O O . SER A 1 342 ? 22.503 -8.298 -13.975 1.00 98.56 342 SER A O 1
ATOM 2840 N N . ILE A 1 343 ? 22.863 -7.469 -16.036 1.00 98.69 343 ILE A N 1
ATOM 2841 C CA . ILE A 1 343 ? 22.046 -6.252 -15.868 1.00 98.69 343 ILE A CA 1
ATOM 2842 C C . ILE A 1 343 ? 20.583 -6.622 -15.615 1.00 98.69 343 ILE A C 1
ATOM 2844 O O . ILE A 1 343 ? 19.965 -6.089 -14.697 1.00 98.69 343 ILE A O 1
ATOM 2848 N N . LYS A 1 344 ? 20.024 -7.553 -16.397 1.00 98.31 344 LYS A N 1
ATOM 2849 C CA . LYS A 1 344 ? 18.641 -8.021 -16.230 1.00 98.31 344 LYS A CA 1
ATOM 2850 C C . LYS A 1 344 ? 18.398 -8.586 -14.826 1.00 98.31 344 LYS A C 1
ATOM 2852 O O . LYS A 1 344 ? 17.367 -8.291 -14.237 1.00 98.31 344 LYS A O 1
ATOM 2857 N N . VAL A 1 345 ? 19.341 -9.322 -14.234 1.00 98.25 345 VAL A N 1
ATOM 2858 C CA . VAL A 1 345 ? 19.194 -9.797 -12.843 1.00 98.25 345 VAL A CA 1
ATOM 2859 C C . VAL A 1 345 ? 19.155 -8.631 -11.842 1.00 98.25 345 VAL A C 1
ATOM 2861 O O . VAL A 1 345 ? 18.294 -8.633 -10.962 1.00 98.25 345 VAL A O 1
ATOM 2864 N N . PHE A 1 346 ? 20.005 -7.605 -11.997 1.00 98.50 346 PHE A N 1
ATOM 2865 C CA . PHE A 1 346 ? 19.929 -6.393 -11.164 1.00 98.50 346 PHE A CA 1
ATOM 2866 C C . PHE A 1 346 ? 18.594 -5.663 -11.321 1.00 98.50 346 PHE A C 1
ATOM 2868 O O . PHE A 1 346 ? 17.978 -5.299 -10.326 1.00 98.50 346 PHE A O 1
ATOM 2875 N N . LEU A 1 347 ? 18.120 -5.482 -12.554 1.00 98.44 347 LEU A N 1
ATOM 2876 C CA . LEU A 1 347 ? 16.839 -4.828 -12.827 1.00 98.44 347 LEU A CA 1
ATOM 2877 C C . LEU A 1 347 ? 15.648 -5.618 -12.280 1.00 98.44 347 LEU A C 1
ATOM 2879 O O . LEU A 1 347 ? 14.641 -5.025 -11.893 1.00 98.44 347 LEU A O 1
ATOM 2883 N N . LEU A 1 348 ? 15.733 -6.949 -12.256 1.00 98.25 348 LEU A N 1
ATOM 2884 C CA . LEU A 1 348 ? 14.674 -7.780 -11.693 1.00 98.25 348 LEU A CA 1
ATOM 2885 C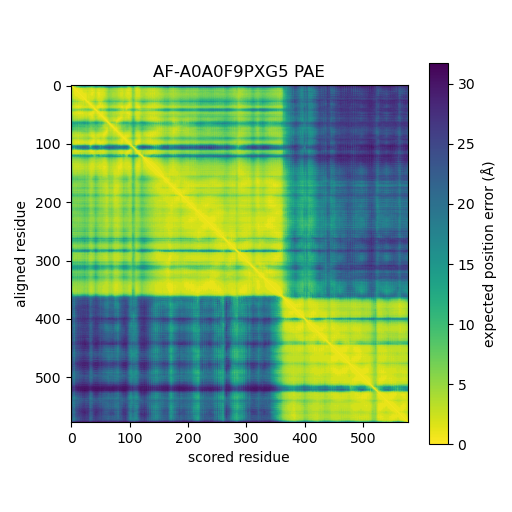 C . LEU A 1 348 ? 14.610 -7.611 -10.178 1.00 98.25 348 LEU A C 1
ATOM 2887 O O . LEU A 1 348 ? 13.528 -7.397 -9.641 1.00 98.25 348 LEU A O 1
ATOM 2891 N N . LEU A 1 349 ? 15.762 -7.618 -9.504 1.00 98.25 349 LEU A N 1
ATOM 2892 C CA . LEU A 1 349 ? 15.851 -7.282 -8.083 1.00 98.25 349 LEU A CA 1
ATOM 2893 C C . LEU A 1 349 ? 15.361 -5.855 -7.800 1.00 98.25 349 LEU A C 1
ATOM 2895 O O . LEU A 1 349 ? 14.602 -5.672 -6.855 1.00 98.25 349 LEU A O 1
ATOM 2899 N N . ASP A 1 350 ? 15.700 -4.879 -8.647 1.00 98.31 350 ASP A N 1
ATOM 2900 C CA . ASP A 1 350 ? 15.189 -3.505 -8.537 1.00 98.31 350 ASP A CA 1
ATOM 2901 C C . ASP A 1 350 ? 13.661 -3.454 -8.648 1.00 98.31 350 ASP A C 1
ATOM 2903 O O . ASP A 1 350 ? 12.983 -2.776 -7.880 1.00 98.31 350 ASP A O 1
ATOM 2907 N N . THR A 1 351 ? 13.098 -4.234 -9.573 1.00 97.88 351 THR A N 1
ATOM 2908 C CA . THR A 1 351 ? 11.647 -4.321 -9.745 1.00 97.88 351 THR A CA 1
ATOM 2909 C C . THR A 1 351 ? 10.984 -4.942 -8.512 1.00 97.88 351 THR A C 1
ATOM 2911 O O . THR A 1 351 ? 9.938 -4.467 -8.079 1.00 97.88 351 THR A O 1
ATOM 2914 N N . ILE A 1 352 ? 11.595 -5.966 -7.905 1.00 97.62 352 ILE A N 1
ATOM 2915 C CA . ILE A 1 352 ? 11.109 -6.558 -6.648 1.00 97.62 352 ILE A CA 1
ATOM 2916 C C . ILE A 1 352 ? 11.220 -5.567 -5.487 1.00 97.62 352 ILE A C 1
ATOM 2918 O O . ILE A 1 352 ? 10.256 -5.420 -4.738 1.00 97.62 352 ILE A O 1
ATOM 2922 N N . TYR A 1 353 ? 12.338 -4.845 -5.370 1.00 97.44 353 TYR A N 1
ATOM 2923 C CA . TYR A 1 353 ? 12.501 -3.758 -4.403 1.00 97.44 353 TYR A CA 1
ATOM 2924 C C . TYR A 1 353 ? 11.377 -2.724 -4.550 1.00 97.44 353 TYR A C 1
ATOM 2926 O O . TYR A 1 353 ? 10.720 -2.382 -3.568 1.00 97.44 353 TYR A O 1
ATOM 2934 N N . TRP A 1 354 ? 11.109 -2.274 -5.780 1.00 95.56 354 TRP A N 1
ATOM 2935 C CA . TRP A 1 354 ? 10.053 -1.308 -6.071 1.00 95.56 354 TRP A CA 1
ATOM 2936 C C . TRP A 1 354 ? 8.673 -1.823 -5.646 1.00 95.56 354 TRP A C 1
ATOM 2938 O O . TRP A 1 354 ? 7.945 -1.107 -4.964 1.00 95.56 354 TRP A O 1
ATOM 2948 N N . ILE A 1 355 ? 8.336 -3.080 -5.963 1.00 94.69 355 ILE A N 1
ATOM 2949 C CA . ILE A 1 355 ? 7.061 -3.697 -5.560 1.00 94.69 355 ILE A CA 1
ATOM 2950 C 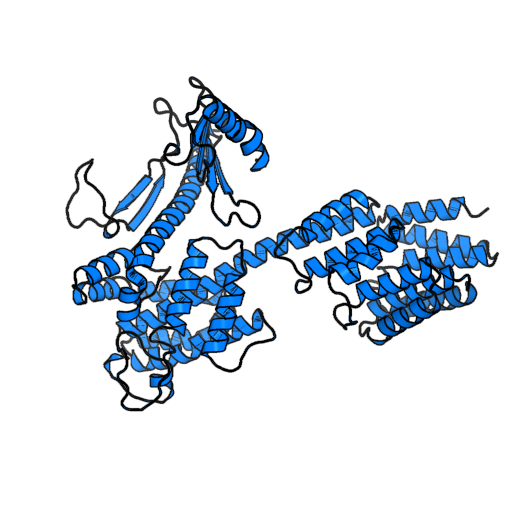C . ILE A 1 355 ? 6.927 -3.733 -4.029 1.00 94.69 355 ILE A C 1
ATOM 2952 O O . ILE A 1 355 ? 5.890 -3.333 -3.502 1.00 94.69 355 ILE A O 1
ATOM 2956 N N . ILE A 1 356 ? 7.960 -4.174 -3.303 1.00 93.62 356 ILE A N 1
ATOM 2957 C CA . ILE A 1 356 ? 7.920 -4.258 -1.832 1.00 93.62 356 ILE A CA 1
ATOM 2958 C C . ILE A 1 356 ? 7.824 -2.860 -1.203 1.00 93.62 356 ILE A C 1
ATOM 2960 O O . ILE A 1 356 ? 7.075 -2.651 -0.245 1.00 93.62 356 ILE A O 1
ATOM 2964 N N . LYS A 1 357 ? 8.544 -1.877 -1.748 1.00 91.25 357 LYS A N 1
ATOM 2965 C CA . LYS A 1 357 ? 8.506 -0.495 -1.261 1.00 91.25 357 LYS A CA 1
ATOM 2966 C C . LYS A 1 357 ? 7.132 0.138 -1.460 1.00 91.25 357 LYS A C 1
ATOM 2968 O O . LYS A 1 357 ? 6.582 0.702 -0.517 1.00 91.25 357 LYS A O 1
ATOM 2973 N N . GLU A 1 358 ? 6.558 0.015 -2.654 1.00 85.75 358 GLU A N 1
ATOM 2974 C CA . GLU A 1 358 ? 5.215 0.527 -2.941 1.00 85.75 358 GLU A CA 1
ATOM 2975 C C . GLU A 1 358 ? 4.149 -0.173 -2.087 1.00 85.75 358 GLU A C 1
ATOM 2977 O O . GLU A 1 358 ? 3.288 0.501 -1.522 1.00 85.75 358 GLU A O 1
ATOM 2982 N N . PHE A 1 359 ? 4.258 -1.493 -1.891 1.00 83.44 359 PHE A N 1
ATOM 2983 C CA . PHE A 1 359 ? 3.405 -2.239 -0.960 1.00 83.44 359 PHE A CA 1
ATOM 2984 C C . PHE A 1 359 ? 3.443 -1.652 0.454 1.00 83.44 359 PHE A C 1
ATOM 2986 O O . PHE A 1 359 ? 2.408 -1.359 1.058 1.00 83.44 359 PHE A O 1
ATOM 2993 N N . THR A 1 360 ? 4.656 -1.466 0.974 1.00 80.69 360 THR A N 1
ATOM 2994 C CA . THR A 1 360 ? 4.884 -0.975 2.334 1.00 80.69 360 THR A CA 1
ATOM 2995 C C . THR A 1 360 ? 4.331 0.442 2.496 1.00 80.69 360 THR A C 1
ATOM 2997 O O . THR A 1 360 ? 3.676 0.735 3.493 1.00 80.69 360 THR A O 1
ATOM 3000 N N . ASN A 1 361 ? 4.506 1.306 1.492 1.00 70.44 361 ASN A N 1
ATOM 3001 C CA . ASN A 1 361 ? 3.980 2.672 1.506 1.00 70.44 361 ASN A CA 1
ATOM 3002 C C . ASN A 1 361 ? 2.445 2.722 1.559 1.00 70.44 361 ASN A C 1
ATOM 3004 O O . ASN A 1 361 ? 1.892 3.518 2.319 1.00 70.44 361 ASN A O 1
ATOM 3008 N N . VAL A 1 362 ? 1.755 1.878 0.782 1.00 63.97 362 VAL A N 1
ATOM 3009 C CA . VAL A 1 362 ? 0.281 1.813 0.788 1.00 63.97 362 VAL A CA 1
ATOM 3010 C C . VAL A 1 362 ? -0.233 1.370 2.160 1.00 63.97 362 VAL A C 1
ATOM 3012 O O . VAL A 1 362 ? -1.116 2.015 2.726 1.00 63.97 362 VAL A O 1
ATOM 3015 N N . ASN A 1 363 ? 0.375 0.333 2.738 1.00 62.78 363 ASN A N 1
ATOM 3016 C CA . ASN A 1 363 ? -0.045 -0.220 4.025 1.00 62.78 363 ASN A CA 1
ATOM 3017 C C . ASN A 1 363 ? 0.186 0.770 5.189 1.00 62.78 363 ASN A C 1
ATOM 3019 O O . ASN A 1 363 ? -0.645 0.888 6.085 1.00 62.78 363 ASN A O 1
ATOM 3023 N N . VAL A 1 364 ? 1.263 1.567 5.153 1.00 56.84 364 VAL A N 1
ATOM 3024 C CA . VAL A 1 364 ? 1.529 2.606 6.169 1.00 56.84 364 VAL A CA 1
ATOM 3025 C C . VAL A 1 364 ? 0.439 3.684 6.196 1.00 56.84 364 VAL A C 1
ATOM 3027 O O . VAL A 1 364 ? 0.061 4.133 7.280 1.00 56.84 364 VAL A O 1
ATOM 3030 N N . ILE A 1 365 ? -0.087 4.098 5.040 1.00 57.78 365 ILE A N 1
ATOM 3031 C CA . ILE A 1 365 ? -1.143 5.121 4.972 1.00 57.78 365 ILE A CA 1
ATOM 3032 C C . ILE A 1 365 ? -2.454 4.575 5.552 1.00 57.78 365 ILE A C 1
ATOM 3034 O O . ILE A 1 365 ? -3.041 5.218 6.426 1.00 57.78 365 ILE A O 1
ATOM 3038 N N . GLU A 1 366 ? -2.872 3.375 5.136 1.00 64.88 366 GLU A N 1
ATOM 3039 C CA . GLU A 1 366 ? -4.079 2.716 5.658 1.00 64.88 366 GLU A CA 1
ATOM 3040 C C . GLU A 1 366 ? -3.967 2.463 7.173 1.00 64.88 366 GLU A C 1
ATOM 3042 O O . GLU A 1 366 ? -4.889 2.759 7.937 1.00 64.88 366 GLU A O 1
ATOM 3047 N N . HIS A 1 367 ? -2.801 2.006 7.640 1.00 62.94 367 HIS A N 1
ATOM 3048 C CA . HIS A 1 367 ? -2.533 1.782 9.059 1.00 62.94 367 HIS A CA 1
ATOM 3049 C C . HIS A 1 367 ? -2.623 3.076 9.881 1.00 62.94 367 HIS A C 1
ATOM 3051 O O . HIS A 1 367 ? -3.218 3.091 10.962 1.00 62.94 367 HIS A O 1
ATOM 3057 N N . GLN A 1 368 ? -2.058 4.184 9.388 1.00 63.38 368 GLN A N 1
ATOM 3058 C CA . GLN A 1 368 ? -2.125 5.480 10.071 1.00 63.38 368 GLN A CA 1
ATOM 3059 C C . GLN A 1 368 ? -3.555 6.016 10.159 1.00 63.38 368 GLN A C 1
ATOM 3061 O O . GLN A 1 368 ? -3.927 6.597 11.183 1.00 63.38 368 GLN A O 1
ATOM 3066 N N . GLU A 1 369 ? -4.356 5.842 9.109 1.00 75.19 369 GLU A N 1
ATOM 3067 C CA . GLU A 1 369 ? -5.760 6.246 9.112 1.00 75.19 369 GLU A CA 1
ATOM 3068 C C . GLU A 1 369 ? -6.571 5.436 10.131 1.00 75.19 369 GLU A C 1
ATOM 3070 O O . GLU A 1 369 ? -7.241 6.018 10.988 1.00 75.19 369 GLU A O 1
ATOM 3075 N N . MET A 1 370 ? -6.443 4.108 10.118 1.00 79.38 370 MET A N 1
ATOM 3076 C CA . MET A 1 370 ? -7.170 3.243 11.052 1.00 79.38 370 MET A CA 1
ATOM 3077 C C . MET A 1 370 ? -6.743 3.452 12.501 1.00 79.38 370 MET A C 1
ATOM 3079 O O . MET A 1 370 ? -7.584 3.489 13.399 1.00 79.38 370 MET A O 1
ATOM 3083 N N . THR A 1 371 ? -5.454 3.696 12.739 1.00 70.50 371 THR A N 1
ATOM 3084 C CA . THR A 1 371 ? -4.952 4.059 14.070 1.00 70.50 371 THR A CA 1
ATOM 3085 C C . THR A 1 371 ? -5.601 5.349 14.573 1.00 70.50 371 THR A C 1
ATOM 3087 O O . THR A 1 371 ? -6.020 5.424 15.729 1.00 70.50 371 THR A O 1
ATOM 3090 N N . LYS A 1 372 ? -5.739 6.367 13.710 1.00 77.94 372 LYS A N 1
ATOM 3091 C CA . LYS A 1 372 ? -6.427 7.618 14.067 1.00 77.94 372 LYS A CA 1
ATOM 3092 C C . LYS A 1 372 ? -7.903 7.384 14.380 1.00 77.94 372 LYS A C 1
ATOM 3094 O O . LYS A 1 372 ? -8.395 7.967 15.345 1.00 77.94 372 LYS A O 1
ATOM 3099 N N . LYS A 1 373 ? -8.593 6.533 13.613 1.00 88.12 373 LYS A N 1
ATOM 3100 C CA . LYS A 1 373 ? -10.004 6.193 13.857 1.00 88.12 373 LYS A CA 1
ATOM 3101 C C . LYS A 1 373 ? -10.200 5.451 15.175 1.00 88.12 373 LYS A C 1
ATOM 3103 O O . LYS A 1 373 ? -10.993 5.900 15.994 1.00 88.12 373 LYS A O 1
ATOM 3108 N N . LEU A 1 374 ? -9.420 4.403 15.451 1.00 81.94 374 LEU A N 1
ATOM 3109 C CA . LEU A 1 374 ? -9.473 3.706 16.744 1.00 81.94 374 LEU A CA 1
ATOM 3110 C C . LEU A 1 374 ? -9.159 4.637 17.920 1.00 81.94 374 LEU A C 1
ATOM 3112 O O . LEU A 1 374 ? -9.833 4.600 18.948 1.00 81.94 374 LEU A O 1
ATOM 3116 N N . HIS A 1 375 ? -8.170 5.520 17.767 1.00 79.25 375 HIS A N 1
ATOM 3117 C CA . HIS A 1 375 ? -7.867 6.512 18.793 1.00 79.25 375 HIS A CA 1
ATOM 3118 C C . HIS A 1 375 ? -9.039 7.477 19.024 1.00 79.25 375 HIS A C 1
ATOM 3120 O O . HIS A 1 375 ? -9.369 7.787 20.170 1.00 79.25 375 HIS A O 1
ATOM 3126 N N . LYS A 1 376 ? -9.702 7.919 17.947 1.00 90.94 376 LYS A N 1
ATOM 3127 C CA . LYS A 1 376 ? -10.903 8.757 18.015 1.00 90.94 376 LYS A CA 1
ATOM 3128 C C . LYS A 1 376 ? -12.060 8.029 18.705 1.00 90.94 376 LYS A C 1
ATOM 3130 O O . LYS A 1 376 ? -12.669 8.630 19.584 1.00 90.94 376 LYS A O 1
ATOM 3135 N N . ILE A 1 377 ? -12.307 6.758 18.377 1.00 91.88 377 ILE A N 1
ATOM 3136 C CA . ILE A 1 377 ? -13.308 5.903 19.040 1.00 91.88 377 ILE A CA 1
ATOM 3137 C C . ILE A 1 377 ? -13.064 5.877 20.551 1.00 91.88 377 ILE A C 1
ATOM 3139 O O . ILE A 1 377 ? -13.965 6.200 21.318 1.00 91.88 377 ILE A O 1
ATOM 3143 N N . ASN A 1 378 ? -11.831 5.592 20.978 1.00 85.06 378 ASN A N 1
ATOM 3144 C CA . ASN A 1 378 ? -11.475 5.554 22.397 1.00 85.06 378 ASN A CA 1
ATOM 3145 C C . ASN A 1 378 ? -11.692 6.916 23.088 1.00 85.06 378 ASN A C 1
ATOM 3147 O O . ASN A 1 378 ? -12.250 6.988 24.177 1.00 85.06 378 ASN A O 1
ATOM 3151 N N . ILE A 1 379 ? -11.308 8.029 22.452 1.00 83.62 379 ILE A N 1
ATOM 3152 C CA . ILE A 1 379 ? -11.563 9.369 23.010 1.00 83.62 379 ILE A CA 1
ATOM 3153 C C . ILE A 1 379 ? -13.066 9.641 23.155 1.00 83.62 379 ILE A C 1
ATOM 3155 O O . ILE A 1 379 ? -13.483 10.223 24.157 1.00 83.62 379 ILE A O 1
ATOM 3159 N N . LEU A 1 380 ? -13.869 9.276 22.153 1.00 91.75 380 LEU A N 1
ATOM 3160 C CA . LEU A 1 380 ? -15.318 9.481 22.173 1.00 91.75 380 LEU A CA 1
ATOM 3161 C C . LEU A 1 380 ? -15.984 8.641 23.267 1.00 91.75 380 LEU A C 1
ATOM 3163 O O . LEU A 1 380 ? -16.808 9.176 24.010 1.00 91.75 380 LEU A O 1
ATOM 3167 N N . ASP A 1 381 ? -15.567 7.386 23.428 1.00 88.94 381 ASP A N 1
ATOM 3168 C CA . ASP A 1 381 ? -16.009 6.506 24.514 1.00 88.94 381 ASP A CA 1
ATOM 3169 C C . ASP A 1 381 ? -15.692 7.103 25.896 1.00 88.94 381 ASP A C 1
ATOM 3171 O O . ASP A 1 381 ? -16.581 7.275 26.729 1.00 88.94 381 ASP A O 1
ATOM 3175 N N . LEU A 1 382 ? -14.454 7.554 26.126 1.00 84.88 382 LEU A N 1
ATOM 3176 C CA . LEU A 1 382 ? -14.069 8.173 27.403 1.00 84.88 382 LEU A CA 1
ATOM 3177 C C . LEU A 1 382 ? -14.846 9.466 27.721 1.00 84.88 382 LEU A C 1
ATOM 3179 O O . LEU A 1 382 ? -14.980 9.832 28.894 1.00 84.88 382 LEU A O 1
ATOM 3183 N N . LYS A 1 383 ? -15.384 10.134 26.694 1.00 88.25 383 LYS A N 1
ATOM 3184 C CA . LYS A 1 383 ? -16.285 11.295 26.803 1.00 88.25 383 LYS A CA 1
ATOM 3185 C C . LYS A 1 383 ? -17.769 10.921 26.906 1.00 88.25 383 LYS A C 1
ATOM 3187 O O . LYS A 1 383 ? -18.612 11.807 27.009 1.00 88.25 383 LYS A O 1
ATOM 3192 N N . GLY A 1 384 ? -18.109 9.634 26.848 1.00 87.31 384 GLY A N 1
ATOM 3193 C CA . GLY A 1 384 ? -19.487 9.141 26.880 1.00 87.31 384 GLY A CA 1
ATOM 3194 C C . GLY A 1 384 ? -20.286 9.420 25.602 1.00 87.31 384 GLY A C 1
ATOM 3195 O O . GLY A 1 384 ? -21.513 9.377 25.627 1.00 87.31 384 GLY A O 1
ATOM 3196 N N . LYS A 1 385 ? -19.621 9.718 24.480 1.00 93.50 385 LYS A N 1
ATOM 3197 C CA . LYS A 1 385 ? -20.244 9.992 23.174 1.00 93.50 385 LYS A CA 1
ATOM 3198 C C . LYS A 1 385 ? -20.391 8.701 22.357 1.00 93.50 385 LYS A C 1
ATOM 3200 O O . LYS A 1 385 ? -19.814 8.577 21.279 1.00 93.50 385 LYS A O 1
ATOM 3205 N N . ILE A 1 386 ? -21.145 7.737 22.889 1.00 93.62 386 ILE A N 1
ATOM 3206 C CA . ILE A 1 386 ? -21.232 6.365 22.350 1.00 93.62 386 ILE A CA 1
ATOM 3207 C C . ILE A 1 386 ? -21.753 6.340 20.904 1.00 93.62 386 ILE A C 1
ATOM 3209 O O . ILE A 1 386 ? -21.169 5.663 20.069 1.00 93.62 386 ILE A O 1
ATOM 3213 N N . GLU A 1 387 ? -22.785 7.119 20.572 1.00 94.12 387 GLU A N 1
ATOM 3214 C CA . GLU A 1 387 ? -23.342 7.161 19.205 1.00 94.12 387 GLU A CA 1
ATOM 3215 C C . GLU A 1 387 ? -22.334 7.705 18.171 1.00 94.12 387 GLU A C 1
ATOM 3217 O O . GLU A 1 387 ? -22.193 7.164 17.076 1.00 94.12 387 GLU A O 1
ATOM 3222 N N . GLU A 1 388 ? -21.563 8.742 18.524 1.00 95.19 388 GLU A N 1
ATOM 3223 C CA . GLU A 1 388 ? -20.479 9.244 17.664 1.00 95.19 388 GLU A CA 1
ATOM 3224 C C . GLU A 1 388 ? -19.367 8.193 17.510 1.00 95.19 388 GLU A C 1
ATOM 3226 O O . GLU A 1 388 ? -18.806 8.044 16.425 1.00 95.19 388 GLU A O 1
ATOM 3231 N N . ALA A 1 389 ? -19.052 7.457 18.583 1.00 94.62 389 ALA A N 1
ATOM 3232 C CA . ALA A 1 389 ? -18.059 6.388 18.555 1.00 94.62 389 ALA A CA 1
ATOM 3233 C C . ALA A 1 389 ? -18.514 5.205 17.684 1.00 94.62 389 ALA A C 1
ATOM 3235 O O . ALA A 1 389 ? -17.713 4.679 16.914 1.00 94.62 389 ALA A O 1
ATOM 3236 N N . LEU A 1 390 ? -19.793 4.824 17.756 1.00 96.12 390 LEU A N 1
ATOM 3237 C CA . LEU A 1 390 ? -20.391 3.793 16.909 1.00 96.12 390 LEU A CA 1
ATOM 3238 C C . LEU A 1 390 ? -20.310 4.156 15.429 1.00 96.12 390 LEU A C 1
ATOM 3240 O O . LEU A 1 390 ? -19.954 3.296 14.633 1.00 96.12 390 LEU A O 1
ATOM 3244 N N . ASN A 1 391 ? -20.546 5.415 15.053 1.00 94.75 391 ASN A N 1
ATOM 3245 C CA . ASN A 1 391 ? -20.392 5.836 13.657 1.00 94.75 391 ASN A CA 1
ATOM 3246 C C . ASN A 1 391 ? -18.959 5.614 13.146 1.00 94.75 391 ASN A C 1
ATOM 3248 O O . ASN A 1 391 ? -18.770 5.064 12.064 1.00 94.75 391 ASN A O 1
ATOM 3252 N N . GLU A 1 392 ? -17.942 5.962 13.940 1.00 93.69 392 GLU A N 1
ATOM 3253 C CA . GLU A 1 392 ? -16.544 5.682 13.578 1.00 93.69 392 GLU A CA 1
ATOM 3254 C C . GLU A 1 392 ? -16.252 4.177 13.505 1.00 93.69 392 GLU A C 1
ATOM 3256 O O . GLU A 1 392 ? -15.487 3.741 12.645 1.00 93.69 392 GLU A O 1
ATOM 3261 N N . VAL A 1 393 ? -16.863 3.373 14.381 1.00 94.94 393 VAL A N 1
ATOM 3262 C CA . VAL A 1 393 ? -16.777 1.909 14.317 1.00 94.94 393 VAL A CA 1
ATOM 3263 C C . VAL A 1 393 ? -17.397 1.384 13.021 1.00 94.94 393 VAL A C 1
ATOM 3265 O O . VAL A 1 393 ? -16.756 0.590 12.334 1.00 94.94 393 VAL A O 1
ATOM 3268 N N . GLU A 1 394 ? -18.599 1.834 12.650 1.00 93.56 394 GLU A N 1
ATOM 3269 C CA . GLU A 1 394 ? -19.244 1.432 11.396 1.00 93.56 394 GLU A CA 1
ATOM 3270 C C . GLU A 1 394 ? -18.407 1.824 10.183 1.00 93.56 394 GLU A C 1
ATOM 3272 O O . GLU A 1 394 ? -18.324 1.051 9.237 1.00 93.56 394 GLU A O 1
ATOM 3277 N N . GLU A 1 395 ? -17.743 2.980 10.192 1.00 89.81 395 GLU A N 1
ATOM 3278 C CA . GLU A 1 395 ? -16.843 3.357 9.099 1.00 89.81 395 GLU A CA 1
ATOM 3279 C C . GLU A 1 395 ? -15.669 2.377 8.944 1.00 89.81 395 GLU A C 1
ATOM 3281 O O . GLU A 1 395 ? -15.316 2.036 7.815 1.00 89.81 395 GLU A O 1
ATOM 3286 N N . ILE A 1 396 ? -15.093 1.876 10.046 1.00 87.00 396 ILE A N 1
ATOM 3287 C CA . ILE A 1 396 ? -14.048 0.837 9.985 1.00 87.00 396 ILE A CA 1
ATOM 3288 C C . ILE A 1 396 ? -14.634 -0.496 9.494 1.00 87.00 396 ILE A C 1
ATOM 3290 O O . ILE A 1 396 ? -14.004 -1.182 8.692 1.00 87.00 396 ILE A O 1
ATOM 3294 N N . LEU A 1 397 ? -15.825 -0.881 9.960 1.00 87.75 397 LEU A N 1
ATOM 3295 C CA . LEU A 1 397 ? -16.449 -2.165 9.606 1.00 87.75 397 LEU A CA 1
ATOM 3296 C C . LEU A 1 397 ? -17.013 -2.197 8.182 1.00 87.75 397 LEU A C 1
ATOM 3298 O O . LEU A 1 397 ? -17.046 -3.257 7.563 1.00 87.75 397 LEU A O 1
ATOM 3302 N N . ASN A 1 398 ? -17.433 -1.048 7.656 1.00 84.06 398 ASN A N 1
ATOM 3303 C CA . ASN A 1 398 ? -17.863 -0.882 6.268 1.00 84.06 398 ASN A CA 1
ATOM 3304 C C . ASN A 1 398 ? -16.680 -0.735 5.306 1.00 84.06 398 ASN A C 1
ATOM 3306 O O . ASN A 1 398 ? -16.876 -0.680 4.090 1.00 84.06 398 ASN A O 1
ATOM 3310 N N . TYR A 1 399 ? -15.454 -0.690 5.829 1.00 73.81 399 TYR A N 1
ATOM 3311 C CA . TYR A 1 399 ? -14.253 -0.748 5.020 1.00 73.81 399 TYR A CA 1
ATOM 3312 C C . TYR A 1 399 ? -14.110 -2.171 4.461 1.00 73.81 399 TYR A C 1
ATOM 3314 O O . TYR A 1 399 ? -13.611 -3.076 5.129 1.00 73.81 399 TYR A O 1
ATOM 3322 N N . SER A 1 400 ? -14.576 -2.373 3.227 1.00 52.09 400 SER A N 1
ATOM 3323 C CA . SER A 1 400 ? -14.803 -3.682 2.584 1.00 52.09 400 SER A CA 1
ATOM 3324 C C . SER A 1 400 ? -13.598 -4.631 2.545 1.00 52.09 400 SER A C 1
ATOM 3326 O O . SER A 1 400 ? -13.770 -5.838 2.384 1.00 52.09 400 SER A O 1
ATOM 3328 N N . LYS A 1 401 ? -12.383 -4.102 2.717 1.00 53.78 401 LYS A N 1
ATOM 3329 C CA . LYS A 1 401 ? -11.113 -4.851 2.730 1.00 53.78 401 LYS A CA 1
ATOM 3330 C C . LYS A 1 401 ? -10.812 -5.524 4.058 1.00 53.78 401 LYS A C 1
ATOM 3332 O O . LYS A 1 401 ? -10.019 -6.464 4.122 1.00 53.78 401 LYS A O 1
ATOM 3337 N N . PHE A 1 402 ? -11.373 -5.002 5.141 1.00 62.62 402 PHE A N 1
ATOM 3338 C CA . PHE A 1 402 ? -11.084 -5.509 6.461 1.00 62.62 402 PHE A CA 1
ATOM 3339 C C . PHE A 1 402 ? -12.020 -6.665 6.784 1.00 62.62 402 PHE A C 1
ATOM 3341 O O . PHE A 1 402 ? -13.238 -6.592 6.682 1.00 62.62 402 PHE A O 1
ATOM 3348 N N . THR A 1 403 ? -11.398 -7.775 7.154 1.00 73.94 403 THR A N 1
ATOM 3349 C CA . THR A 1 403 ? -12.071 -8.976 7.639 1.00 73.94 403 THR A CA 1
ATOM 3350 C C . THR A 1 403 ? -11.533 -9.298 9.022 1.00 73.94 403 THR A C 1
ATOM 3352 O O . THR A 1 403 ? -10.556 -8.701 9.479 1.00 73.94 403 THR A O 1
ATOM 3355 N N . MET A 1 404 ? -12.088 -10.324 9.660 1.00 74.62 404 MET A N 1
ATOM 3356 C CA . MET A 1 404 ? -11.612 -10.844 10.946 1.00 74.62 404 MET A CA 1
ATOM 3357 C C . MET A 1 404 ? -10.127 -11.244 10.975 1.00 74.62 404 MET A C 1
ATOM 3359 O O . MET A 1 404 ? -9.583 -11.480 12.051 1.00 74.62 404 MET A O 1
ATOM 3363 N N . LYS A 1 405 ? -9.442 -11.291 9.823 1.00 65.38 405 LYS A N 1
ATOM 3364 C CA . LYS A 1 405 ? -7.988 -11.485 9.728 1.00 65.38 405 LYS A CA 1
ATOM 3365 C C . LYS A 1 405 ? -7.173 -10.256 10.155 1.00 65.38 405 LYS A C 1
ATOM 3367 O O . LYS A 1 405 ? -6.017 -10.429 10.533 1.00 65.38 405 LYS A O 1
ATOM 3372 N N . TYR A 1 406 ? -7.757 -9.057 10.136 1.00 69.44 406 TYR A N 1
ATOM 3373 C CA . TYR A 1 406 ? -7.078 -7.792 10.423 1.00 69.44 406 TYR A CA 1
ATOM 3374 C C . TYR A 1 406 ? -7.344 -7.305 11.853 1.00 69.44 406 TYR A C 1
ATOM 3376 O O . TYR A 1 406 ? -8.484 -7.300 12.317 1.00 69.44 406 TYR A O 1
ATOM 3384 N N . ASP A 1 407 ? -6.302 -6.819 12.533 1.00 70.56 407 ASP A N 1
ATOM 3385 C CA . ASP A 1 407 ? -6.397 -6.343 13.923 1.00 70.56 407 ASP A CA 1
ATOM 3386 C C . ASP A 1 407 ? -7.346 -5.157 14.101 1.00 70.56 407 ASP A C 1
ATOM 3388 O O . ASP A 1 407 ? -8.092 -5.111 15.077 1.00 70.56 407 ASP A O 1
ATOM 3392 N N . PHE A 1 408 ? -7.347 -4.205 13.164 1.00 79.69 408 PHE A N 1
ATOM 3393 C CA . PHE A 1 408 ? -8.237 -3.042 13.223 1.00 79.69 408 PHE A CA 1
ATOM 3394 C C . PHE A 1 408 ? -9.708 -3.444 13.131 1.00 79.69 408 PHE A C 1
ATOM 3396 O O . PHE A 1 408 ? -10.532 -2.919 13.876 1.00 79.69 408 PHE A O 1
ATOM 3403 N N . PHE A 1 409 ? -10.023 -4.421 12.276 1.00 84.06 409 PHE A N 1
ATOM 3404 C CA . PHE A 1 409 ? -11.373 -4.963 12.157 1.00 84.06 409 PHE A CA 1
ATOM 3405 C C . PHE A 1 409 ? -11.806 -5.640 13.450 1.00 84.06 409 PHE A C 1
ATOM 3407 O O . PHE A 1 409 ? -12.862 -5.336 13.990 1.00 84.06 409 PHE A O 1
ATOM 3414 N N . ARG A 1 410 ? -10.949 -6.519 13.982 1.00 83.94 410 ARG A N 1
ATOM 3415 C CA . ARG A 1 410 ? -11.167 -7.219 15.250 1.00 83.94 410 ARG A CA 1
ATOM 3416 C C . ARG A 1 410 ? -11.438 -6.244 16.395 1.00 83.94 410 ARG A C 1
ATOM 3418 O O . ARG A 1 410 ? -12.375 -6.445 17.163 1.00 83.94 410 ARG A O 1
ATOM 3425 N N . GLN A 1 411 ? -10.660 -5.166 16.476 1.00 85.44 411 GLN A N 1
ATOM 3426 C CA . GLN A 1 411 ? -10.857 -4.109 17.467 1.00 85.44 411 GLN A CA 1
ATOM 3427 C C . GLN A 1 411 ? -12.160 -3.338 17.244 1.00 85.44 411 GLN A C 1
ATOM 3429 O O . GLN A 1 411 ? -12.874 -3.089 18.209 1.00 85.44 411 GLN A O 1
ATOM 3434 N N . ALA A 1 412 ? -12.509 -2.995 16.003 1.00 91.25 412 ALA A N 1
ATOM 3435 C CA . ALA A 1 412 ? -13.768 -2.321 15.696 1.00 91.25 412 ALA A CA 1
ATOM 3436 C C . ALA A 1 412 ? -14.989 -3.194 16.033 1.00 91.25 412 ALA A C 1
ATOM 3438 O O . ALA A 1 412 ? -15.929 -2.705 16.654 1.00 91.25 412 ALA A O 1
ATOM 3439 N N . VAL A 1 413 ? -14.956 -4.494 15.712 1.00 91.94 413 VAL A N 1
ATOM 3440 C CA . VAL A 1 413 ? -16.006 -5.449 16.110 1.00 91.94 413 VAL A CA 1
ATOM 3441 C C . VAL A 1 413 ? -16.124 -5.506 17.631 1.00 91.94 413 VAL A C 1
ATOM 3443 O O . VAL A 1 413 ? -17.229 -5.405 18.158 1.00 91.94 413 VAL A O 1
ATOM 3446 N N . TYR A 1 414 ? -14.997 -5.600 18.340 1.00 92.31 414 TYR A N 1
ATOM 3447 C CA . TYR A 1 414 ? -14.982 -5.566 19.801 1.00 92.31 414 TYR A CA 1
ATOM 3448 C C . TYR A 1 414 ? -15.597 -4.273 20.359 1.00 92.31 414 TYR A C 1
ATOM 3450 O O . TYR A 1 414 ? -16.485 -4.345 21.203 1.00 92.31 414 TYR A O 1
ATOM 3458 N N . TYR A 1 415 ? -15.199 -3.097 19.860 1.00 94.56 415 TYR A N 1
ATOM 3459 C CA . TYR A 1 415 ? -15.796 -1.824 20.278 1.00 94.56 415 TYR A CA 1
ATOM 3460 C C . TYR A 1 415 ? -17.300 -1.782 20.004 1.00 94.56 415 TYR A C 1
ATOM 3462 O O . TYR A 1 415 ? -18.058 -1.334 20.860 1.00 94.56 415 TYR A O 1
ATOM 3470 N N . LYS A 1 416 ? -17.754 -2.308 18.859 1.00 96.75 416 LYS A N 1
ATOM 3471 C CA . LYS A 1 416 ? -19.184 -2.416 18.552 1.00 96.75 416 LYS A CA 1
ATOM 3472 C C . LYS A 1 416 ? -19.928 -3.246 19.596 1.00 96.75 416 LYS A C 1
ATOM 3474 O O . LYS A 1 416 ? -20.968 -2.814 20.080 1.00 96.75 416 LYS A O 1
ATOM 3479 N N . MET A 1 417 ? -19.376 -4.402 19.970 1.00 95.88 417 MET A N 1
ATOM 3480 C CA . MET A 1 417 ? -19.947 -5.270 21.005 1.00 95.88 417 MET A CA 1
ATOM 3481 C C . MET A 1 417 ? -19.998 -4.569 22.368 1.00 95.88 417 MET A C 1
ATOM 3483 O O . MET A 1 417 ? -21.024 -4.630 23.037 1.00 95.88 417 MET A O 1
ATOM 3487 N N . VAL A 1 418 ? -18.928 -3.867 22.759 1.00 93.38 418 VAL A N 1
ATOM 3488 C CA . VAL A 1 418 ? -18.887 -3.070 24.000 1.00 93.38 418 VAL A CA 1
ATOM 3489 C C . VAL A 1 418 ? -19.976 -1.999 23.992 1.00 93.38 418 VAL A C 1
ATOM 3491 O O . VAL A 1 418 ? -20.722 -1.867 24.956 1.00 93.38 418 VAL A O 1
ATOM 3494 N N . PHE A 1 419 ? -20.114 -1.254 22.897 1.00 96.25 419 PHE A N 1
ATOM 3495 C CA . PHE A 1 419 ? -21.118 -0.197 22.801 1.00 96.25 419 PHE A CA 1
ATOM 3496 C C . PHE A 1 419 ? -22.543 -0.747 22.780 1.00 96.25 419 PHE A C 1
ATOM 3498 O O . PHE A 1 419 ? -23.427 -0.151 23.386 1.00 96.25 419 PHE A O 1
ATOM 3505 N N . TYR A 1 420 ? -22.783 -1.895 22.148 1.00 96.00 420 TYR A N 1
ATOM 3506 C CA . TYR A 1 420 ? -24.092 -2.548 22.206 1.00 96.00 420 TYR A CA 1
ATOM 3507 C C . TYR A 1 420 ? -24.407 -3.077 23.607 1.00 96.00 420 TYR A C 1
ATOM 3509 O O . TYR A 1 420 ? -25.531 -2.904 24.070 1.00 96.00 420 TYR A O 1
ATOM 3517 N N . TYR A 1 421 ? -23.416 -3.621 24.318 1.00 93.56 421 TYR A N 1
ATOM 3518 C CA . TYR A 1 421 ? -23.553 -3.983 25.729 1.00 93.56 421 TYR A CA 1
ATOM 3519 C C . TYR A 1 421 ? -23.944 -2.772 26.596 1.00 93.56 421 TYR A C 1
ATOM 3521 O O . TYR A 1 421 ? -24.876 -2.861 27.394 1.00 93.56 421 TYR A O 1
ATOM 3529 N N . GLU A 1 422 ? -23.286 -1.624 26.413 1.00 90.88 422 GLU A N 1
ATOM 3530 C CA . GLU A 1 422 ? -23.586 -0.400 27.172 1.00 90.88 422 GLU A CA 1
ATOM 3531 C C . GLU A 1 422 ? -24.945 0.224 26.833 1.00 90.88 422 GLU A C 1
ATOM 3533 O O . GLU A 1 422 ? -25.573 0.828 27.702 1.00 90.88 422 GLU A O 1
ATOM 3538 N N . LEU A 1 423 ? -25.401 0.076 25.588 1.00 93.38 423 LEU A N 1
ATOM 3539 C CA . LEU A 1 423 ? -26.719 0.521 25.127 1.00 93.38 423 LEU A CA 1
ATOM 3540 C C . LEU A 1 423 ? -27.832 -0.506 25.390 1.00 93.38 423 LEU A C 1
ATOM 3542 O O . LEU A 1 423 ? -28.964 -0.277 24.972 1.00 93.38 423 LEU A O 1
ATOM 3546 N N . GLU A 1 424 ? -27.514 -1.626 26.044 1.00 93.44 424 GLU A N 1
ATOM 3547 C CA . GLU A 1 424 ? -28.439 -2.729 26.339 1.00 93.44 424 GLU A CA 1
ATOM 3548 C C . GLU A 1 424 ? -29.090 -3.356 25.089 1.00 93.44 424 GLU A C 1
ATOM 3550 O O . GLU A 1 424 ? -30.200 -3.876 25.143 1.00 93.44 424 GLU A O 1
ATOM 3555 N N . LYS A 1 425 ? -28.368 -3.350 23.963 1.00 95.44 425 LYS A N 1
ATOM 3556 C CA . LYS A 1 425 ? -28.723 -4.016 22.696 1.00 95.44 425 LYS A CA 1
ATOM 3557 C C . LYS A 1 425 ? -28.152 -5.436 22.667 1.00 95.44 425 LYS A C 1
ATOM 3559 O O . LYS A 1 425 ? -27.175 -5.717 21.967 1.00 95.44 425 LYS A O 1
ATOM 3564 N N . LEU A 1 426 ? -28.655 -6.287 23.563 1.00 94.31 426 LEU A N 1
ATOM 3565 C CA . LEU A 1 426 ? -28.026 -7.572 23.890 1.00 94.31 426 LEU A CA 1
ATOM 3566 C C . LEU A 1 426 ? -28.097 -8.561 22.724 1.00 94.31 426 LEU A C 1
ATOM 3568 O O . LEU A 1 426 ? -27.095 -9.195 22.392 1.00 94.31 426 LEU A O 1
ATOM 3572 N N . GLU A 1 427 ? -29.264 -8.669 22.094 1.00 94.25 427 GLU A N 1
ATOM 3573 C CA . GLU A 1 427 ? -29.512 -9.536 20.947 1.00 94.25 427 GLU A CA 1
ATOM 3574 C C . GLU A 1 427 ? -28.626 -9.133 19.768 1.00 94.25 427 GLU A C 1
ATOM 3576 O O . GLU A 1 427 ? -27.890 -9.967 19.241 1.00 94.25 427 GLU A O 1
ATOM 3581 N N . GLU A 1 428 ? -28.590 -7.843 19.425 1.00 95.69 428 GLU A N 1
ATOM 3582 C CA . GLU A 1 428 ? -27.763 -7.346 18.327 1.00 95.69 428 GLU A CA 1
ATOM 3583 C C . GLU A 1 428 ? -26.270 -7.561 18.595 1.00 95.69 428 GLU A C 1
ATOM 3585 O O . GLU A 1 428 ? -25.507 -7.792 17.659 1.00 95.69 428 GLU A O 1
ATOM 3590 N N . ALA A 1 429 ? -25.827 -7.500 19.857 1.00 94.75 429 ALA A N 1
ATOM 3591 C CA . ALA A 1 429 ? -24.440 -7.783 20.222 1.00 94.75 429 ALA A CA 1
ATOM 3592 C C . ALA A 1 429 ? -24.086 -9.266 20.045 1.00 94.75 429 ALA A C 1
ATOM 3594 O O . ALA A 1 429 ? -22.993 -9.582 19.567 1.00 94.75 429 ALA A O 1
ATOM 3595 N N . LEU A 1 430 ? -25.001 -10.170 20.405 1.00 93.81 430 LEU A N 1
ATOM 3596 C CA . LEU A 1 430 ? -24.824 -11.612 20.230 1.00 93.81 430 LEU A CA 1
ATOM 3597 C C . LEU A 1 430 ? -24.844 -12.010 18.748 1.00 93.81 430 LEU A C 1
ATOM 3599 O O . LEU A 1 430 ? -24.011 -12.814 18.329 1.00 93.81 430 LEU A O 1
ATOM 3603 N N . GLU A 1 431 ? -25.695 -11.385 17.930 1.00 95.44 431 GLU A N 1
ATOM 3604 C CA . GLU A 1 431 ? -25.728 -11.590 16.474 1.00 95.44 431 GLU A CA 1
ATOM 3605 C C . GLU A 1 431 ? -24.388 -11.252 15.793 1.00 95.44 431 GLU A C 1
ATOM 3607 O O . GLU A 1 431 ? -24.050 -11.832 14.757 1.00 95.44 431 GLU A O 1
ATOM 3612 N N . LEU A 1 432 ? -23.567 -10.360 16.372 1.00 94.19 432 LEU A N 1
ATOM 3613 C CA . LEU A 1 432 ? -22.236 -10.057 15.829 1.00 94.19 432 LEU A CA 1
ATOM 3614 C C . LEU A 1 432 ? -21.289 -11.263 15.864 1.00 94.19 432 LEU A C 1
ATOM 3616 O O . LEU A 1 432 ? -20.388 -11.332 15.025 1.00 94.19 432 LEU A O 1
ATOM 3620 N N . PHE A 1 433 ? -21.475 -12.209 16.793 1.00 92.62 433 PHE A N 1
ATOM 3621 C CA . PHE A 1 433 ? -20.672 -13.434 16.822 1.00 92.62 433 PHE A CA 1
ATOM 3622 C C . PHE A 1 433 ? -20.935 -14.275 15.579 1.00 92.62 433 PHE A C 1
ATOM 3624 O O . PHE A 1 433 ? -19.991 -14.662 14.895 1.00 92.62 433 PHE A O 1
ATOM 3631 N N . GLU A 1 434 ? -22.205 -14.483 15.237 1.00 91.25 434 GLU A N 1
ATOM 3632 C CA . GLU A 1 434 ? -22.594 -15.234 14.043 1.00 91.25 434 GLU A CA 1
ATOM 3633 C C . GLU A 1 434 ? -22.207 -14.484 12.768 1.00 91.25 434 GLU A C 1
ATOM 3635 O O . GLU A 1 434 ? -21.551 -15.045 11.888 1.00 91.25 434 GLU A O 1
ATOM 3640 N N . LYS A 1 435 ? -22.527 -13.183 12.701 1.00 91.25 435 LYS A N 1
ATOM 3641 C CA . LYS A 1 435 ? -22.239 -12.324 11.544 1.00 91.25 435 LYS A CA 1
ATOM 3642 C C . LYS A 1 435 ? -20.766 -12.356 11.140 1.00 91.25 435 LYS A C 1
ATOM 3644 O O . LYS A 1 435 ? -20.458 -12.327 9.949 1.00 91.25 435 LYS A O 1
ATOM 3649 N N . TYR A 1 436 ? -19.860 -12.380 12.118 1.00 88.38 436 TYR A N 1
ATOM 3650 C CA . TYR A 1 436 ? -18.418 -12.358 11.877 1.00 88.38 436 TYR A CA 1
ATOM 3651 C C . TYR A 1 436 ? -17.729 -13.712 12.105 1.00 88.38 436 TYR A C 1
ATOM 3653 O O . TYR A 1 436 ? -16.501 -13.776 12.053 1.00 88.38 436 TYR A O 1
ATOM 3661 N N . GLY A 1 437 ? -18.483 -14.797 12.315 1.00 86.94 437 GLY A N 1
ATOM 3662 C CA . GLY A 1 437 ? -17.940 -16.149 12.487 1.00 86.94 437 GLY A CA 1
ATOM 3663 C C . GLY A 1 437 ? -17.025 -16.308 13.709 1.00 86.94 437 GLY A C 1
ATOM 3664 O O . GLY A 1 437 ? -16.013 -17.005 13.639 1.00 86.94 437 GLY A O 1
ATOM 3665 N N . ILE A 1 438 ? -17.342 -15.631 14.815 1.00 88.56 438 ILE A N 1
ATOM 3666 C CA . ILE A 1 438 ? -16.585 -15.663 16.074 1.00 88.56 438 ILE A CA 1
ATOM 3667 C C . ILE A 1 438 ? -17.060 -16.862 16.895 1.00 88.56 438 ILE A C 1
ATOM 3669 O O . ILE A 1 438 ? -17.913 -16.741 17.773 1.00 88.56 438 ILE A O 1
ATOM 3673 N N . ASN A 1 439 ? -16.509 -18.032 16.581 1.00 86.12 439 ASN A N 1
ATOM 3674 C CA . ASN A 1 439 ? -17.021 -19.301 17.104 1.00 86.12 439 ASN A CA 1
ATOM 3675 C C . ASN A 1 439 ? -16.089 -19.968 18.120 1.00 86.12 439 ASN A C 1
ATOM 3677 O O . ASN A 1 439 ? -16.550 -20.766 18.929 1.00 86.12 439 ASN A O 1
ATOM 3681 N N . GLU A 1 440 ? -14.798 -19.635 18.098 1.00 84.81 440 GLU A N 1
ATOM 3682 C CA . GLU A 1 440 ? -13.781 -20.292 18.921 1.00 84.81 440 GLU A CA 1
ATOM 3683 C C . GLU A 1 440 ? -12.911 -19.277 19.657 1.00 84.81 440 GLU A C 1
ATOM 3685 O O . GLU A 1 440 ? -12.543 -18.224 19.123 1.00 84.81 440 GLU A O 1
ATOM 3690 N N . LEU A 1 441 ? -12.588 -19.617 20.901 1.00 83.31 441 LEU A N 1
ATOM 3691 C CA . LEU A 1 441 ? -11.705 -18.846 21.755 1.00 83.31 441 LEU A CA 1
ATOM 3692 C C . LEU A 1 441 ? -10.251 -19.050 21.304 1.00 83.31 441 LEU A C 1
ATOM 3694 O O . LEU A 1 441 ? -9.821 -20.164 21.015 1.00 83.31 441 LEU A O 1
ATOM 3698 N N . SER A 1 442 ? -9.480 -17.965 21.224 1.00 77.50 442 SER A N 1
ATOM 3699 C CA . SER A 1 442 ? -8.048 -18.026 20.907 1.00 77.50 442 SER A CA 1
ATOM 3700 C C . SER A 1 442 ? -7.267 -17.024 21.746 1.00 77.50 442 SER A C 1
ATOM 3702 O O . SER A 1 442 ? -7.790 -15.960 22.081 1.00 77.50 442 SER A O 1
ATOM 3704 N N . GLU A 1 443 ? -5.995 -17.320 22.035 1.00 70.88 443 GLU A N 1
ATOM 3705 C CA . GLU A 1 443 ? -5.130 -16.460 22.865 1.00 70.88 443 GLU A CA 1
ATOM 3706 C C . GLU A 1 443 ? -5.019 -15.017 22.340 1.00 70.88 443 GLU A C 1
ATOM 3708 O O . GLU A 1 443 ? -4.809 -14.079 23.105 1.00 70.88 443 GLU A O 1
ATOM 3713 N N . THR A 1 444 ? -5.185 -14.815 21.030 1.00 67.06 444 THR A N 1
ATOM 3714 C CA . THR A 1 444 ? -5.102 -13.489 20.391 1.00 67.06 444 THR A CA 1
ATOM 3715 C C . THR A 1 444 ? -6.451 -12.774 20.285 1.00 67.06 444 THR A C 1
ATOM 3717 O O . THR A 1 444 ? -6.505 -11.629 19.835 1.00 67.06 444 THR A O 1
ATOM 3720 N N . PHE A 1 445 ? -7.548 -13.417 20.702 1.00 79.12 445 PHE A N 1
ATOM 3721 C CA . PHE A 1 445 ? -8.905 -12.918 20.489 1.00 79.12 445 PHE A CA 1
ATOM 3722 C C . PHE A 1 445 ? -9.864 -13.233 21.650 1.00 79.12 445 PHE A C 1
ATOM 3724 O O . PHE A 1 445 ? -10.985 -13.695 21.454 1.00 79.12 445 PHE A O 1
ATOM 3731 N N . LEU A 1 446 ? -9.418 -12.950 22.877 1.00 88.19 446 LEU A N 1
ATOM 3732 C CA . LEU A 1 446 ? -10.160 -13.205 24.122 1.00 88.19 446 LEU A CA 1
ATOM 3733 C C . LEU A 1 446 ? -11.237 -12.149 24.440 1.00 88.19 446 LEU A C 1
ATOM 3735 O O . LEU A 1 446 ? -12.292 -12.470 24.983 1.00 88.19 446 LEU A O 1
ATOM 3739 N N . ASN A 1 447 ? -10.997 -10.888 24.069 1.00 89.81 447 ASN A N 1
ATOM 3740 C CA . ASN A 1 447 ? -11.862 -9.748 24.404 1.00 89.81 447 ASN A CA 1
ATOM 3741 C C . ASN A 1 447 ? -13.348 -9.917 24.004 1.00 89.81 447 ASN A C 1
ATOM 3743 O O . ASN A 1 447 ? -14.212 -9.604 24.824 1.00 89.81 447 ASN A O 1
ATOM 3747 N N . PRO A 1 448 ? -13.696 -10.419 22.802 1.00 92.00 448 PRO A N 1
ATOM 3748 C CA . PRO A 1 448 ? -15.092 -10.680 22.455 1.00 92.00 448 PRO A CA 1
ATOM 3749 C C . PRO A 1 448 ? -15.755 -11.687 23.393 1.00 92.00 448 PRO A C 1
ATOM 3751 O O . PRO A 1 448 ? -16.876 -11.458 23.825 1.00 92.00 448 PRO A O 1
ATOM 3754 N N . PHE A 1 449 ? -15.067 -12.767 23.771 1.00 95.81 449 PHE A N 1
ATOM 3755 C CA . PHE A 1 449 ? -15.623 -13.778 24.676 1.00 95.81 449 PHE A CA 1
ATOM 3756 C C . PHE A 1 449 ? -15.833 -13.236 26.093 1.00 95.81 449 PHE A C 1
ATOM 3758 O O . PHE A 1 449 ? -16.828 -13.582 26.728 1.00 95.81 449 PHE A O 1
ATOM 3765 N N . ASN A 1 450 ? -14.986 -12.306 26.548 1.00 95.44 450 ASN A N 1
ATOM 3766 C CA . ASN A 1 450 ? -15.257 -11.549 27.770 1.00 95.44 450 ASN A CA 1
ATOM 3767 C C . ASN A 1 450 ? -16.599 -10.799 27.672 1.00 95.44 450 ASN A C 1
ATOM 3769 O O . ASN A 1 450 ? -17.456 -10.942 28.540 1.00 95.44 450 ASN A O 1
ATOM 3773 N N . ILE A 1 451 ? -16.838 -10.070 26.577 1.00 95.62 451 ILE A N 1
ATOM 3774 C CA . ILE A 1 451 ? -18.118 -9.374 26.363 1.00 95.62 451 ILE A CA 1
ATOM 3775 C C . ILE A 1 451 ? -19.282 -10.357 26.215 1.00 95.62 451 ILE A C 1
ATOM 3777 O O . ILE A 1 451 ? -20.349 -10.109 26.766 1.00 95.62 451 ILE A O 1
ATOM 3781 N N . LYS A 1 452 ? -19.079 -11.506 25.558 1.00 96.50 452 LYS A N 1
ATOM 3782 C CA . LYS A 1 452 ? -20.087 -12.572 25.469 1.00 96.50 452 LYS A CA 1
ATOM 3783 C C . LYS A 1 452 ? -20.551 -13.017 26.852 1.00 96.50 452 LYS A C 1
ATOM 3785 O O . LYS A 1 452 ? -21.751 -13.124 27.075 1.00 96.50 452 LYS A O 1
ATOM 3790 N N . SER A 1 453 ? -19.616 -13.235 27.779 1.00 97.62 453 SER A N 1
ATOM 3791 C CA . SER A 1 453 ? -19.954 -13.636 29.148 1.00 97.62 453 SER A CA 1
ATOM 3792 C C . SER A 1 453 ? -20.810 -12.584 29.867 1.00 97.62 453 SER A C 1
ATOM 3794 O O . SER A 1 453 ? -21.821 -12.928 30.471 1.00 97.62 453 SER A O 1
ATOM 3796 N N . LEU A 1 454 ? -20.487 -11.295 29.713 1.00 97.56 454 LEU A N 1
ATOM 3797 C CA . LEU A 1 454 ? -21.265 -10.193 30.290 1.00 97.56 454 LEU A CA 1
ATOM 3798 C C . LEU A 1 454 ? -22.657 -10.054 29.651 1.00 97.56 454 LEU A C 1
ATOM 3800 O O . LEU A 1 454 ? -23.636 -9.804 30.352 1.00 97.56 454 LEU A O 1
ATOM 3804 N N . LEU A 1 455 ? -22.768 -10.247 28.333 1.00 96.81 455 LEU A N 1
ATOM 3805 C CA . LEU A 1 455 ? -24.051 -10.246 27.620 1.00 96.81 455 LEU A CA 1
ATOM 3806 C C . LEU A 1 455 ? -24.966 -11.372 28.118 1.00 96.81 455 LEU A C 1
ATOM 3808 O O . LEU A 1 455 ? -26.139 -11.133 28.393 1.00 96.81 455 LEU A O 1
ATOM 3812 N N . LEU A 1 456 ? -24.425 -12.582 28.279 1.00 96.62 456 LEU A N 1
ATOM 3813 C CA . LEU A 1 456 ? -25.167 -13.734 28.798 1.00 96.62 456 LEU A CA 1
ATOM 3814 C C . LEU A 1 456 ? -25.605 -13.520 30.250 1.00 96.62 456 LEU A C 1
ATOM 3816 O O . LEU A 1 456 ? -26.758 -13.785 30.584 1.00 96.62 456 LEU A O 1
ATOM 3820 N N . ALA A 1 457 ? -24.735 -12.955 31.089 1.00 97.38 457 ALA A N 1
ATOM 3821 C CA . ALA A 1 457 ? -25.084 -12.598 32.461 1.00 97.38 457 ALA A CA 1
ATOM 3822 C C . ALA A 1 457 ? -26.223 -11.567 32.519 1.00 97.38 457 ALA A C 1
ATOM 3824 O O . ALA A 1 457 ? -27.171 -11.753 33.279 1.00 97.38 457 ALA A O 1
ATOM 3825 N N . LYS A 1 458 ? -26.214 -10.535 31.659 1.00 95.31 458 LYS A N 1
ATOM 3826 C CA . LYS A 1 458 ? -27.337 -9.582 31.549 1.00 95.31 458 LYS A CA 1
ATOM 3827 C C . LYS A 1 458 ? -28.654 -10.239 31.120 1.00 95.31 458 LYS A C 1
ATOM 3829 O O . LYS A 1 458 ? -29.715 -9.744 31.490 1.00 95.31 458 LYS A O 1
ATOM 3834 N N . LYS A 1 459 ? -28.603 -11.349 30.377 1.00 95.12 459 LYS A N 1
ATOM 3835 C CA . LYS A 1 459 ? -29.781 -12.163 30.022 1.00 95.12 459 LYS A CA 1
ATOM 3836 C C . LYS A 1 459 ? -30.216 -13.134 31.129 1.00 95.12 459 LYS A C 1
ATOM 3838 O O . LYS A 1 459 ? -31.237 -13.799 30.978 1.00 95.12 459 LYS A O 1
ATOM 3843 N N . GLY A 1 460 ? -29.465 -13.224 32.227 1.00 95.88 460 GLY A N 1
ATOM 3844 C CA . GLY A 1 460 ? -29.704 -14.168 33.320 1.00 95.88 460 GLY A CA 1
ATOM 3845 C C . GLY A 1 460 ? -29.134 -15.572 33.084 1.00 95.88 460 GLY A C 1
ATOM 3846 O O . GLY A 1 460 ? -29.401 -16.480 33.866 1.00 95.88 460 GLY A O 1
ATOM 3847 N N . GLU A 1 461 ? -28.336 -15.775 32.033 1.00 97.88 461 GLU A N 1
ATOM 3848 C CA . GLU A 1 461 ? -27.693 -17.055 31.701 1.00 97.88 461 GLU A CA 1
ATOM 3849 C C . GLU A 1 461 ? -26.357 -17.207 32.462 1.00 97.88 461 GLU A C 1
ATOM 3851 O O . GLU A 1 461 ? -25.281 -17.331 31.873 1.00 97.88 461 GLU A O 1
ATOM 3856 N N . PHE A 1 462 ? -26.413 -17.147 33.798 1.00 98.00 462 PHE A N 1
ATOM 3857 C CA . PHE A 1 462 ? -25.228 -17.022 34.661 1.00 98.00 462 PHE A CA 1
ATOM 3858 C C . PHE A 1 462 ? -24.270 -18.219 34.609 1.00 98.00 462 PHE A C 1
ATOM 3860 O O . PHE A 1 462 ? -23.056 -18.026 34.631 1.00 98.00 462 PHE A O 1
ATOM 3867 N N . GLU A 1 463 ? -24.786 -19.448 34.518 1.00 98.00 463 GLU A N 1
ATOM 3868 C CA . GLU A 1 463 ? -23.949 -20.658 34.468 1.00 98.00 463 GLU A CA 1
ATOM 3869 C C . GLU A 1 463 ? -23.009 -20.638 33.253 1.00 98.00 463 GLU A C 1
ATOM 3871 O O . GLU A 1 463 ? -21.799 -20.842 33.381 1.00 98.00 463 GLU A O 1
ATOM 3876 N N . GLU A 1 464 ? -23.552 -20.316 32.079 1.00 97.56 464 GLU A N 1
ATOM 3877 C CA . GLU A 1 464 ? -22.783 -20.234 30.838 1.00 97.56 464 GLU A CA 1
ATOM 3878 C C . GLU A 1 464 ? -21.864 -19.004 30.819 1.00 97.56 464 GLU A C 1
ATOM 3880 O O . GLU A 1 464 ? -20.720 -19.090 30.365 1.00 97.56 464 GLU A O 1
ATOM 3885 N N . ALA A 1 465 ? -22.318 -17.873 31.373 1.00 98.19 465 ALA A N 1
ATOM 3886 C CA . ALA A 1 465 ? -21.478 -16.693 31.555 1.00 98.19 465 ALA A CA 1
ATOM 3887 C C . ALA A 1 465 ? -20.224 -17.015 32.386 1.00 98.19 465 ALA A C 1
ATOM 3889 O O . ALA A 1 465 ? -19.111 -16.676 31.977 1.00 98.19 465 ALA A O 1
ATOM 3890 N N . HIS A 1 466 ? -20.387 -17.726 33.509 1.00 98.25 466 HIS A N 1
ATOM 3891 C CA . HIS A 1 466 ? -19.277 -18.173 34.349 1.00 98.25 466 HIS A CA 1
ATOM 3892 C C . HIS A 1 466 ? -18.339 -19.140 33.625 1.00 98.25 466 HIS A C 1
ATOM 3894 O O . HIS A 1 466 ? -17.121 -18.981 33.706 1.00 98.25 466 HIS A O 1
ATOM 3900 N N . ARG A 1 467 ? -18.886 -20.098 32.868 1.00 98.19 467 ARG A N 1
ATOM 3901 C CA . ARG A 1 467 ? -18.078 -21.034 32.078 1.00 98.19 467 ARG A CA 1
ATOM 3902 C C . ARG A 1 467 ? -17.173 -20.298 31.085 1.00 98.19 467 ARG A C 1
ATOM 3904 O O . ARG A 1 467 ? -15.977 -20.574 31.026 1.00 98.19 467 ARG A O 1
ATOM 3911 N N . ILE A 1 468 ? -17.730 -19.349 30.329 1.00 97.38 468 ILE A N 1
ATOM 3912 C CA . ILE A 1 468 ? -16.989 -18.600 29.304 1.00 97.38 468 ILE A CA 1
ATOM 3913 C C . ILE A 1 468 ? -15.937 -17.681 29.932 1.00 97.38 468 ILE A C 1
ATOM 3915 O O . ILE A 1 468 ? -14.809 -17.635 29.442 1.00 97.38 468 ILE A O 1
ATOM 3919 N N . ILE A 1 469 ? -16.272 -16.943 30.998 1.00 98.00 469 ILE A N 1
ATOM 3920 C CA . ILE A 1 469 ? -15.299 -16.030 31.616 1.00 98.00 469 ILE A CA 1
ATOM 3921 C C . ILE A 1 469 ? -14.131 -16.786 32.256 1.00 98.00 469 ILE A C 1
ATOM 3923 O O . ILE A 1 469 ? -12.996 -16.311 32.205 1.00 98.00 469 ILE A O 1
ATOM 3927 N N . ASP A 1 470 ? -14.376 -17.979 32.801 1.00 97.94 470 ASP A N 1
ATOM 3928 C CA . ASP A 1 470 ? -13.319 -18.824 33.355 1.00 97.94 470 ASP A CA 1
ATOM 3929 C C . ASP A 1 470 ? -12.378 -19.325 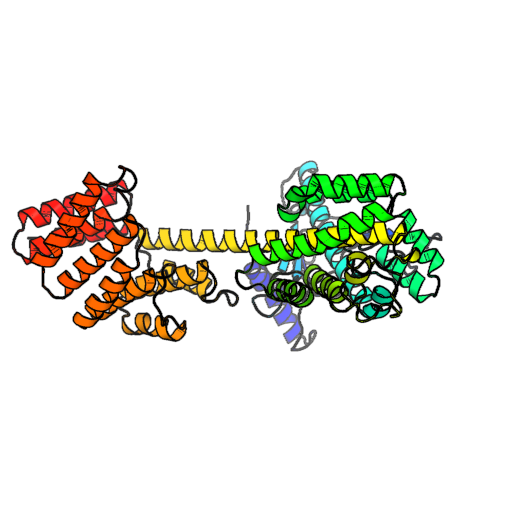32.260 1.00 97.94 470 ASP A C 1
ATOM 3931 O O . ASP A 1 470 ? -11.162 -19.185 32.395 1.00 97.94 470 ASP A O 1
ATOM 3935 N N . GLU A 1 471 ? -12.923 -19.761 31.123 1.00 96.38 471 GLU A N 1
ATOM 3936 C CA . GLU A 1 471 ? -12.134 -20.137 29.947 1.00 96.38 471 GLU A CA 1
ATOM 3937 C C . GLU A 1 471 ? -11.272 -18.962 29.440 1.00 96.38 471 GLU A C 1
ATOM 3939 O O . GLU A 1 471 ? -10.084 -19.129 29.145 1.00 96.38 471 GLU A O 1
ATOM 3944 N N . VAL A 1 472 ? -11.824 -17.742 29.409 1.00 96.69 472 VAL A N 1
ATOM 3945 C CA . VAL A 1 472 ? -11.078 -16.520 29.060 1.00 96.69 472 VAL A CA 1
ATOM 3946 C C . VAL A 1 472 ? -9.931 -16.263 30.046 1.00 96.69 472 VAL A C 1
ATOM 3948 O O . VAL A 1 472 ? -8.795 -16.029 29.624 1.00 96.69 472 VAL A O 1
ATOM 3951 N N . ILE A 1 473 ? -10.188 -16.322 31.356 1.00 95.94 473 ILE A N 1
ATOM 3952 C CA . ILE A 1 473 ? -9.187 -16.078 32.410 1.00 95.94 473 ILE A CA 1
ATOM 3953 C C . ILE A 1 473 ? -8.068 -17.132 32.381 1.00 95.94 473 ILE A C 1
ATOM 3955 O O . ILE A 1 473 ? -6.896 -16.796 32.600 1.00 95.94 473 ILE A O 1
ATOM 3959 N N . GLU A 1 474 ? -8.406 -18.397 32.130 1.00 94.69 474 GLU A N 1
ATOM 3960 C CA . GLU A 1 474 ? -7.459 -19.514 32.047 1.00 94.69 474 GLU A CA 1
ATOM 3961 C C . GLU A 1 474 ? -6.510 -19.375 30.855 1.00 94.69 474 GLU A C 1
ATOM 3963 O O . GLU A 1 474 ? -5.301 -19.540 31.021 1.00 94.69 474 GLU A O 1
ATOM 3968 N N . ASN A 1 475 ? -7.030 -18.966 29.695 1.00 90.56 475 ASN A N 1
ATOM 3969 C CA . ASN A 1 475 ? -6.248 -18.759 28.473 1.00 90.56 475 ASN A CA 1
ATOM 3970 C C . ASN A 1 475 ? -5.492 -17.415 28.438 1.00 90.56 475 ASN A C 1
ATOM 3972 O O . ASN A 1 475 ? -4.782 -17.115 27.477 1.00 90.56 475 ASN A O 1
ATOM 3976 N N . THR A 1 476 ? -5.611 -16.583 29.477 1.00 88.88 476 THR A N 1
ATOM 3977 C CA . THR A 1 476 ? -4.923 -15.289 29.532 1.00 88.88 476 THR A CA 1
ATOM 3978 C C . THR A 1 476 ? -3.539 -15.404 30.163 1.00 88.88 476 THR A C 1
ATOM 3980 O O . THR A 1 476 ? -3.400 -15.630 31.368 1.00 88.88 476 THR A O 1
ATOM 3983 N N . GLN A 1 477 ? -2.501 -15.151 29.364 1.00 85.31 477 GLN A N 1
ATOM 3984 C CA . GLN A 1 477 ? -1.109 -15.178 29.829 1.00 85.31 477 GLN A CA 1
ATOM 3985 C C . GLN A 1 477 ? -0.685 -13.877 30.535 1.00 85.31 477 GLN A C 1
ATOM 3987 O O . GLN A 1 477 ? 0.103 -13.904 31.481 1.00 85.31 477 GLN A O 1
ATOM 3992 N N . LYS A 1 478 ? -1.193 -12.716 30.095 1.00 83.00 478 LYS A N 1
ATOM 3993 C CA . LYS A 1 478 ? -0.770 -11.415 30.635 1.00 83.00 478 LYS A CA 1
ATOM 3994 C C . LYS A 1 478 ? -1.502 -11.083 31.928 1.00 83.00 478 LYS A C 1
ATOM 3996 O O . LYS A 1 478 ? -2.726 -11.003 31.956 1.00 83.00 478 LYS A O 1
ATOM 4001 N N . ILE A 1 479 ? -0.741 -10.774 32.978 1.00 84.75 479 ILE A N 1
ATOM 4002 C CA . ILE A 1 479 ? -1.290 -10.510 34.315 1.00 84.75 479 ILE A CA 1
ATOM 4003 C C . ILE A 1 479 ? -2.338 -9.385 34.329 1.00 84.75 479 ILE A C 1
ATOM 4005 O O . ILE A 1 479 ? -3.381 -9.536 34.955 1.00 84.75 479 ILE A O 1
ATOM 4009 N N . LEU A 1 480 ? -2.106 -8.289 33.597 1.00 80.88 480 LEU A N 1
ATOM 4010 C CA . LEU A 1 480 ? -3.022 -7.145 33.588 1.00 80.88 480 LEU A CA 1
ATOM 4011 C C . LEU A 1 480 ? -4.346 -7.467 32.880 1.00 80.88 480 LEU A C 1
ATOM 4013 O O . LEU A 1 480 ? -5.409 -7.103 33.375 1.00 80.88 480 LEU A O 1
ATOM 4017 N N . GLU A 1 481 ? -4.286 -8.178 31.752 1.00 84.06 481 GLU A N 1
ATOM 4018 C CA . GLU A 1 481 ? -5.478 -8.650 31.036 1.00 84.06 481 GLU A CA 1
ATOM 4019 C C . GLU A 1 481 ? -6.251 -9.650 31.905 1.00 84.06 481 GLU A C 1
ATOM 4021 O O . GLU A 1 481 ? -7.467 -9.548 32.037 1.00 84.06 481 GLU A O 1
ATOM 4026 N N . LYS A 1 482 ? -5.537 -10.545 32.600 1.00 90.69 482 LYS A N 1
ATOM 4027 C CA . LYS A 1 482 ? -6.144 -11.536 33.491 1.00 90.69 482 LYS A CA 1
ATOM 4028 C C . LYS A 1 482 ? -6.919 -10.882 34.631 1.00 90.69 482 LYS A C 1
ATOM 4030 O O . LYS A 1 482 ? -8.021 -11.322 34.954 1.00 90.69 482 LYS A O 1
ATOM 4035 N N . LEU A 1 483 ? -6.373 -9.819 35.224 1.00 90.44 483 LEU A N 1
ATOM 4036 C CA . LEU A 1 483 ? -7.075 -9.045 36.250 1.00 90.44 483 LEU A CA 1
ATOM 4037 C C . LEU A 1 483 ? -8.323 -8.349 35.690 1.00 90.44 483 LEU A C 1
ATOM 4039 O O . LEU A 1 483 ? -9.348 -8.351 36.361 1.00 90.44 483 LEU A O 1
ATOM 4043 N N . ASN A 1 484 ? -8.269 -7.823 34.463 1.00 88.62 484 ASN A N 1
ATOM 4044 C CA . ASN A 1 484 ? -9.424 -7.201 33.808 1.00 88.62 484 ASN A CA 1
ATOM 4045 C C . ASN A 1 484 ? -10.567 -8.207 33.555 1.00 88.62 484 ASN A C 1
ATOM 4047 O O . ASN A 1 484 ? -11.732 -7.928 33.826 1.00 88.62 484 ASN A O 1
ATOM 4051 N N . TYR A 1 485 ? -10.247 -9.416 33.094 1.00 93.56 485 TYR A N 1
ATOM 4052 C CA . TYR A 1 485 ? -11.258 -10.467 32.931 1.00 93.56 485 TYR A CA 1
ATOM 4053 C C . TYR A 1 485 ? -11.770 -10.987 34.282 1.00 93.56 485 TYR A C 1
ATOM 4055 O O . TYR A 1 485 ? -12.954 -11.270 34.438 1.00 93.56 485 TYR A O 1
ATOM 4063 N N . THR A 1 486 ? -10.915 -11.020 35.308 1.00 95.62 486 THR A N 1
ATOM 4064 C CA . THR A 1 486 ? -11.345 -11.333 36.682 1.00 95.62 486 THR A CA 1
ATOM 4065 C C . THR A 1 486 ? -12.305 -10.264 37.226 1.00 95.62 486 THR A C 1
ATOM 4067 O O . THR A 1 486 ? -13.268 -10.604 37.906 1.00 95.62 486 THR A O 1
ATOM 4070 N N . ASP A 1 487 ? -12.102 -8.985 36.890 1.00 94.81 487 ASP A N 1
ATOM 4071 C CA . ASP A 1 487 ? -13.042 -7.899 37.215 1.00 94.81 487 ASP A CA 1
ATOM 4072 C C . ASP A 1 487 ? -14.403 -8.121 36.536 1.00 94.81 487 ASP A C 1
ATOM 4074 O O . ASP A 1 487 ? -15.447 -7.965 37.166 1.00 94.81 487 ASP A O 1
ATOM 4078 N N . SER A 1 488 ? -14.400 -8.586 35.282 1.00 96.06 488 SER A N 1
ATOM 4079 C CA . SER A 1 488 ? -15.627 -8.962 34.562 1.00 96.06 488 SER A CA 1
ATOM 4080 C C . SER A 1 488 ? -16.334 -10.158 35.221 1.00 96.06 488 SER A C 1
ATOM 4082 O O . SER A 1 488 ? -17.556 -10.160 35.332 1.00 96.06 488 SER A O 1
ATOM 4084 N N . LYS A 1 489 ? -15.592 -11.134 35.767 1.00 98.06 489 LYS A N 1
ATOM 4085 C CA . LYS A 1 489 ? -16.172 -12.221 36.582 1.00 98.06 489 LYS A CA 1
ATOM 4086 C C . LYS A 1 489 ? -16.848 -11.702 37.856 1.00 98.06 489 LYS A C 1
ATOM 4088 O O . LYS A 1 489 ? -17.909 -12.202 38.221 1.00 98.06 489 LYS A O 1
ATOM 4093 N N . GLY A 1 490 ? -16.256 -10.705 38.517 1.00 97.81 490 GLY A N 1
ATOM 4094 C CA . GLY A 1 490 ? -16.900 -10.007 39.634 1.00 97.81 490 GLY A CA 1
ATOM 4095 C C . GLY A 1 490 ? -18.225 -9.368 39.212 1.00 97.81 490 GLY A C 1
ATOM 4096 O O . GLY A 1 490 ? -19.233 -9.536 39.888 1.00 97.81 490 GLY A O 1
ATOM 4097 N N . GLU A 1 491 ? -18.252 -8.729 38.042 1.00 97.31 491 GLU A N 1
ATOM 4098 C CA . GLU A 1 491 ? -19.462 -8.093 37.504 1.00 97.31 491 GLU A CA 1
ATOM 4099 C C . GLU A 1 491 ? -20.577 -9.107 37.212 1.00 97.31 491 GLU A C 1
ATOM 4101 O O . GLU A 1 491 ? -21.741 -8.823 37.480 1.00 97.31 491 GLU A O 1
ATOM 4106 N N . ILE A 1 492 ? -20.236 -10.315 36.757 1.00 98.44 492 ILE A N 1
ATOM 4107 C CA . ILE A 1 492 ? -21.209 -11.402 36.564 1.00 98.44 492 ILE A CA 1
ATOM 4108 C C . ILE A 1 492 ? -21.839 -11.819 37.902 1.00 98.44 492 ILE A C 1
ATOM 4110 O O . ILE A 1 492 ? -23.063 -11.893 37.995 1.00 98.44 492 ILE A O 1
ATOM 4114 N N . PHE A 1 493 ? -21.037 -12.016 38.957 1.00 98.44 493 PHE A N 1
ATOM 4115 C CA . PHE A 1 493 ? -21.571 -12.313 40.296 1.00 98.44 493 PHE A CA 1
ATOM 4116 C C . PHE A 1 493 ? -22.452 -11.184 40.831 1.00 98.44 493 PHE A C 1
ATOM 4118 O O . PHE A 1 493 ? -23.496 -11.435 41.430 1.00 98.44 493 PHE A O 1
ATOM 4125 N N . GLN A 1 494 ? -22.054 -9.937 40.582 1.00 97.38 494 GLN A N 1
ATOM 4126 C CA . GLN A 1 494 ? -22.845 -8.770 40.942 1.00 97.38 494 GLN A CA 1
ATOM 4127 C C . GLN A 1 494 ? -24.214 -8.769 40.241 1.00 97.38 494 GLN A C 1
ATOM 4129 O O . GLN A 1 494 ? -25.218 -8.485 40.888 1.00 97.38 494 GLN A O 1
ATOM 4134 N N . MET A 1 495 ? -24.277 -9.108 38.949 1.00 97.06 495 MET A N 1
ATOM 4135 C CA . MET A 1 495 ? -25.543 -9.229 38.208 1.00 97.06 495 MET A CA 1
ATOM 4136 C C . MET A 1 495 ? -26.423 -10.378 38.715 1.00 97.06 495 MET A C 1
ATOM 4138 O O . MET A 1 495 ? -27.645 -10.276 38.649 1.00 97.06 495 MET A O 1
ATOM 4142 N N . GLU A 1 496 ? -25.818 -11.444 39.242 1.00 97.69 496 GLU A N 1
ATOM 4143 C CA . GLU A 1 496 ? -26.525 -12.566 39.876 1.00 97.69 496 GLU A CA 1
ATOM 4144 C C . GLU A 1 496 ? -27.063 -12.216 41.282 1.00 97.69 496 GLU A C 1
ATOM 4146 O O . GLU A 1 496 ? -27.838 -12.973 41.863 1.00 97.69 496 GLU A O 1
ATOM 4151 N N . GLY A 1 497 ? -26.665 -11.071 41.850 1.00 97.00 497 GLY A N 1
ATOM 4152 C CA . GLY A 1 497 ? -26.990 -10.682 43.227 1.00 97.00 497 GLY A CA 1
ATOM 4153 C C . GLY A 1 497 ? -26.098 -11.339 44.287 1.00 97.00 497 GLY A C 1
ATOM 4154 O O . GLY A 1 497 ? -26.401 -11.276 45.475 1.00 97.00 497 GLY A O 1
ATOM 4155 N N . LYS A 1 498 ? -24.984 -11.960 43.881 1.00 98.06 498 LYS A N 1
ATOM 4156 C CA . LYS A 1 498 ? -23.975 -12.563 44.768 1.00 98.06 498 LYS A CA 1
ATOM 4157 C C . LYS A 1 498 ? -22.911 -11.531 45.153 1.00 98.06 498 LYS A C 1
ATOM 4159 O O . LYS A 1 498 ? -21.762 -11.567 44.699 1.00 98.06 498 LYS A O 1
ATOM 4164 N N . PHE A 1 499 ? -23.322 -10.538 45.941 1.00 97.69 499 PHE A N 1
ATOM 4165 C CA . PHE A 1 499 ? -22.489 -9.371 46.241 1.00 97.69 499 PHE A CA 1
ATOM 4166 C C . PHE A 1 499 ? -21.265 -9.704 47.101 1.00 97.69 499 PHE A C 1
ATOM 4168 O O . PHE A 1 499 ? -20.199 -9.138 46.859 1.00 97.69 499 PHE A O 1
ATOM 4175 N N . GLU A 1 500 ? -21.356 -10.649 48.042 1.00 97.31 500 GLU A N 1
ATOM 4176 C CA . GLU A 1 500 ? -20.204 -11.075 48.851 1.00 97.31 500 GLU A CA 1
ATOM 4177 C C . GLU A 1 500 ? -19.064 -11.652 47.994 1.00 97.31 500 GLU A C 1
ATOM 4179 O O . GLU A 1 500 ? -17.886 -11.344 48.204 1.00 97.31 500 GLU A O 1
ATOM 4184 N N . GLU A 1 501 ? -19.391 -12.500 47.019 1.00 97.88 501 GLU A N 1
ATOM 4185 C CA . GLU A 1 501 ? -18.449 -13.082 46.065 1.00 97.88 501 GLU A CA 1
ATOM 4186 C C . GLU A 1 501 ? -17.829 -12.002 45.178 1.00 97.88 501 GLU A C 1
ATOM 4188 O O . GLU A 1 501 ? -16.608 -11.978 44.986 1.00 97.88 501 GLU A O 1
ATOM 4193 N N . SER A 1 502 ? -18.654 -11.070 44.697 1.00 97.88 502 SER A N 1
ATOM 4194 C CA . SER A 1 502 ? -18.194 -9.925 43.916 1.00 97.88 502 SER A CA 1
ATOM 4195 C C . SER A 1 502 ? -17.222 -9.041 44.710 1.00 97.88 502 SER A C 1
ATOM 4197 O O . SER A 1 502 ? -16.175 -8.657 44.184 1.00 97.88 502 SER A O 1
ATOM 4199 N N . ILE A 1 503 ? -17.518 -8.751 45.984 1.00 98.19 503 ILE A N 1
ATOM 4200 C CA . ILE A 1 503 ? -16.651 -7.973 46.885 1.00 98.19 503 ILE A CA 1
ATOM 4201 C C . ILE A 1 503 ? -15.294 -8.663 47.042 1.00 98.19 503 ILE A C 1
ATOM 4203 O O . ILE A 1 503 ? -14.259 -8.029 46.825 1.00 98.19 503 ILE A O 1
ATOM 4207 N N . LYS A 1 504 ? -15.285 -9.971 47.346 1.00 97.94 504 LYS A N 1
ATOM 4208 C CA . LYS A 1 504 ? -14.046 -10.760 47.494 1.00 97.94 504 LYS A CA 1
ATOM 4209 C C . LYS A 1 504 ? -13.165 -10.669 46.247 1.00 97.94 504 LYS A C 1
ATOM 4211 O O . LYS A 1 504 ? -11.943 -10.546 46.363 1.00 97.94 504 LYS A O 1
ATOM 4216 N N . ILE A 1 505 ? -13.771 -10.711 45.059 1.00 97.25 505 ILE A N 1
ATOM 4217 C CA . ILE A 1 505 ? -13.055 -10.579 43.787 1.00 97.25 505 ILE A CA 1
ATOM 4218 C C . ILE A 1 505 ? -12.450 -9.181 43.636 1.00 97.25 505 ILE A C 1
ATOM 4220 O O . ILE A 1 505 ? -11.239 -9.065 43.438 1.00 97.25 505 ILE A O 1
ATOM 4224 N N . TYR A 1 506 ? -13.256 -8.124 43.753 1.00 96.62 506 TYR A N 1
ATOM 4225 C CA . TYR A 1 506 ? -12.791 -6.753 43.538 1.00 96.62 506 TYR A CA 1
ATOM 4226 C C . TYR A 1 506 ? -11.714 -6.329 44.545 1.00 96.62 506 TYR A C 1
ATOM 4228 O O . TYR A 1 506 ? -10.707 -5.737 44.154 1.00 96.62 506 TYR A O 1
ATOM 4236 N N . GLU A 1 507 ? -11.861 -6.677 45.826 1.00 95.38 507 GLU A N 1
ATOM 4237 C CA . GLU A 1 507 ? -10.829 -6.421 46.838 1.00 95.38 507 GLU A CA 1
ATOM 4238 C C . GLU A 1 507 ? -9.536 -7.186 46.540 1.00 95.38 507 GLU A C 1
ATOM 4240 O O . GLU A 1 507 ? -8.440 -6.629 46.647 1.00 95.38 507 GLU A O 1
ATOM 4245 N N . GLY A 1 508 ? -9.653 -8.447 46.109 1.00 93.81 508 GLY A N 1
ATOM 4246 C CA . GLY A 1 508 ? -8.517 -9.257 45.681 1.00 93.81 508 GLY A CA 1
ATOM 4247 C C . GLY A 1 508 ? -7.766 -8.638 44.499 1.00 93.81 508 GLY A C 1
ATOM 4248 O O . GLY A 1 508 ? -6.533 -8.625 44.493 1.00 93.81 508 GLY A O 1
ATOM 4249 N N . ILE A 1 509 ? -8.493 -8.075 43.531 1.00 91.94 509 ILE A N 1
ATOM 4250 C CA . ILE A 1 509 ? -7.911 -7.354 42.394 1.00 91.94 509 ILE A CA 1
ATOM 4251 C C . ILE A 1 509 ? -7.183 -6.097 42.874 1.00 91.94 509 ILE A C 1
ATOM 4253 O O . ILE A 1 509 ? -5.999 -5.941 42.580 1.00 91.94 509 ILE A O 1
ATOM 4257 N N . LEU A 1 510 ? -7.840 -5.229 43.650 1.00 90.00 510 LEU A N 1
ATOM 4258 C CA . LEU A 1 510 ? -7.236 -3.986 44.148 1.00 90.00 510 LEU A CA 1
ATOM 4259 C C . LEU A 1 510 ? -5.986 -4.250 45.000 1.00 90.00 510 LEU A C 1
ATOM 4261 O O . LEU A 1 510 ? -5.002 -3.511 44.905 1.00 90.00 510 LEU A O 1
ATOM 4265 N N . LYS A 1 511 ? -5.990 -5.333 45.786 1.00 89.69 511 LYS A N 1
ATOM 4266 C CA . LYS A 1 511 ? -4.825 -5.786 46.550 1.00 89.69 511 LYS A CA 1
ATOM 4267 C C . LYS A 1 511 ? -3.667 -6.189 45.634 1.00 89.69 511 LYS A C 1
ATOM 4269 O O . LYS A 1 511 ? -2.578 -5.638 45.777 1.00 89.69 511 LYS A O 1
ATOM 4274 N N . ARG A 1 512 ? -3.900 -7.074 44.658 1.00 84.69 512 ARG A N 1
ATOM 4275 C CA . ARG A 1 512 ? -2.866 -7.501 43.692 1.00 84.69 512 ARG A CA 1
ATOM 4276 C C . ARG A 1 512 ? -2.320 -6.338 42.877 1.00 84.69 512 ARG A C 1
ATOM 4278 O O . ARG A 1 512 ? -1.120 -6.243 42.663 1.00 84.69 512 ARG A O 1
ATOM 4285 N N . VAL A 1 513 ? -3.179 -5.407 42.466 1.00 80.31 513 VAL A N 1
ATOM 4286 C CA . VAL A 1 513 ? -2.746 -4.207 41.738 1.00 80.31 513 VAL A CA 1
ATOM 4287 C C . VAL A 1 513 ? -1.813 -3.337 42.590 1.00 80.31 513 VAL A C 1
ATOM 4289 O O . VAL A 1 513 ? -0.897 -2.723 42.051 1.00 80.31 513 VAL A O 1
ATOM 4292 N N . LYS A 1 514 ? -2.009 -3.291 43.913 1.00 79.31 514 LYS A N 1
ATOM 4293 C CA . LYS A 1 514 ? -1.143 -2.559 44.849 1.00 79.31 514 LYS A CA 1
ATOM 4294 C C . LYS A 1 514 ? 0.175 -3.281 45.154 1.00 79.31 514 LYS A C 1
ATOM 4296 O O . LYS A 1 514 ? 1.171 -2.608 45.400 1.00 79.31 514 LYS A O 1
ATOM 4301 N N . GLU A 1 515 ? 0.163 -4.611 45.186 1.00 78.19 515 GLU A N 1
ATOM 4302 C CA . GLU A 1 515 ? 1.305 -5.444 45.592 1.00 78.19 515 GLU A CA 1
ATOM 4303 C C . GLU A 1 515 ? 2.228 -5.816 44.418 1.00 78.19 515 GLU A C 1
ATOM 4305 O O . GLU A 1 515 ? 3.447 -5.745 44.562 1.00 78.19 515 GLU A O 1
ATOM 4310 N N . ASP A 1 516 ? 1.662 -6.150 43.253 1.00 66.69 516 ASP A N 1
ATOM 4311 C CA . ASP A 1 516 ? 2.375 -6.858 42.178 1.00 66.69 516 ASP A CA 1
ATOM 4312 C C . ASP A 1 516 ? 2.679 -5.997 40.939 1.00 66.69 516 ASP A C 1
ATOM 4314 O O . ASP A 1 516 ? 3.404 -6.432 40.041 1.00 66.69 516 ASP A O 1
ATOM 4318 N N . LEU A 1 517 ? 2.112 -4.791 40.837 1.00 64.12 517 LEU A N 1
ATOM 4319 C CA . LEU A 1 517 ? 2.170 -3.981 39.618 1.00 64.12 517 LEU A CA 1
ATOM 4320 C C . LEU A 1 517 ? 2.856 -2.629 39.838 1.00 64.12 517 LEU A C 1
ATOM 4322 O O . LEU A 1 517 ? 2.632 -1.943 40.834 1.00 64.12 517 LEU A O 1
ATOM 4326 N N . GLU A 1 518 ? 3.674 -2.208 38.863 1.00 57.28 518 GLU A N 1
ATOM 4327 C CA . GLU A 1 518 ? 4.292 -0.880 38.883 1.00 57.28 518 GLU A CA 1
ATOM 4328 C C . GLU A 1 518 ? 3.228 0.234 39.004 1.00 57.28 518 GLU A C 1
ATOM 4330 O O . GLU A 1 518 ? 2.139 0.114 38.428 1.00 57.28 518 GLU A O 1
ATOM 4335 N N . PRO A 1 519 ? 3.553 1.391 39.620 1.00 56.66 519 PRO A N 1
ATOM 4336 C CA . PRO A 1 519 ? 2.624 2.516 39.791 1.00 56.66 519 PRO A CA 1
ATOM 4337 C C . PRO A 1 519 ? 1.952 3.018 38.500 1.00 56.66 519 PRO A C 1
ATOM 4339 O O . PRO A 1 519 ? 0.941 3.713 38.562 1.00 56.66 519 PRO A O 1
ATOM 4342 N N . LYS A 1 520 ? 2.508 2.697 37.323 1.00 50.62 520 LYS A N 1
ATOM 4343 C CA . LYS A 1 520 ? 1.930 3.021 36.009 1.00 50.62 520 LYS A CA 1
ATOM 4344 C C . LYS A 1 520 ? 0.884 2.005 35.526 1.00 50.62 520 LYS A C 1
ATOM 4346 O O . LYS A 1 520 ? -0.034 2.400 34.813 1.00 50.62 520 LYS A O 1
ATOM 4351 N N . ALA A 1 521 ? 0.988 0.734 35.916 1.00 46.12 521 ALA A N 1
ATOM 4352 C CA . ALA A 1 521 ? -0.010 -0.304 35.634 1.00 46.12 521 ALA A CA 1
ATOM 4353 C C . ALA A 1 521 ? -1.232 -0.202 36.568 1.00 46.12 521 ALA A C 1
ATOM 4355 O O . ALA A 1 521 ? -2.334 -0.577 36.174 1.00 46.12 521 ALA A O 1
ATOM 4356 N N . PHE A 1 522 ? -1.059 0.443 37.729 1.00 50.03 522 PHE A N 1
ATOM 4357 C CA . PHE A 1 522 ? -2.080 0.828 38.722 1.00 50.03 522 PHE A CA 1
ATOM 4358 C C . PHE A 1 522 ? -3.261 1.665 38.169 1.00 50.03 522 PHE A C 1
ATOM 4360 O O . PHE A 1 522 ? -4.138 2.099 38.908 1.00 50.03 522 PHE A O 1
ATOM 4367 N N . ILE A 1 523 ? -3.273 1.984 36.874 1.00 56.47 523 ILE A N 1
ATOM 4368 C CA . ILE A 1 523 ? -4.014 3.127 36.341 1.00 56.47 523 ILE A CA 1
ATOM 4369 C C . ILE A 1 523 ? -5.166 2.719 35.422 1.00 56.47 523 ILE A C 1
ATOM 4371 O O . ILE A 1 523 ? -6.061 3.532 35.261 1.00 56.47 523 ILE A O 1
ATOM 4375 N N . TYR A 1 524 ? -5.223 1.519 34.829 1.00 62.28 524 TYR A N 1
ATOM 4376 C CA . TYR A 1 524 ? -6.136 1.307 33.691 1.00 62.28 524 TYR A CA 1
ATOM 4377 C C . TYR A 1 524 ? -7.631 1.199 34.046 1.00 62.28 524 TYR A C 1
ATOM 4379 O O . TYR A 1 524 ? -8.418 1.930 33.436 1.00 62.28 524 TYR A O 1
ATOM 4387 N N . PHE A 1 525 ? -8.022 0.394 35.043 1.00 72.75 525 PHE A N 1
ATOM 4388 C CA . PHE A 1 525 ? -9.440 0.126 35.353 1.00 72.75 525 PHE A CA 1
ATOM 4389 C C . PHE A 1 525 ? -9.833 0.269 36.841 1.00 72.75 525 PHE A C 1
ATOM 4391 O O . PHE A 1 525 ? -11.010 0.148 37.163 1.00 72.75 525 PHE A O 1
ATOM 4398 N N . ASN A 1 526 ? -8.903 0.626 37.739 1.00 84.56 526 ASN A N 1
ATOM 4399 C CA . ASN A 1 526 ? -9.159 0.716 39.190 1.00 84.56 526 ASN A CA 1
ATOM 4400 C C . ASN A 1 526 ? -10.337 1.620 39.573 1.00 84.56 526 ASN A C 1
ATOM 4402 O O . ASN A 1 526 ? -11.037 1.337 40.541 1.00 84.56 526 ASN A O 1
ATOM 4406 N N . HIS A 1 527 ? -10.564 2.715 38.837 1.00 90.00 527 HIS A N 1
ATOM 4407 C CA . HIS A 1 527 ? -11.721 3.571 39.097 1.00 90.00 527 HIS A CA 1
ATOM 4408 C C . HIS A 1 527 ? -13.027 2.799 38.900 1.00 90.00 527 HIS A C 1
ATOM 4410 O O . HIS A 1 527 ? -13.919 2.932 39.724 1.00 90.00 527 HIS A O 1
ATOM 4416 N N . ILE A 1 528 ? -13.115 1.951 37.871 1.00 92.06 528 ILE A N 1
ATOM 4417 C CA . ILE A 1 528 ? -14.287 1.112 37.588 1.00 92.06 528 ILE A CA 1
ATOM 4418 C C . ILE A 1 528 ? -14.475 0.091 38.709 1.00 92.06 528 ILE A C 1
ATOM 4420 O O . ILE A 1 528 ? -15.569 0.006 39.259 1.00 92.06 528 ILE A O 1
ATOM 4424 N N . THR A 1 529 ? -13.412 -0.617 39.102 1.00 94.38 529 THR A N 1
ATOM 4425 C CA . THR A 1 529 ? -13.460 -1.603 40.194 1.00 94.38 529 THR A CA 1
ATOM 4426 C C . THR A 1 529 ? -13.928 -0.971 41.504 1.00 94.38 529 THR A C 1
ATOM 4428 O O . THR A 1 529 ? -14.781 -1.528 42.183 1.00 94.38 529 THR A O 1
ATOM 4431 N N . HIS A 1 530 ? -13.446 0.230 41.841 1.00 95.88 530 HIS A N 1
ATOM 4432 C CA . HIS A 1 530 ? -13.922 0.971 43.011 1.00 95.88 530 HIS A CA 1
ATOM 4433 C C . HIS A 1 530 ? -15.410 1.334 42.920 1.00 95.88 530 HIS A C 1
ATOM 4435 O O . HIS A 1 530 ? -16.138 1.164 43.895 1.00 95.88 530 HIS A O 1
ATOM 4441 N N . LEU A 1 531 ? -15.888 1.793 41.759 1.00 96.44 531 LEU A N 1
ATOM 4442 C CA . LEU A 1 531 ? -17.314 2.078 41.572 1.00 96.44 531 LEU A CA 1
ATOM 4443 C C . LEU A 1 531 ? -18.164 0.806 41.722 1.00 96.44 531 LEU A C 1
ATOM 4445 O O . LEU A 1 531 ? -19.170 0.835 42.425 1.00 96.44 531 LEU A O 1
ATOM 4449 N N . LYS A 1 532 ? -17.743 -0.313 41.119 1.00 96.75 532 LYS A N 1
ATOM 4450 C CA . LYS A 1 532 ? -18.424 -1.614 41.218 1.00 96.75 532 LYS A CA 1
ATOM 4451 C C . LYS A 1 532 ? -18.455 -2.144 42.653 1.00 96.75 532 LYS A C 1
ATOM 4453 O O . LYS A 1 532 ? -19.506 -2.567 43.131 1.00 96.75 532 LYS A O 1
ATOM 4458 N N . LEU A 1 533 ? -17.333 -2.046 43.363 1.00 96.56 533 LEU A N 1
ATOM 4459 C CA . LEU A 1 533 ? -17.221 -2.420 44.771 1.00 96.56 533 LEU A CA 1
ATOM 4460 C C . LEU A 1 533 ? -18.133 -1.564 45.656 1.00 96.56 533 LEU A C 1
ATOM 4462 O O . LEU A 1 533 ? -18.804 -2.087 46.541 1.00 96.56 533 LEU A O 1
ATOM 4466 N N . GLY A 1 534 ? -18.211 -0.261 45.381 1.00 96.94 534 GLY A N 1
ATOM 4467 C CA . GLY A 1 534 ? -19.122 0.633 46.084 1.00 96.94 534 GLY A CA 1
ATOM 4468 C C . GLY A 1 534 ? -20.598 0.292 45.871 1.00 96.94 534 GLY A C 1
ATOM 4469 O O . GLY A 1 534 ? -21.367 0.355 46.824 1.00 96.94 534 GLY A O 1
ATOM 4470 N N . ILE A 1 535 ? -20.987 -0.140 44.663 1.00 96.69 535 ILE A N 1
ATOM 4471 C CA . ILE A 1 535 ? -22.340 -0.664 44.412 1.00 96.69 535 ILE A CA 1
ATOM 4472 C C . ILE A 1 535 ? -22.591 -1.910 45.268 1.00 96.69 535 ILE A C 1
ATOM 4474 O O . ILE A 1 535 ? -23.596 -1.960 45.964 1.00 96.69 535 ILE A O 1
ATOM 4478 N N . CYS A 1 536 ? -21.673 -2.882 45.270 1.00 97.44 536 CYS A N 1
ATOM 4479 C CA . CYS A 1 536 ? -21.850 -4.115 46.044 1.00 97.44 536 CYS A CA 1
ATOM 4480 C C . CYS A 1 536 ? -21.996 -3.835 47.546 1.00 97.44 536 CYS A C 1
ATOM 4482 O O . CYS A 1 536 ? -22.884 -4.377 48.191 1.00 97.44 536 CYS A O 1
ATOM 4484 N N . TYR A 1 537 ? -21.169 -2.943 48.100 1.00 97.62 537 TYR A N 1
ATOM 4485 C CA . TYR A 1 537 ? -21.287 -2.557 49.505 1.00 97.62 537 TYR A CA 1
ATOM 4486 C C . TYR A 1 537 ? -22.599 -1.843 49.829 1.00 97.62 537 TYR A C 1
ATOM 4488 O O . TYR A 1 537 ? -23.115 -2.016 50.930 1.00 97.62 537 TYR A O 1
ATOM 4496 N N . ASN A 1 538 ? -23.143 -1.062 48.894 1.00 95.94 538 ASN A N 1
ATOM 4497 C CA . ASN A 1 538 ? -24.435 -0.415 49.081 1.00 95.94 538 ASN A CA 1
ATOM 4498 C C . ASN A 1 538 ? -25.578 -1.439 49.135 1.00 95.94 538 ASN A C 1
ATOM 4500 O O . ASN A 1 538 ? -26.435 -1.335 50.007 1.00 95.94 538 ASN A O 1
ATOM 4504 N N . GLU A 1 539 ? -25.566 -2.433 48.242 1.00 95.81 539 GLU A N 1
ATOM 4505 C CA . GLU A 1 539 ? -26.564 -3.516 48.220 1.00 95.81 539 GLU A CA 1
ATOM 4506 C C . GLU A 1 539 ? -26.500 -4.386 49.489 1.00 95.81 539 GLU A C 1
ATOM 4508 O O . GLU A 1 539 ? -27.532 -4.760 50.038 1.00 95.81 539 GLU A O 1
ATOM 4513 N N . GLU A 1 540 ? -25.302 -4.602 50.040 1.00 96.25 540 GLU A N 1
ATOM 4514 C CA . GLU A 1 540 ? -25.091 -5.269 51.338 1.00 96.25 540 GLU A CA 1
ATOM 4515 C C . GLU A 1 540 ? -25.446 -4.384 52.558 1.00 96.25 540 GLU A C 1
ATOM 4517 O O . GLU A 1 540 ? -25.253 -4.777 53.710 1.00 96.25 540 GLU A O 1
ATOM 4522 N N . GLY A 1 541 ? -25.928 -3.154 52.343 1.00 94.50 541 GLY A N 1
ATOM 4523 C CA . GLY A 1 541 ? -26.301 -2.215 53.407 1.00 94.50 541 GLY A CA 1
ATOM 4524 C C . GLY A 1 541 ? -25.121 -1.531 54.113 1.00 94.50 541 GLY A C 1
ATOM 4525 O O . GLY A 1 541 ? -25.317 -0.824 55.104 1.00 94.50 541 GLY A O 1
ATOM 4526 N N . ASN A 1 542 ? -23.892 -1.688 53.614 1.00 96.56 542 ASN A N 1
ATOM 4527 C CA . ASN A 1 542 ? -22.699 -1.019 54.134 1.00 96.56 542 ASN A CA 1
ATOM 4528 C C . ASN A 1 542 ? -22.460 0.331 53.435 1.00 96.56 542 ASN A C 1
ATOM 4530 O O . ASN A 1 542 ? -21.547 0.503 52.621 1.00 96.56 542 ASN A O 1
ATOM 4534 N N . VAL A 1 543 ? -23.293 1.309 53.789 1.00 96.00 543 VAL A N 1
ATOM 4535 C CA . VAL A 1 543 ? -23.300 2.654 53.188 1.00 96.00 543 VAL A CA 1
ATOM 4536 C C . VAL A 1 543 ? -21.958 3.382 53.342 1.00 96.00 543 VAL A C 1
ATOM 4538 O O . VAL A 1 543 ? -21.515 4.071 52.423 1.00 96.00 543 VAL A O 1
ATOM 4541 N N . GLU A 1 544 ? -21.274 3.220 54.478 1.00 96.62 544 GLU A N 1
ATOM 4542 C CA . GLU A 1 544 ? -19.991 3.886 54.738 1.00 96.62 544 GLU A CA 1
ATOM 4543 C C . GLU A 1 544 ? -18.919 3.450 53.730 1.00 96.62 544 GLU A C 1
ATOM 4545 O O . GLU A 1 544 ? -18.331 4.294 53.043 1.00 96.62 544 GLU A O 1
ATOM 4550 N N . LYS A 1 545 ? -18.726 2.134 53.569 1.00 97.00 545 LYS A N 1
ATOM 4551 C CA . LYS A 1 545 ? -17.777 1.590 52.589 1.00 97.00 545 LYS A CA 1
ATOM 4552 C C . LYS A 1 545 ? -18.195 1.882 51.151 1.00 97.00 545 LYS A C 1
ATOM 4554 O O . LYS A 1 545 ? -17.338 2.132 50.301 1.00 97.00 545 LYS A O 1
ATOM 4559 N N . ALA A 1 546 ? -19.498 1.884 50.869 1.00 97.31 546 ALA A N 1
ATOM 4560 C CA . ALA A 1 546 ? -20.008 2.249 49.553 1.00 97.31 546 ALA A CA 1
ATOM 4561 C C . ALA A 1 546 ? -19.568 3.667 49.155 1.00 97.31 546 ALA A C 1
ATOM 4563 O O . ALA A 1 546 ? -18.981 3.871 48.087 1.00 97.31 546 ALA A O 1
ATOM 4564 N N . LEU A 1 547 ? -19.781 4.642 50.047 1.00 97.38 547 LEU A N 1
ATOM 4565 C CA . LEU A 1 547 ? -19.380 6.032 49.833 1.00 97.38 547 LEU A CA 1
ATOM 4566 C C . LEU A 1 547 ? -17.863 6.192 49.716 1.00 97.38 547 LEU A C 1
ATOM 4568 O O . LEU A 1 547 ? -17.409 6.976 48.880 1.00 97.38 547 LEU A O 1
ATOM 4572 N N . GLU A 1 548 ? -17.085 5.480 50.534 1.00 97.38 548 GLU A N 1
ATOM 4573 C CA . GLU A 1 548 ? -15.620 5.483 50.460 1.00 97.38 548 GLU A CA 1
ATOM 4574 C C . GLU A 1 548 ? -15.144 5.087 49.057 1.00 97.38 548 GLU A C 1
ATOM 4576 O O . GLU A 1 548 ? -14.436 5.849 48.390 1.00 97.38 548 GLU A O 1
ATOM 4581 N N . HIS A 1 549 ? -15.587 3.927 48.571 1.00 97.38 549 HIS A N 1
ATOM 4582 C CA . HIS A 1 549 ? -15.138 3.409 47.286 1.00 97.38 549 HIS A CA 1
ATOM 4583 C C . HIS A 1 549 ? -15.656 4.223 46.100 1.00 97.38 549 HIS A C 1
ATOM 4585 O O . HIS A 1 549 ? -14.895 4.465 45.163 1.00 97.38 549 HIS A O 1
ATOM 4591 N N . ILE A 1 550 ? -16.891 4.731 46.134 1.00 97.62 550 ILE A N 1
ATOM 4592 C CA . ILE A 1 550 ? -17.397 5.560 45.030 1.00 97.62 550 ILE A CA 1
ATOM 4593 C C . ILE A 1 550 ? -16.640 6.889 44.943 1.00 97.62 550 ILE A C 1
ATOM 4595 O O . ILE A 1 550 ? -16.282 7.322 43.843 1.00 97.62 550 ILE A O 1
ATOM 4599 N N . LYS A 1 551 ? -16.335 7.524 46.084 1.00 97.19 551 LYS A N 1
ATOM 4600 C CA . LYS A 1 551 ? -15.520 8.751 46.118 1.00 97.19 551 LYS A CA 1
ATOM 4601 C C . LYS A 1 551 ? -14.107 8.501 45.605 1.00 97.19 551 LYS A C 1
ATOM 4603 O O . LYS A 1 551 ? -13.592 9.318 44.843 1.00 97.19 551 LYS A O 1
ATOM 4608 N N . GLU A 1 552 ? -13.499 7.376 45.970 1.00 95.25 552 GLU A N 1
ATOM 4609 C CA . GLU A 1 552 ? -12.171 7.018 45.473 1.00 95.25 552 GLU A CA 1
ATOM 4610 C C . GLU A 1 552 ? -12.181 6.747 43.961 1.00 95.25 552 GLU A C 1
ATOM 4612 O O . GLU A 1 552 ? -11.344 7.281 43.228 1.00 95.25 552 GLU A O 1
ATOM 4617 N N . GLY A 1 553 ? -13.185 6.019 43.461 1.00 94.88 553 GLY A N 1
ATOM 4618 C CA . GLY A 1 553 ? -13.400 5.819 42.027 1.00 94.88 553 GLY A CA 1
ATOM 4619 C C . GLY A 1 553 ? -13.544 7.144 41.272 1.00 94.88 553 GLY A C 1
ATOM 4620 O O . GLY A 1 553 ? -12.859 7.360 40.266 1.00 94.88 553 GLY A O 1
ATOM 4621 N N . LYS A 1 554 ? -14.352 8.077 41.801 1.00 96.44 554 LYS A N 1
ATOM 4622 C CA . LYS A 1 554 ? -14.503 9.436 41.256 1.00 96.44 554 LYS A CA 1
ATOM 4623 C C . LYS A 1 554 ? -13.168 10.177 41.210 1.00 96.44 554 LYS A C 1
ATOM 4625 O O . LYS A 1 554 ? -12.784 10.679 40.157 1.00 96.44 554 LYS A O 1
ATOM 4630 N N . ARG A 1 555 ? -12.431 10.197 42.322 1.00 95.12 555 ARG A N 1
ATOM 4631 C CA . ARG A 1 555 ? -11.141 10.891 42.446 1.00 95.12 555 ARG A CA 1
ATOM 4632 C C . ARG A 1 555 ? -10.124 10.392 41.414 1.00 95.12 555 ARG A C 1
ATOM 4634 O O . ARG A 1 555 ? -9.399 11.187 40.808 1.00 95.12 555 ARG A O 1
ATOM 4641 N N . ILE A 1 556 ? -10.059 9.076 41.192 1.00 91.25 556 ILE A N 1
ATOM 4642 C CA . ILE A 1 556 ? -9.184 8.478 40.172 1.00 91.25 556 ILE A CA 1
ATOM 4643 C C . ILE A 1 556 ? -9.638 8.891 38.762 1.00 91.25 556 ILE A C 1
ATOM 4645 O O . ILE A 1 556 ? -8.795 9.257 37.937 1.00 91.25 556 ILE A O 1
ATOM 4649 N N . ALA A 1 557 ? -10.946 8.879 38.485 1.00 91.12 557 ALA A N 1
ATOM 4650 C CA . ALA A 1 557 ? -11.502 9.298 37.198 1.00 91.12 557 ALA A CA 1
ATOM 4651 C C . ALA A 1 557 ? -11.242 10.790 36.898 1.00 91.12 557 ALA A C 1
ATOM 4653 O O . ALA A 1 557 ? -10.825 11.121 35.787 1.00 91.12 557 ALA A O 1
ATOM 4654 N N . GLU A 1 558 ? -11.386 11.678 37.888 1.00 93.00 558 GLU A N 1
ATOM 4655 C CA . GLU A 1 558 ? -11.078 13.115 37.792 1.00 93.00 558 GLU A CA 1
ATOM 4656 C C . GLU A 1 558 ? -9.604 13.363 37.478 1.00 93.00 558 GLU A C 1
ATOM 4658 O O . GLU A 1 558 ? -9.276 14.084 36.532 1.00 93.00 558 GLU A O 1
ATOM 4663 N N . LYS A 1 559 ? -8.699 12.692 38.204 1.00 90.06 559 LYS A N 1
ATOM 4664 C CA . LYS A 1 559 ? -7.252 12.775 37.956 1.00 90.06 559 LYS A CA 1
ATOM 4665 C C . LYS A 1 559 ? -6.893 12.399 36.513 1.00 90.06 559 LYS A C 1
ATOM 4667 O O . LYS A 1 559 ? -5.934 12.930 35.955 1.00 90.06 559 LYS A O 1
ATOM 4672 N N . ARG A 1 560 ? -7.65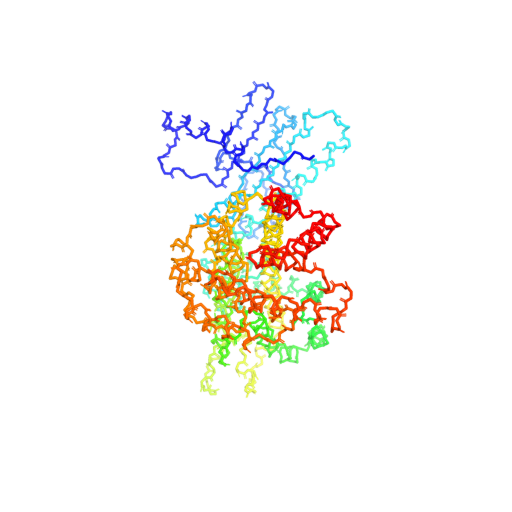8 11.483 35.912 1.00 85.00 560 ARG A N 1
ATOM 4673 C CA . ARG A 1 560 ? -7.470 10.981 34.544 1.00 85.00 560 ARG A CA 1
ATOM 4674 C C . ARG A 1 560 ? -8.322 11.703 33.496 1.00 85.00 560 ARG A C 1
ATOM 4676 O O . ARG A 1 560 ? -8.176 11.399 32.316 1.00 85.00 560 ARG A O 1
ATOM 4683 N N . LYS A 1 561 ? -9.166 12.659 33.902 1.00 88.50 561 LYS A N 1
ATOM 4684 C CA . LYS A 1 561 ? -10.109 13.382 33.032 1.00 88.50 561 LYS A CA 1
ATOM 4685 C C . LYS A 1 561 ? -11.047 12.443 32.259 1.00 88.50 561 LYS A C 1
ATOM 4687 O O . LYS A 1 561 ? -11.287 12.635 31.070 1.00 88.50 561 LYS A O 1
ATOM 4692 N N . LEU A 1 562 ? -11.551 11.406 32.927 1.00 86.75 562 LEU A N 1
ATOM 4693 C CA . LEU A 1 562 ? -12.465 10.430 32.332 1.00 86.75 562 LEU A CA 1
ATOM 4694 C C . LEU A 1 562 ? -13.918 10.853 32.563 1.00 86.75 562 LEU A C 1
ATOM 4696 O O . LEU A 1 562 ? -14.574 10.361 33.479 1.00 86.75 562 LEU A O 1
ATOM 4700 N N . GLU A 1 563 ? -14.405 11.782 31.744 1.00 90.94 563 GLU A N 1
ATOM 4701 C CA . GLU A 1 563 ? -15.725 12.420 31.886 1.00 90.94 563 GLU A CA 1
ATOM 4702 C C . GLU A 1 563 ? -16.867 11.408 32.080 1.00 90.94 563 GLU A C 1
ATOM 4704 O O . GLU A 1 563 ? -17.667 11.560 33.005 1.00 90.94 563 GLU A O 1
ATOM 4709 N N . LYS A 1 564 ? -16.886 10.326 31.286 1.00 91.44 564 LYS A N 1
ATOM 4710 C CA . LYS A 1 564 ? -17.864 9.230 31.404 1.00 91.44 564 LYS A CA 1
ATOM 4711 C C . LYS A 1 564 ? -17.939 8.660 32.824 1.00 91.44 564 LYS A C 1
ATOM 4713 O O . LYS A 1 564 ? -19.020 8.503 33.388 1.00 91.44 564 LYS A O 1
ATOM 4718 N N . TRP A 1 565 ? -16.785 8.372 33.419 1.00 92.50 565 TRP A N 1
ATOM 4719 C CA . TRP A 1 565 ? -16.701 7.721 34.725 1.00 92.50 565 TRP A CA 1
ATOM 4720 C C . TRP A 1 565 ? -16.911 8.689 35.890 1.00 92.50 565 TRP A C 1
ATOM 4722 O O . TRP A 1 565 ? -17.451 8.286 36.917 1.00 92.50 565 TRP A O 1
ATOM 4732 N N . ILE A 1 566 ? -16.555 9.966 35.722 1.00 94.69 566 ILE A N 1
ATOM 4733 C CA . ILE A 1 566 ? -16.878 11.023 36.693 1.00 94.69 566 ILE A CA 1
ATOM 4734 C C . ILE A 1 566 ? -18.398 11.153 36.815 1.00 94.69 566 ILE A C 1
ATOM 4736 O O . ILE A 1 566 ? -18.928 11.069 37.922 1.00 94.69 566 ILE A O 1
ATOM 4740 N N . LYS A 1 567 ? -19.099 11.256 35.677 1.00 94.56 567 LYS A N 1
ATOM 4741 C CA . LYS A 1 567 ? -20.563 11.331 35.641 1.00 94.56 567 LYS A CA 1
ATOM 4742 C C . LYS A 1 567 ? -21.204 10.093 36.271 1.00 94.56 567 LYS A C 1
ATOM 4744 O O . LYS A 1 567 ? -22.097 10.221 37.102 1.00 94.56 567 LYS A O 1
ATOM 4749 N N . LYS A 1 568 ? -20.704 8.895 35.945 1.00 94.38 568 LYS A N 1
ATOM 4750 C CA . LYS A 1 568 ? -21.194 7.644 36.543 1.00 94.38 568 LYS A CA 1
ATOM 4751 C C . LYS A 1 568 ? -21.038 7.627 38.066 1.00 94.38 568 LYS A C 1
ATOM 4753 O O . LYS A 1 568 ? -21.943 7.187 38.767 1.00 94.38 568 LYS A O 1
ATOM 4758 N N . ALA A 1 569 ? -19.912 8.112 38.584 1.00 96.62 569 ALA A N 1
ATOM 4759 C CA . ALA A 1 569 ? -19.689 8.198 40.023 1.00 96.62 569 ALA A CA 1
ATOM 4760 C C . ALA A 1 569 ? -20.635 9.205 40.698 1.00 96.62 569 ALA A C 1
ATOM 4762 O O . ALA A 1 569 ? -21.143 8.934 41.781 1.00 96.62 569 ALA A O 1
ATOM 4763 N N . GLU A 1 570 ? -20.911 10.344 40.059 1.00 96.38 570 GLU A N 1
ATOM 4764 C CA . GLU A 1 570 ? -21.878 11.339 40.547 1.00 96.38 570 GLU A CA 1
ATOM 4765 C C . GLU A 1 570 ? -23.306 10.793 40.579 1.00 96.38 570 GLU A C 1
ATOM 4767 O O . GLU A 1 570 ? -24.010 10.972 41.573 1.00 96.38 570 GLU A O 1
ATOM 4772 N N . GLU A 1 571 ? -23.707 10.064 39.537 1.00 95.69 571 GLU A N 1
ATOM 4773 C CA . GLU A 1 571 ? -24.987 9.355 39.498 1.00 95.69 571 GLU A CA 1
ATOM 4774 C C . GLU A 1 571 ? -25.101 8.344 40.646 1.00 95.69 571 GLU A C 1
ATOM 4776 O O . GLU A 1 571 ? -26.135 8.293 41.309 1.00 95.69 571 GLU A O 1
ATOM 4781 N N . LEU A 1 572 ? -24.048 7.565 40.918 1.00 96.19 572 LEU A N 1
ATOM 4782 C CA . LEU A 1 572 ? -24.032 6.612 42.031 1.00 96.19 572 LEU A CA 1
ATOM 4783 C C . LEU A 1 572 ? -24.118 7.316 43.391 1.00 96.19 572 LEU A C 1
ATOM 4785 O O . LEU A 1 572 ? -24.935 6.923 44.217 1.00 96.19 572 LEU A O 1
ATOM 4789 N N . LEU A 1 573 ? -23.349 8.389 43.606 1.00 95.88 573 LEU A N 1
ATOM 4790 C CA . LEU A 1 573 ? -23.407 9.172 44.847 1.00 95.88 573 LEU A CA 1
ATOM 4791 C C . LEU A 1 573 ? -24.796 9.765 45.098 1.00 95.88 573 LEU A C 1
ATOM 4793 O O . LEU A 1 573 ? -25.215 9.837 46.244 1.00 95.88 573 LEU A O 1
ATOM 4797 N N . SER A 1 574 ? -25.518 10.163 44.047 1.00 93.94 574 SER A N 1
ATOM 4798 C CA . SER A 1 574 ? -26.875 10.712 44.182 1.00 93.94 574 SER A CA 1
ATOM 4799 C C . SER A 1 574 ? -27.934 9.681 44.592 1.00 93.94 574 SER A C 1
ATOM 4801 O O . SER A 1 574 ? -29.023 10.064 45.010 1.00 93.94 574 SER A O 1
ATOM 4803 N N . LYS A 1 575 ? -27.634 8.383 44.447 1.00 92.50 575 LYS A N 1
ATOM 4804 C CA . LYS A 1 575 ? -28.548 7.274 44.767 1.00 92.50 575 LYS A CA 1
ATOM 4805 C C . LYS A 1 575 ? -28.337 6.704 46.168 1.00 92.50 575 LYS A C 1
ATOM 4807 O O . LYS A 1 575 ? -29.185 5.950 46.635 1.00 92.50 575 LYS A O 1
ATOM 4812 N N . ILE A 1 576 ? -27.222 7.038 46.812 1.00 88.50 576 ILE A N 1
ATOM 4813 C CA . ILE A 1 576 ? -26.902 6.600 48.169 1.00 88.50 576 ILE A CA 1
ATOM 4814 C C . ILE A 1 576 ? -27.411 7.675 49.127 1.00 88.50 576 ILE A C 1
ATOM 4816 O O . ILE A 1 576 ? -26.892 8.791 49.128 1.00 88.50 576 ILE A O 1
ATOM 4820 N N . ASN A 1 577 ? -28.449 7.332 49.891 1.00 61.34 577 ASN A N 1
ATOM 4821 C CA . ASN A 1 577 ? -29.069 8.203 50.892 1.00 61.34 577 ASN A CA 1
ATOM 4822 C C . ASN A 1 577 ? -28.477 7.977 52.279 1.00 61.34 577 ASN A C 1
ATOM 4824 O O . ASN A 1 577 ? -28.379 6.795 52.681 1.00 61.34 577 ASN A O 1
#

Organism: NCBI:txid412755

pLDDT: mean 89.17, std 10.71, range [36.47, 98.69]

Secondary structure (DSSP, 8-state):
-----HHHHIIIIIHHHHHHHHHTT-S-TT---SEEEEEE-SSS-EEEEEGGG----EEEEE--SS---TTPPPPGGGEEEEEEEPPPEETTEE--EEEEEEEE-TTS--EEEEEEE-GGGS---HHHHHHHHHHHHHHHHHHHHHHHHHHHHHHHHTTHHHHHHTT----GGGTTTTHHHHHHHHHTT-HHHHHHHHHHHS-HHHHHHHHHHHTTSHHHHTTHHHHHHHHHHHHTT-HHHHHHHHHHHHHHHHHHHHHHH-S---SSHHHHHHHHHHHHHT-TT--HHHHHHHHHHHHHHHHSTTT-----TT----TTS--HHHHHTT---GGGSSHHHHHHHHHHHHHHHHHHHHHHHHHHHHHHHHHHHHHHHHHHHHTT-HHHHHHHHHHHHT-TT--TTSHHHHHHHHHHHHHHHHTT-HHHHHHHHHHTT--S--TT--HHHHHHHHHHHHTT-HHHHHHHHHHHHHT--SHHHHHHHHHHHHHHHHHTT-HHHHHHHHHHHHHHHHHHS-TTGGGSSHHHHHHHHHHHHHHTT-HHHHHHHHHHHHHHHHHTT-HHHHHHHHHHHHH--

Mean predicted aligned error: 12.4 Å

Nearest PDB structures (foldseek):
  8rst-assembly1_A-2  TM=6.565E-01  e=4.248E-02  Bacillus phage phi3T
  8rtc-assembly1_A  TM=6.514E-01  e=1.022E-01  Bacillus phage phi3T
  4gyo-assembly2_A  TM=4.078E-01  e=1.358E-02  Bacillus subtilis subsp. subtilis str. 168
  3q15-assembly2_B-3  TM=4.965E-01  e=1.329E-01  Bacillus subtilis
  4i1a-assembly3_A  TM=4.243E-01  e=6.035E-02  Bacillus subtilis subsp. subtilis str. 168

InterPro domains:
  IPR011990 Tetratricopeptide-like helical domain superfamily [G3DSA:1.25.40.10] (371-577)
  IPR011990 Tetratricopeptide-like helical domain superfamily [SSF48452] (379-556)

Solvent-accessible surface area (backbone atoms only — not comparable to full-atom values): 31838 Å² total; per-residue (Å²): 133,88,83,83,52,68,66,60,51,37,66,74,51,50,50,55,50,51,54,48,36,47,76,70,66,76,50,62,98,82,69,76,76,53,29,36,32,37,38,52,45,94,86,80,38,77,46,78,26,52,45,90,64,45,73,72,56,67,44,66,42,66,63,69,96,62,93,76,63,96,86,60,87,83,55,75,57,29,44,49,49,60,77,42,47,57,75,60,59,58,98,86,41,69,44,25,37,40,37,39,33,59,54,43,50,81,87,82,62,71,42,62,51,75,50,66,45,59,59,72,77,52,101,60,55,72,67,59,41,50,55,52,50,50,54,46,30,54,52,49,30,55,52,50,42,49,53,52,38,40,53,49,49,58,58,51,59,80,43,47,67,65,32,44,71,62,46,43,63,65,50,66,92,29,57,49,40,59,48,45,37,33,53,56,32,40,74,71,70,33,54,68,61,23,50,50,56,48,54,69,64,64,32,68,67,51,53,54,61,57,57,69,61,46,60,80,40,68,71,41,42,81,39,41,71,63,52,53,51,25,48,51,30,42,73,70,71,37,22,55,62,19,41,65,59,48,54,63,48,56,56,50,37,54,51,53,54,35,54,76,78,34,91,86,71,61,87,52,67,65,55,32,56,49,50,41,48,53,64,62,64,70,50,71,83,49,36,66,56,53,54,48,38,52,52,40,40,51,44,38,43,56,78,22,56,36,56,47,82,71,86,56,96,82,63,86,72,68,52,49,29,58,32,48,48,44,56,71,73,64,59,86,56,76,68,35,44,31,70,67,33,37,50,47,53,54,50,49,50,50,45,50,50,51,52,54,51,54,52,50,54,54,52,52,53,56,49,54,51,52,51,50,49,55,52,47,30,53,54,26,46,43,60,57,38,52,71,66,21,47,53,54,31,48,57,54,65,67,35,84,86,54,44,82,89,36,69,68,36,46,50,34,53,40,50,50,37,52,52,23,55,76,69,68,38,52,67,68,36,54,49,49,33,66,77,68,66,65,81,74,86,42,84,93,55,44,68,56,48,49,51,48,17,53,48,33,26,77,74,65,42,47,72,61,15,51,54,44,34,49,54,45,39,70,58,41,84,51,68,71,62,29,49,54,47,48,50,52,50,19,52,42,32,44,70,72,67,39,34,72,64,18,41,56,42,42,53,51,48,57,49,46,42,69,73,76,42,57,85,77,68,53,60,83,56,53,34,57,48,25,39,53,42,11,51,36,29,42,77,73,67,38,54,69,60,11,52,52,26,26,51,50,14,26,54,50,19,56,77,68,66,28,52,39,53,33,53,52,32,53,57,53,57,74,70,61,129

Radius of gyration: 32.18 Å; Cα contacts (8 Å, |Δi|>4): 682; chains: 1; bounding box: 66×72×92 Å